Protein AF-0000000083549580 (afdb_homodimer)

Foldseek 3Di:
DPPDPDFDWWDFPFWIWGQDDLVQLVLVLVLCVVQVVVPQQWAADADPCNNPSVVVVVSNVVQVVCVVVVAKHKIFTAGPVPRGTFWIKMFGRQDDDPQLETEIDIDGGPVCPPVCSVLRVVLRVVCCSCPVVVGFKYKYKTAPPPVSVVVSCVVSAKDWDAKDFLPDHRHNGRGIITMIMDGDPVVDDPPVPD/DPPDPDFDWWDFPFWIWGQDDLVQLVLVLVLCVVQVVVPQQWAADADPCNNPSVVVVVSRVVQVVCVVVVAKHKIFTAGPVPRGTFWIKMFGRQDDDPQLETEIDIDGGPVCPPVCSVLRVVLRVVCCSCPVVVGFKYKYKGAPPPVSVVVSCVVSAKDWDAKDFLPDHRHNGRGIITMIMDGDPVVDDPPVPD

Sequence (388 aa):
MLGRRRKPHVETERMTLRLPTHGDFRDWALLRAESREFLTPWEPAWSSDHLTKKSFTNRVYWATRAEISGTAVPFFMVRREDGRVLGAITLDNIRRGPAQAGTLGYWIGARYARQGYMREAIEGVVHYAFHLLDLSRIEAACLPENVASRGALEKCGFKYEGVAQAYLQINGRWRNHVLYSNLRADRRGRTDAGMLGRRRKPHVETERMTLRLPTHGDFRDWALLRAESREFLTPWEPAWSSDHLTKKSFTNRVYWATRAEISGTAVPFFMVRREDGRVLGAITLDNIRRGPAQAGTLGYWIGARYARQGYMREAIEGVVHYAFHLLDLSRIEAACLPENVASRGALEKCGFKYEGVAQAYLQINGRWRNHVLYSNLRADRRGRTDAG

Organism: NCBI:txid2306993

Nearest PDB structures (foldseek):
  3igr-assembly1_A  TM=9.108E-01  e=4.792E-19  Aliivibrio fischeri ES114
  6c37-assembly1_A  TM=9.296E-01  e=1.082E-18  Mycolicibacterium smegmatis MC2 155
  2vzy-assembly1_D  TM=8.369E-01  e=2.966E-13  Mycobacterium tuberculosis H37Rv
  2vzz-assembly1_D  TM=8.276E-01  e=5.547E-13  Mycobacterium tuberculosis H37Rv
  2vzy-assembly1_C  TM=8.673E-01  e=1.712E-12  Mycobacterium tuberculosis H37Rv

Solvent-accessible surface area (backbone atoms only — not comparable to full-atom values): 20905 Å² total; per-residue (Å²): 129,86,68,77,81,74,72,69,72,44,77,49,98,61,33,38,35,28,64,64,52,82,85,45,48,65,58,47,39,51,42,51,59,78,16,38,83,73,46,47,83,78,31,53,65,75,58,95,52,58,73,35,69,67,46,47,52,50,50,35,52,48,38,52,49,31,40,74,71,55,37,24,47,48,23,31,34,23,33,62,89,78,63,46,68,47,35,34,42,26,44,29,72,42,38,66,82,53,44,19,27,28,31,50,48,73,53,63,27,58,92,56,56,94,65,57,56,63,51,49,48,52,50,44,50,51,49,44,38,41,69,73,65,60,30,46,32,40,32,35,65,43,49,77,82,39,54,68,59,53,50,43,40,46,74,66,60,30,41,83,33,37,46,40,73,44,42,34,32,40,58,82,34,56,34,51,23,36,31,32,36,34,66,35,77,90,48,66,61,88,69,69,84,115,128,86,69,77,81,76,74,70,72,44,77,49,97,63,32,39,33,27,63,63,53,84,84,44,48,66,58,47,38,53,43,50,60,77,16,37,83,72,45,46,83,79,29,52,64,74,57,95,53,58,72,36,69,67,48,46,52,50,49,36,51,47,37,50,49,30,41,74,70,57,36,24,47,46,25,31,34,23,33,61,89,79,62,45,68,47,36,35,43,27,44,28,71,40,38,66,83,52,44,19,27,30,31,51,46,72,54,64,27,58,92,55,57,94,66,56,56,63,50,49,48,52,49,45,50,53,49,42,38,43,68,74,66,60,29,44,33,39,33,35,65,43,48,76,82,40,55,67,59,52,50,42,40,45,74,67,62,30,39,82,32,37,48,40,72,46,43,33,31,42,59,85,35,56,34,52,23,36,32,32,36,34,66,34,78,91,49,68,62,87,72,68,84,115

Structure (mmCIF, N/CA/C/O backbone):
data_AF-0000000083549580-model_v1
#
loop_
_entity.id
_entity.type
_entity.pdbx_description
1 polymer N-acetyltransferase
#
loop_
_atom_site.group_PDB
_atom_site.id
_atom_site.type_symbol
_atom_site.label_atom_id
_atom_site.label_alt_id
_atom_site.label_comp_id
_atom_site.label_asym_id
_atom_site.label_entity_id
_atom_site.label_seq_id
_atom_site.pdbx_PDB_ins_code
_atom_site.Cartn_x
_atom_site.Cartn_y
_atom_site.Cartn_z
_atom_site.occupancy
_atom_site.B_iso_or_equiv
_atom_site.auth_seq_id
_atom_site.auth_comp_id
_atom_site.auth_asym_id
_atom_site.auth_atom_id
_atom_site.pdbx_PDB_model_num
ATOM 1 N N . MET A 1 1 ? -22.906 -16.141 20.516 1 29 1 MET A N 1
ATOM 2 C CA . MET A 1 1 ? -22.484 -17.172 19.562 1 29 1 MET A CA 1
ATOM 3 C C . MET A 1 1 ? -21.375 -16.641 18.672 1 29 1 MET A C 1
ATOM 5 O O . MET A 1 1 ? -21.594 -15.719 17.891 1 29 1 MET A O 1
ATOM 9 N N . LEU A 1 2 ? -20.125 -16.469 19.109 1 37.25 2 LEU A N 1
ATOM 10 C CA . LEU A 1 2 ? -18.969 -15.914 18.422 1 37.25 2 LEU A CA 1
ATOM 11 C C . LEU A 1 2 ? -18.844 -16.484 17.016 1 37.25 2 LEU A C 1
ATOM 13 O O . LEU A 1 2 ? -18.578 -17.672 16.844 1 37.25 2 LEU A O 1
ATOM 17 N N . GLY A 1 3 ? -19.641 -16.25 16.188 1 41.09 3 GLY A N 1
ATOM 18 C CA . GLY A 1 3 ? -19.844 -16.875 14.891 1 41.09 3 GLY A CA 1
ATOM 19 C C . GLY A 1 3 ? -18.547 -17.203 14.172 1 41.09 3 GLY A C 1
ATOM 20 O O . GLY A 1 3 ? -17.594 -16.422 14.211 1 41.09 3 GLY A O 1
ATOM 21 N N . ARG A 1 4 ? -18.141 -18.391 14.023 1 49.78 4 ARG A N 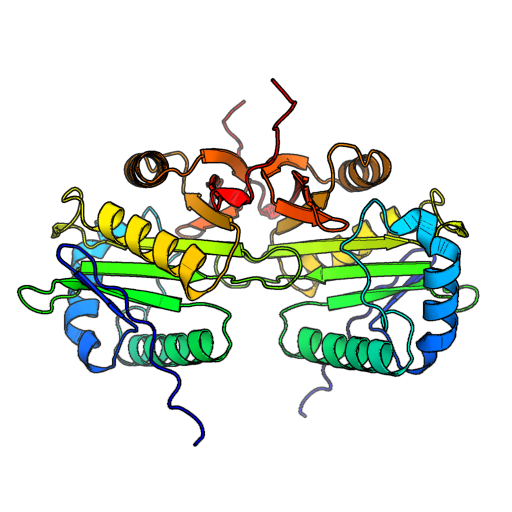1
ATOM 22 C CA . ARG A 1 4 ? -16.969 -18.984 13.406 1 49.78 4 ARG A CA 1
ATOM 23 C C . ARG A 1 4 ? -16.609 -18.266 12.102 1 49.78 4 ARG A C 1
ATOM 25 O O . ARG A 1 4 ? -17.422 -18.203 11.18 1 49.78 4 ARG A O 1
ATOM 32 N N . ARG A 1 5 ? -15.734 -17.203 12.164 1 62.31 5 ARG A N 1
ATOM 33 C CA . ARG A 1 5 ? -15.258 -16.5 10.977 1 62.31 5 ARG A CA 1
ATOM 34 C C . ARG A 1 5 ? -14.906 -17.484 9.867 1 62.31 5 ARG A C 1
ATOM 36 O O . ARG A 1 5 ? -14.094 -18.391 10.07 1 62.31 5 ARG A O 1
ATOM 43 N N . ARG A 1 6 ? -15.836 -17.734 8.812 1 77 6 ARG A N 1
ATOM 44 C CA . ARG A 1 6 ? -15.594 -18.625 7.668 1 77 6 ARG A CA 1
ATOM 45 C C . ARG A 1 6 ? -14.32 -18.219 6.93 1 77 6 ARG A C 1
ATOM 47 O O . ARG A 1 6 ? -14.102 -17.047 6.648 1 77 6 ARG A O 1
ATOM 54 N N . LYS A 1 7 ? -13.43 -19.203 6.75 1 88.94 7 LYS A N 1
ATOM 55 C CA . LYS A 1 7 ? -12.203 -18.984 5.984 1 88.94 7 LYS A CA 1
ATOM 56 C C . LYS A 1 7 ? -12.516 -18.562 4.555 1 88.94 7 LYS A C 1
ATOM 58 O O . LYS A 1 7 ? -13.5 -19.016 3.967 1 88.94 7 LYS A O 1
ATOM 63 N N . PRO A 1 8 ? -11.758 -17.656 4.117 1 93.38 8 PRO A N 1
ATOM 64 C CA . PRO A 1 8 ? -12.016 -17.234 2.74 1 93.38 8 PRO A CA 1
ATOM 65 C C . PRO A 1 8 ? -12.047 -18.391 1.749 1 93.38 8 PRO A C 1
ATOM 67 O O . PRO A 1 8 ? -11.219 -19.297 1.835 1 93.38 8 PRO A O 1
ATOM 70 N N . HIS A 1 9 ? -13.016 -18.344 0.941 1 95.06 9 HIS A N 1
ATOM 71 C CA . HIS A 1 9 ? -13.258 -19.375 -0.055 1 95.06 9 HIS A CA 1
ATOM 72 C C . HIS A 1 9 ? -13.938 -18.797 -1.297 1 95.06 9 HIS A C 1
ATOM 74 O O . HIS A 1 9 ? -14.961 -18.125 -1.194 1 95.06 9 HIS A O 1
ATOM 80 N N . VAL A 1 10 ? -13.273 -19.031 -2.443 1 97.44 10 VAL A N 1
ATOM 81 C CA . VAL A 1 10 ? -13.82 -18.594 -3.719 1 97.44 10 VAL A CA 1
ATOM 82 C C . VAL A 1 10 ? -13.945 -19.781 -4.676 1 97.44 10 VAL A C 1
ATOM 84 O O . VAL A 1 10 ? -12.969 -20.5 -4.902 1 97.44 10 VAL A O 1
ATOM 87 N N . GLU A 1 11 ? -15.102 -19.984 -5.191 1 97.31 11 GLU A N 1
ATOM 88 C CA . GLU A 1 11 ? -15.312 -21.016 -6.207 1 97.31 11 GLU A CA 1
ATOM 89 C C . GLU A 1 11 ? -15.344 -20.406 -7.605 1 97.31 11 GLU A C 1
ATOM 91 O O . GLU A 1 11 ? -16.047 -19.422 -7.848 1 97.31 11 GLU A O 1
ATOM 96 N N . THR A 1 12 ? -14.5 -20.938 -8.422 1 97.56 12 THR A N 1
ATOM 97 C CA . THR A 1 12 ? -14.555 -20.562 -9.828 1 97.56 12 THR A CA 1
ATOM 98 C C . THR A 1 12 ? -15.078 -21.719 -10.68 1 97.56 12 THR A C 1
ATOM 100 O O . THR A 1 12 ? -15.648 -22.672 -10.148 1 97.56 12 THR A O 1
ATOM 103 N N . GLU A 1 13 ? -15 -21.531 -12.016 1 97.56 13 GLU A N 1
ATOM 104 C CA . GLU A 1 13 ? -15.5 -22.578 -12.906 1 97.56 13 GLU A CA 1
ATOM 105 C C . GLU A 1 13 ? -14.797 -23.906 -12.648 1 97.56 13 GLU A C 1
ATOM 107 O O . GLU A 1 13 ? -15.445 -24.953 -12.531 1 97.56 13 GLU A O 1
ATOM 112 N N . ARG A 1 14 ? -13.414 -23.906 -12.531 1 98.31 14 ARG A N 1
ATOM 113 C CA . ARG A 1 14 ? -12.664 -25.156 -12.461 1 98.31 14 ARG A CA 1
ATOM 114 C C . ARG A 1 14 ? -11.914 -25.266 -11.141 1 98.31 14 ARG A C 1
ATOM 116 O O . ARG A 1 14 ? -11.375 -26.328 -10.812 1 98.31 14 ARG A O 1
ATOM 123 N N . MET A 1 15 ? -11.914 -24.172 -10.297 1 98.69 15 MET A N 1
ATOM 124 C CA . MET A 1 15 ? -10.984 -24.172 -9.172 1 98.69 15 MET A CA 1
ATOM 125 C C . MET A 1 15 ? -11.695 -23.75 -7.883 1 98.69 15 MET A C 1
ATOM 127 O O . MET A 1 15 ? -12.773 -23.156 -7.93 1 98.69 15 MET A O 1
ATOM 131 N N . THR A 1 16 ? -11.07 -24.141 -6.785 1 98.62 16 THR A N 1
ATOM 132 C CA . THR A 1 16 ? -11.328 -23.562 -5.469 1 98.62 16 THR A CA 1
ATOM 133 C C . THR A 1 16 ? -10.133 -22.75 -4.996 1 98.62 16 THR A C 1
ATOM 135 O O . THR A 1 16 ? -9.008 -23.234 -4.957 1 98.62 16 THR A O 1
ATOM 138 N N . LEU A 1 17 ? -10.422 -21.5 -4.699 1 98.81 17 LEU A N 1
ATOM 139 C CA . LEU A 1 17 ? -9.398 -20.641 -4.098 1 98.81 17 LEU A CA 1
ATOM 140 C C . LEU A 1 17 ? -9.547 -20.609 -2.578 1 98.81 17 LEU A C 1
ATOM 142 O O . LEU A 1 17 ? -10.602 -20.234 -2.057 1 98.81 17 LEU A O 1
ATOM 146 N N . ARG A 1 18 ? -8.531 -21.031 -1.899 1 98.69 18 ARG A N 1
ATOM 147 C CA . ARG A 1 18 ? -8.539 -21.141 -0.444 1 98.69 18 ARG A CA 1
ATOM 148 C C . ARG A 1 18 ? -7.152 -20.875 0.132 1 98.69 18 ARG A C 1
ATOM 150 O O . ARG A 1 18 ? -6.164 -20.828 -0.606 1 98.69 18 ARG A O 1
ATOM 157 N N . LEU A 1 19 ? -7.125 -20.703 1.447 1 98.69 19 LEU A N 1
ATOM 158 C CA . LEU A 1 19 ? -5.832 -20.547 2.102 1 98.69 19 LEU A CA 1
ATOM 159 C C . LEU A 1 19 ? -5.023 -21.844 2.012 1 98.69 19 LEU A C 1
ATOM 161 O O . LEU A 1 19 ? -5.59 -22.938 1.95 1 98.69 19 LEU A O 1
ATOM 165 N N . PRO A 1 20 ? -3.697 -21.703 2.006 1 98.69 20 PRO A N 1
ATOM 166 C CA . PRO A 1 20 ? -2.871 -22.906 2.047 1 98.69 20 PRO A CA 1
ATOM 167 C C . PRO A 1 20 ? -2.992 -23.656 3.369 1 98.69 20 PRO A C 1
ATOM 169 O O . PRO A 1 20 ? -3.244 -23.047 4.41 1 98.69 20 PRO A O 1
ATOM 172 N N . THR A 1 21 ? -2.846 -24.922 3.324 1 98.25 21 THR A N 1
ATOM 173 C CA . THR A 1 21 ? -2.773 -25.797 4.488 1 98.25 21 THR A CA 1
ATOM 174 C C . THR A 1 21 ? -1.467 -26.594 4.492 1 98.25 21 THR A C 1
ATOM 176 O O . THR A 1 21 ? -0.791 -26.688 3.467 1 98.25 21 THR A O 1
ATOM 179 N N . HIS A 1 22 ? -1.175 -27.172 5.645 1 98.31 22 HIS A N 1
ATOM 180 C CA . HIS A 1 22 ? 0.073 -27.906 5.77 1 98.31 22 HIS A CA 1
ATOM 181 C C . HIS A 1 22 ? 0.117 -29.078 4.793 1 98.31 22 HIS A C 1
ATOM 183 O O . HIS A 1 22 ? 1.187 -29.438 4.293 1 98.31 22 HIS A O 1
ATOM 189 N N . GLY A 1 23 ? -0.948 -29.594 4.445 1 98.12 23 GLY A N 1
ATOM 190 C CA . GLY A 1 23 ? -1.032 -30.734 3.551 1 98.12 23 GLY A CA 1
ATOM 191 C C . GLY A 1 23 ? -0.691 -30.406 2.113 1 98.12 23 GLY A C 1
ATOM 192 O O . GLY A 1 23 ? -0.463 -31.297 1.296 1 98.12 23 GLY A O 1
ATOM 193 N N . ASP A 1 24 ? -0.532 -29.172 1.77 1 98.56 24 ASP A N 1
ATOM 194 C CA . ASP A 1 24 ? -0.265 -28.719 0.405 1 98.56 24 ASP A CA 1
ATOM 195 C C . ASP A 1 24 ? 1.228 -28.781 0.09 1 98.56 24 ASP A C 1
ATOM 197 O O . ASP A 1 24 ? 1.631 -28.625 -1.065 1 98.56 24 ASP A O 1
ATOM 201 N N . PHE A 1 25 ? 2.047 -29.109 1.063 1 98.69 25 PHE A N 1
ATOM 202 C CA . PHE A 1 25 ? 3.484 -28.891 0.974 1 98.69 25 PHE A CA 1
ATOM 203 C C . PHE A 1 25 ? 4.078 -29.641 -0.209 1 98.69 25 PHE A C 1
ATOM 205 O O . PHE A 1 25 ? 4.727 -29.047 -1.07 1 98.69 25 PHE A O 1
ATOM 212 N N . ARG A 1 26 ? 3.842 -30.844 -0.268 1 97.81 26 ARG A N 1
ATOM 213 C CA . ARG A 1 26 ? 4.504 -31.672 -1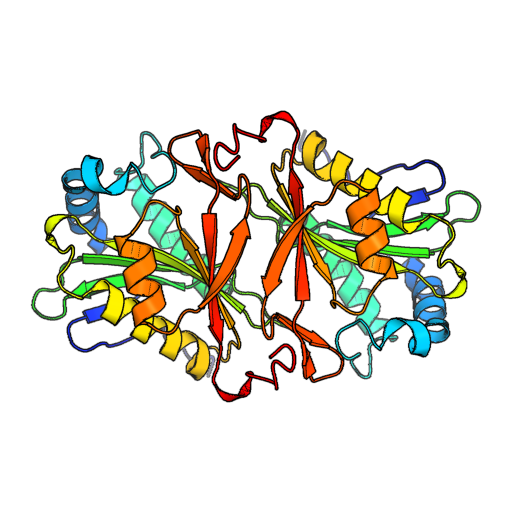.274 1 97.81 26 ARG A CA 1
ATOM 214 C C . ARG A 1 26 ? 4.129 -31.219 -2.682 1 97.81 26 ARG A C 1
ATOM 216 O O . ARG A 1 26 ? 5 -31.047 -3.539 1 97.81 26 ARG A O 1
ATOM 223 N N . ASP A 1 27 ? 2.863 -31.047 -2.891 1 97.56 27 ASP A N 1
ATOM 224 C CA . ASP A 1 27 ? 2.371 -30.609 -4.195 1 97.56 27 ASP A CA 1
ATOM 225 C C . ASP A 1 27 ? 2.922 -29.234 -4.559 1 97.56 27 ASP A C 1
ATOM 227 O O . ASP A 1 27 ? 3.377 -29.016 -5.684 1 97.56 27 ASP A O 1
ATOM 231 N N . TRP A 1 28 ? 2.908 -28.391 -3.652 1 98.44 28 TRP A N 1
ATOM 232 C CA . TRP A 1 28 ? 3.398 -27.031 -3.84 1 98.44 28 TRP A CA 1
ATOM 233 C C . TRP A 1 28 ? 4.895 -27.031 -4.137 1 98.44 28 TRP A C 1
ATOM 235 O O . TRP A 1 28 ? 5.34 -26.406 -5.105 1 98.44 28 TRP A O 1
ATOM 245 N N . ALA A 1 29 ? 5.621 -27.734 -3.344 1 98.56 29 ALA A N 1
ATOM 246 C CA . ALA A 1 29 ? 7.074 -27.75 -3.482 1 98.56 29 ALA A CA 1
ATOM 247 C C . ALA A 1 29 ? 7.488 -28.344 -4.832 1 98.56 29 ALA A C 1
ATOM 249 O O . ALA A 1 29 ? 8.383 -27.812 -5.492 1 98.56 29 ALA A O 1
ATOM 250 N N . LEU A 1 30 ? 6.832 -29.375 -5.168 1 98.25 30 LEU A N 1
ATOM 251 C CA . LEU A 1 30 ? 7.121 -30 -6.453 1 98.25 30 LEU A CA 1
ATOM 252 C C . LEU A 1 30 ? 6.82 -29.062 -7.605 1 98.25 30 LEU A C 1
ATOM 254 O O . LEU A 1 30 ? 7.633 -28.906 -8.516 1 98.25 30 LEU A O 1
ATOM 258 N N . LEU A 1 31 ? 5.723 -28.438 -7.555 1 98.62 31 LEU A N 1
ATOM 259 C CA . LEU A 1 31 ? 5.297 -27.516 -8.617 1 98.62 31 LEU A CA 1
ATOM 260 C C . LEU A 1 31 ? 6.246 -26.328 -8.719 1 98.62 31 LEU A C 1
ATOM 262 O O . LEU A 1 31 ? 6.629 -25.938 -9.82 1 98.62 31 LEU A O 1
ATOM 266 N N . ARG A 1 32 ? 6.586 -25.734 -7.551 1 98.44 32 ARG A N 1
ATOM 267 C CA . ARG A 1 32 ? 7.527 -24.625 -7.551 1 98.44 32 ARG A CA 1
ATOM 268 C C . ARG A 1 32 ? 8.875 -25.047 -8.117 1 98.44 32 ARG A C 1
ATOM 270 O O . ARG A 1 32 ? 9.461 -24.344 -8.945 1 98.44 32 ARG A O 1
ATOM 277 N N . ALA A 1 33 ? 9.305 -26.188 -7.723 1 98.25 33 ALA A N 1
ATOM 278 C CA . ALA A 1 33 ? 10.609 -26.672 -8.156 1 98.25 33 ALA A CA 1
ATOM 279 C C . ALA A 1 33 ? 10.633 -26.906 -9.664 1 98.25 33 ALA A C 1
ATOM 281 O O . ALA A 1 33 ? 11.555 -26.438 -10.359 1 98.25 33 ALA A O 1
ATOM 282 N N . GLU A 1 34 ? 9.695 -27.562 -10.148 1 98.12 34 GLU A N 1
ATOM 283 C CA . GLU A 1 34 ? 9.656 -27.875 -11.57 1 98.12 34 GLU A CA 1
ATOM 284 C C . GLU A 1 34 ? 9.469 -26.625 -12.414 1 98.12 34 GLU A C 1
ATOM 286 O O . GLU A 1 34 ? 9.781 -26.609 -13.609 1 98.12 34 GLU A O 1
ATOM 291 N N . SER A 1 35 ? 8.938 -25.562 -11.797 1 98.5 35 SER A N 1
ATOM 292 C CA . SER A 1 35 ? 8.633 -24.328 -12.516 1 98.5 35 SER A CA 1
ATOM 293 C C . SER A 1 35 ? 9.695 -23.266 -12.258 1 98.5 35 SER A C 1
ATOM 295 O O . SER A 1 35 ? 9.5 -22.094 -12.602 1 98.5 35 SER A O 1
ATOM 297 N N . ARG A 1 36 ? 10.711 -23.578 -11.641 1 97.38 36 ARG A N 1
ATOM 298 C CA . ARG A 1 36 ? 11.695 -22.625 -11.18 1 97.38 36 ARG A CA 1
ATOM 299 C C . ARG A 1 36 ? 12.172 -21.719 -12.32 1 97.38 36 ARG A C 1
ATOM 301 O O . ARG A 1 36 ? 12.148 -20.5 -12.203 1 97.38 36 ARG A O 1
ATOM 308 N N . GLU A 1 37 ? 12.617 -22.297 -13.414 1 97.06 37 GLU A N 1
ATOM 309 C CA . GLU A 1 37 ? 13.148 -21.516 -14.539 1 97.06 37 GLU A CA 1
ATOM 310 C C . GLU A 1 37 ? 12.078 -20.625 -15.148 1 97.06 37 GLU A C 1
ATOM 312 O O . GLU A 1 37 ? 12.367 -19.531 -15.633 1 97.06 37 GLU A O 1
ATOM 317 N N . PHE A 1 38 ? 10.953 -21.172 -15.094 1 97.25 38 PHE A N 1
ATOM 318 C CA . PHE A 1 38 ? 9.805 -20.469 -15.648 1 97.25 38 PHE A CA 1
ATOM 319 C C . PHE A 1 38 ? 9.438 -19.266 -14.781 1 97.25 38 PHE A C 1
ATOM 321 O O . PHE A 1 38 ? 9.07 -18.203 -15.305 1 97.25 38 PHE A O 1
ATOM 328 N N . LEU A 1 39 ? 9.531 -19.281 -13.438 1 96.81 39 LEU A N 1
ATOM 329 C CA . LEU A 1 39 ? 8.992 -18.312 -12.492 1 96.81 39 LEU A CA 1
ATOM 330 C C . LEU A 1 39 ? 10.055 -17.281 -12.109 1 96.81 39 LEU A C 1
ATOM 332 O O . LEU A 1 39 ? 9.742 -16.109 -11.961 1 96.81 39 LEU A O 1
ATOM 336 N N . THR A 1 40 ? 11.266 -17.625 -12.039 1 95.38 40 THR A N 1
ATOM 337 C CA . THR A 1 40 ? 12.297 -16.844 -11.359 1 95.38 40 THR A CA 1
ATOM 338 C C . THR A 1 40 ? 12.586 -15.547 -12.117 1 95.38 40 THR A C 1
ATOM 340 O O . THR A 1 40 ? 12.984 -14.547 -11.516 1 95.38 40 THR A O 1
ATOM 343 N N . PRO A 1 41 ? 12.352 -15.453 -13.43 1 94.5 41 PRO A N 1
ATOM 344 C CA . PRO A 1 41 ? 12.586 -14.18 -14.109 1 94.5 41 PRO A CA 1
ATOM 345 C C . PRO A 1 41 ? 11.57 -13.109 -13.727 1 94.5 41 PRO A C 1
ATOM 347 O O . PRO A 1 41 ? 11.781 -11.922 -14 1 94.5 41 PRO A O 1
ATOM 350 N N . TRP A 1 42 ? 10.539 -13.508 -13.094 1 94.38 42 TRP A N 1
ATOM 351 C CA . TRP A 1 42 ? 9.406 -12.609 -12.93 1 94.38 42 TRP A CA 1
ATOM 352 C C . TRP A 1 42 ? 9.109 -12.367 -11.453 1 94.38 42 TRP A C 1
ATOM 354 O O . TRP A 1 42 ? 8.188 -11.617 -11.109 1 94.38 42 TRP A O 1
ATOM 364 N N . GLU A 1 43 ? 9.875 -13.016 -10.57 1 94.19 43 GLU A N 1
ATOM 365 C CA . GLU A 1 43 ? 9.578 -12.93 -9.141 1 94.19 43 GLU A CA 1
ATOM 366 C C . GLU A 1 43 ? 10.82 -12.555 -8.344 1 94.19 43 GLU A C 1
ATOM 368 O O . GLU A 1 43 ? 11.945 -12.648 -8.844 1 94.19 43 GLU A O 1
ATOM 373 N N . PRO A 1 44 ? 10.617 -12.102 -7.086 1 93 44 PRO A N 1
ATOM 374 C CA . PRO A 1 44 ? 11.781 -11.852 -6.223 1 93 44 PRO A CA 1
ATOM 375 C C . PRO A 1 44 ? 12.656 -13.086 -6.051 1 93 44 PRO A C 1
ATOM 377 O O . PRO A 1 44 ? 12.195 -14.211 -6.25 1 93 44 PRO A O 1
ATOM 380 N N . ALA A 1 45 ? 13.844 -12.867 -5.637 1 92.5 45 ALA A N 1
ATOM 381 C CA . ALA A 1 45 ? 14.789 -13.961 -5.453 1 92.5 45 ALA A CA 1
ATOM 382 C C . ALA A 1 45 ? 14.297 -14.945 -4.391 1 92.5 45 ALA A C 1
ATOM 384 O O . ALA A 1 45 ? 13.773 -14.531 -3.354 1 92.5 45 ALA A O 1
ATOM 385 N N . TRP A 1 46 ? 14.516 -16.203 -4.723 1 92.56 46 TRP A N 1
ATOM 386 C CA . TRP A 1 46 ? 14.18 -17.25 -3.766 1 92.56 46 TRP A CA 1
ATOM 387 C C . TRP A 1 46 ? 15.242 -17.359 -2.68 1 92.56 46 TRP A C 1
ATOM 389 O O . TRP A 1 46 ? 16.438 -17.312 -2.969 1 92.56 46 TRP A O 1
ATOM 399 N N . SER A 1 47 ? 14.758 -17.469 -1.513 1 92.25 47 SER A N 1
ATOM 400 C CA . SER A 1 47 ? 15.711 -17.812 -0.466 1 92.25 47 SER A CA 1
ATOM 401 C C . SER A 1 47 ? 16.219 -19.25 -0.646 1 92.25 47 SER A C 1
ATOM 403 O O . SER A 1 47 ? 15.609 -20.047 -1.357 1 92.25 47 SER A O 1
ATOM 405 N N . SER A 1 48 ? 17.281 -19.578 0.01 1 94 48 SER A N 1
ATOM 406 C CA . SER A 1 48 ? 17.859 -20.906 -0.095 1 94 48 SER A CA 1
ATOM 407 C C . SER A 1 48 ? 16.953 -21.969 0.499 1 94 48 SER A C 1
ATOM 409 O O . SER A 1 48 ? 17 -23.141 0.109 1 94 48 SER A O 1
ATOM 411 N N . ASP A 1 49 ? 16.156 -21.578 1.347 1 96.06 49 ASP A N 1
ATOM 412 C CA . ASP A 1 49 ? 15.266 -22.531 2.008 1 96.06 49 ASP A CA 1
ATOM 413 C C . ASP A 1 49 ? 13.844 -22.422 1.463 1 96.06 49 ASP A C 1
ATOM 415 O O . ASP A 1 49 ? 12.898 -22.891 2.094 1 96.06 49 ASP A O 1
ATOM 419 N N . HIS A 1 50 ? 13.68 -21.812 0.348 1 95.88 50 HIS A N 1
ATOM 420 C CA . HIS A 1 50 ? 12.383 -21.484 -0.224 1 95.88 50 HIS A CA 1
ATOM 421 C C . HIS A 1 50 ? 11.484 -22.719 -0.308 1 95.88 50 HIS A C 1
ATOM 423 O O . HIS A 1 50 ? 10.281 -22.625 -0.065 1 95.88 50 HIS A O 1
ATOM 429 N N . LEU A 1 51 ? 12.07 -23.891 -0.521 1 97.62 51 LEU A N 1
ATOM 430 C CA . LEU A 1 51 ? 11.258 -25.062 -0.839 1 97.62 51 LEU A CA 1
ATOM 431 C C . LEU A 1 51 ? 11.25 -26.047 0.323 1 97.62 51 LEU A C 1
ATOM 433 O O . LEU A 1 51 ? 10.82 -27.188 0.167 1 97.62 51 LEU A O 1
ATOM 437 N N . THR A 1 52 ? 11.688 -25.594 1.459 1 98.38 52 THR A N 1
ATOM 438 C CA . THR A 1 52 ? 11.734 -26.484 2.617 1 98.38 52 THR A CA 1
ATOM 439 C C . THR A 1 52 ? 10.375 -26.531 3.314 1 98.38 52 THR A C 1
ATOM 441 O O . THR A 1 52 ? 9.57 -25.609 3.174 1 98.38 52 THR A O 1
ATOM 444 N N . LYS A 1 53 ? 10.18 -27.578 4.039 1 98.25 53 LYS A N 1
ATOM 445 C CA . LYS A 1 53 ? 8.953 -27.719 4.828 1 98.25 53 LYS A CA 1
ATOM 446 C C . LYS A 1 53 ? 8.828 -26.594 5.855 1 98.25 53 LYS A C 1
ATOM 448 O O . LYS A 1 53 ? 7.727 -26.109 6.117 1 98.25 53 LYS A O 1
ATOM 453 N N . LYS A 1 54 ? 9.914 -26.234 6.387 1 98.25 54 LYS A N 1
ATOM 454 C CA . LYS A 1 54 ? 9.914 -25.156 7.367 1 98.25 54 LYS A CA 1
ATOM 455 C C . LYS A 1 54 ? 9.422 -23.859 6.742 1 98.25 54 LYS A C 1
ATOM 457 O O . LYS A 1 54 ? 8.578 -23.172 7.316 1 98.25 54 LYS A O 1
ATOM 462 N N . SER A 1 55 ? 9.969 -23.531 5.602 1 97.94 55 SER A N 1
ATOM 463 C CA . SER A 1 55 ? 9.547 -22.312 4.902 1 97.94 55 SER A CA 1
ATOM 464 C C . SER A 1 55 ? 8.062 -22.359 4.559 1 97.94 55 SER A C 1
ATOM 466 O O . SER A 1 55 ? 7.359 -21.359 4.688 1 97.94 55 SER A O 1
ATOM 468 N N . PHE A 1 56 ? 7.629 -23.531 4.188 1 98.62 56 PHE A N 1
ATOM 469 C CA . PHE A 1 56 ? 6.223 -23.672 3.834 1 98.62 56 PHE A CA 1
ATOM 470 C C . PHE A 1 56 ? 5.34 -23.531 5.066 1 98.62 56 PHE A C 1
ATOM 472 O O . PHE A 1 56 ? 4.27 -22.906 5 1 98.62 56 PHE A O 1
ATOM 479 N N . THR A 1 57 ? 5.73 -24.078 6.125 1 98.56 57 THR A N 1
ATOM 480 C CA . THR A 1 57 ? 5.004 -23.922 7.379 1 98.56 57 THR A CA 1
ATOM 481 C C . THR A 1 57 ? 4.859 -22.453 7.746 1 98.56 57 THR A C 1
ATOM 483 O O . THR A 1 57 ? 3.789 -22.016 8.164 1 98.56 57 THR A O 1
ATOM 486 N N . ASN A 1 58 ? 5.91 -21.734 7.559 1 98.06 58 ASN A N 1
ATOM 487 C CA . ASN A 1 58 ? 5.859 -20.297 7.797 1 98.06 58 ASN A CA 1
ATOM 488 C C . ASN A 1 58 ? 4.863 -19.609 6.863 1 98.06 58 ASN A C 1
ATOM 490 O O . ASN A 1 58 ? 4.188 -18.656 7.266 1 98.06 58 ASN A O 1
ATOM 494 N N . ARG A 1 59 ? 4.848 -20.031 5.652 1 97.75 59 ARG A N 1
ATOM 495 C CA . ARG A 1 59 ? 3.906 -19.5 4.676 1 97.75 59 ARG A CA 1
ATOM 496 C C . ARG A 1 59 ? 2.467 -19.734 5.121 1 97.75 59 ARG A C 1
ATOM 498 O O . ARG A 1 59 ? 1.622 -18.844 5.008 1 97.75 59 ARG A O 1
ATOM 505 N N . VAL A 1 60 ? 2.193 -20.906 5.594 1 98.62 60 VAL A N 1
ATOM 506 C CA . VAL A 1 60 ? 0.854 -21.25 6.062 1 98.62 60 VAL A CA 1
ATOM 507 C C . VAL A 1 60 ? 0.487 -20.375 7.262 1 98.62 60 VAL A C 1
ATOM 509 O O . VAL A 1 60 ? -0.618 -19.828 7.324 1 98.62 60 VAL A O 1
ATOM 512 N N . TYR A 1 61 ? 1.369 -20.219 8.188 1 98.25 61 TYR A N 1
ATOM 513 C CA . TYR A 1 61 ? 1.124 -19.391 9.359 1 98.25 61 TYR A CA 1
ATOM 514 C C . TYR A 1 61 ? 0.923 -17.922 8.969 1 98.25 61 TYR A C 1
ATOM 516 O O . TYR A 1 61 ? 0.021 -17.266 9.477 1 98.25 61 TYR A O 1
ATOM 524 N N . TRP A 1 62 ? 1.785 -17.5 8.133 1 97.5 62 TRP A N 1
ATOM 525 C CA . TRP A 1 62 ? 1.651 -16.141 7.652 1 97.5 62 TRP A CA 1
ATOM 526 C C . TRP A 1 62 ? 0.287 -15.914 7.008 1 97.5 62 TRP A C 1
ATOM 528 O O . TRP A 1 62 ? -0.368 -14.898 7.254 1 97.5 62 TRP A O 1
ATOM 538 N N . ALA A 1 63 ? -0.096 -16.828 6.164 1 98.12 63 ALA A N 1
ATOM 539 C CA . ALA A 1 63 ? -1.369 -16.734 5.457 1 98.12 63 ALA A CA 1
ATOM 540 C C . ALA A 1 63 ? -2.531 -16.594 6.438 1 98.12 63 ALA A C 1
ATOM 542 O O . ALA A 1 63 ? -3.4 -15.742 6.27 1 98.12 63 ALA A O 1
ATOM 543 N N . THR A 1 64 ? -2.492 -17.391 7.398 1 97.75 64 THR A N 1
ATOM 544 C CA . THR A 1 64 ? -3.543 -17.375 8.406 1 97.75 64 THR A CA 1
ATOM 545 C C . THR A 1 64 ? -3.549 -16.062 9.164 1 97.75 64 THR A C 1
ATOM 547 O O . THR A 1 64 ? -4.602 -15.438 9.344 1 97.75 64 THR A O 1
ATOM 550 N N . ARG A 1 65 ? -2.432 -15.617 9.547 1 96.81 65 ARG A N 1
ATOM 551 C CA . ARG A 1 65 ? -2.314 -14.375 10.305 1 96.81 65 ARG A CA 1
ATOM 552 C C . ARG A 1 65 ? -2.754 -13.18 9.477 1 96.81 65 ARG A C 1
ATOM 554 O O . ARG A 1 65 ? -3.445 -12.289 9.969 1 96.81 65 ARG A O 1
ATOM 561 N N . ALA A 1 66 ? -2.271 -13.164 8.234 1 97.19 66 ALA A N 1
ATOM 562 C CA . ALA A 1 66 ? -2.629 -12.07 7.336 1 97.19 66 ALA A CA 1
ATOM 563 C C . ALA A 1 66 ? -4.137 -12.016 7.113 1 97.19 66 ALA A C 1
ATOM 565 O O . ALA A 1 66 ? -4.727 -10.93 7.09 1 97.19 66 ALA A O 1
ATOM 566 N N . GLU A 1 67 ? -4.691 -13.156 6.98 1 97.75 67 GLU A N 1
ATOM 567 C CA . GLU A 1 67 ? -6.137 -13.234 6.789 1 97.75 67 GLU A CA 1
ATOM 568 C C . GLU A 1 67 ? -6.887 -12.758 8.031 1 97.75 67 GLU A C 1
ATOM 570 O O . GLU A 1 67 ? -7.824 -11.961 7.926 1 97.75 67 GLU A O 1
ATOM 575 N N . ILE A 1 68 ? -6.492 -13.195 9.172 1 96.25 68 ILE A N 1
ATOM 576 C CA . ILE A 1 68 ? -7.141 -12.836 10.43 1 96.25 68 ILE A CA 1
ATOM 577 C C . ILE A 1 68 ? -7.02 -11.336 10.672 1 96.25 68 ILE A C 1
ATOM 579 O O . ILE A 1 68 ? -7.977 -10.688 11.109 1 96.25 68 ILE A O 1
ATOM 583 N N . SER A 1 69 ? -5.883 -10.82 10.312 1 95.12 69 SER A N 1
ATOM 584 C CA . SER A 1 69 ? -5.641 -9.398 10.539 1 95.12 69 SER A CA 1
ATOM 585 C C . SER A 1 69 ? -6.293 -8.547 9.461 1 95.12 69 SER A C 1
ATOM 587 O O . SER A 1 69 ? -6.359 -7.32 9.586 1 95.12 69 SER A O 1
ATOM 589 N N . GLY A 1 70 ? -6.715 -9.156 8.367 1 96.06 70 GLY A N 1
ATOM 590 C CA . GLY A 1 70 ? -7.395 -8.438 7.297 1 96.06 70 GLY A CA 1
ATOM 591 C C . GLY A 1 70 ? -6.441 -7.699 6.375 1 96.06 70 GLY A C 1
ATOM 592 O O . GLY A 1 70 ? -6.848 -6.785 5.652 1 96.06 70 GLY A O 1
ATOM 593 N N . THR A 1 71 ? -5.16 -8.055 6.41 1 96.62 71 THR A N 1
ATOM 594 C CA . THR A 1 71 ? -4.172 -7.316 5.625 1 96.62 71 THR A CA 1
ATOM 595 C C . THR A 1 71 ? -3.932 -7.996 4.281 1 96.62 71 THR A C 1
ATOM 597 O O . THR A 1 71 ? -3.389 -7.383 3.359 1 96.62 71 THR A O 1
ATOM 600 N N . ALA A 1 72 ? -4.293 -9.297 4.191 1 98.38 72 ALA A N 1
ATOM 601 C CA . ALA A 1 72 ? -4.141 -10.039 2.939 1 98.38 72 ALA A CA 1
ATOM 602 C C . ALA A 1 72 ? -4.984 -11.312 2.947 1 98.38 72 ALA A C 1
ATOM 604 O O . ALA A 1 72 ? -5.434 -11.758 4.008 1 98.38 72 ALA A O 1
ATOM 605 N N . VAL A 1 73 ? -5.199 -11.797 1.807 1 98.56 73 VAL A N 1
ATOM 606 C CA . VAL A 1 73 ? -5.801 -13.109 1.612 1 98.56 73 VAL A CA 1
ATOM 607 C C . VAL A 1 73 ? -5 -13.891 0.574 1 98.56 73 VAL A C 1
ATOM 609 O O . VAL A 1 73 ? -5.254 -13.781 -0.627 1 98.56 73 VAL A O 1
ATOM 612 N N . PRO A 1 74 ? -4.066 -14.672 1.008 1 98.56 74 PRO A N 1
ATOM 613 C CA . PRO A 1 74 ? -3.266 -15.477 0.084 1 98.56 74 PRO A CA 1
ATOM 614 C C . PRO A 1 74 ? -3.973 -16.766 -0.337 1 98.56 74 PRO A C 1
ATOM 616 O O . PRO A 1 74 ? -4.023 -17.719 0.435 1 98.56 74 PRO A O 1
ATOM 619 N N . PHE A 1 75 ? -4.375 -16.844 -1.533 1 98.81 75 PHE A N 1
ATOM 620 C CA . PHE A 1 75 ? -5.105 -18 -2.041 1 98.81 75 PHE A CA 1
ATOM 621 C C . PHE A 1 75 ? -4.172 -18.953 -2.771 1 98.81 75 PHE A C 1
ATOM 623 O O . PHE A 1 75 ? -3.369 -18.516 -3.607 1 98.81 75 PHE A O 1
ATOM 630 N N . PHE A 1 76 ? -4.375 -20.172 -2.463 1 98.88 76 PHE A N 1
ATOM 631 C CA . PHE A 1 76 ? -3.941 -21.203 -3.404 1 98.88 76 PHE A CA 1
ATOM 632 C C . PHE A 1 76 ? -5.023 -21.484 -4.441 1 98.88 76 PHE A C 1
ATOM 634 O O . PHE A 1 76 ? -6.211 -21.5 -4.113 1 98.88 76 PHE A O 1
ATOM 641 N N . MET A 1 77 ? -4.562 -21.703 -5.617 1 98.88 77 MET A N 1
ATOM 642 C CA . MET A 1 77 ? -5.43 -22.141 -6.703 1 98.88 77 MET A CA 1
ATOM 643 C C . MET A 1 77 ? -5.469 -23.656 -6.781 1 98.88 77 MET A C 1
ATOM 645 O O . MET A 1 77 ? -4.523 -24.297 -7.266 1 98.88 77 MET A O 1
ATOM 649 N N . VAL A 1 78 ? -6.625 -24.219 -6.375 1 98.75 78 VAL A N 1
ATOM 650 C CA . VAL A 1 78 ? -6.734 -25.672 -6.301 1 98.75 78 VAL A CA 1
ATOM 651 C C . VAL A 1 78 ? -7.734 -26.172 -7.344 1 98.75 78 VAL A C 1
ATOM 653 O O . VAL A 1 78 ? -8.898 -25.781 -7.332 1 98.75 78 VAL A O 1
ATOM 656 N N . ARG A 1 79 ? -7.227 -27 -8.219 1 98.56 79 ARG A N 1
ATOM 657 C CA . ARG A 1 79 ? -8.109 -27.562 -9.234 1 98.56 79 ARG A CA 1
ATOM 658 C C . ARG A 1 79 ? -9.117 -28.516 -8.617 1 98.56 79 ARG A C 1
ATOM 660 O O . ARG A 1 79 ? -8.742 -29.438 -7.891 1 98.56 79 ARG A O 1
ATOM 667 N N . ARG A 1 80 ? -10.32 -28.312 -8.914 1 97.5 80 ARG A N 1
ATOM 668 C CA . ARG A 1 80 ? -11.375 -29.078 -8.258 1 97.5 80 ARG A CA 1
ATOM 669 C C . ARG A 1 80 ? -11.359 -30.531 -8.703 1 97.5 80 ARG A C 1
ATOM 671 O O . ARG A 1 80 ? -11.648 -31.422 -7.91 1 97.5 80 ARG A O 1
ATOM 678 N N . GLU A 1 81 ? -11 -30.797 -9.914 1 97.25 81 GLU A N 1
ATOM 679 C CA . GLU A 1 81 ? -11.047 -32.125 -10.508 1 97.25 81 GLU A CA 1
ATOM 680 C C . GLU A 1 81 ? -10.172 -33.125 -9.734 1 97.25 81 GLU A C 1
ATOM 682 O O . GLU A 1 81 ? -10.531 -34.281 -9.57 1 97.25 81 GLU A O 1
ATOM 687 N N . ASP A 1 82 ? -9.023 -32.719 -9.203 1 97.06 82 ASP A N 1
ATOM 688 C CA . ASP A 1 82 ? -8.102 -33.688 -8.609 1 97.06 82 ASP A CA 1
ATOM 689 C C . ASP A 1 82 ? -7.422 -33.094 -7.371 1 97.06 82 ASP A C 1
ATOM 691 O O . ASP A 1 82 ? -6.547 -33.719 -6.781 1 97.06 82 ASP A O 1
ATOM 695 N N . GLY A 1 83 ? -7.734 -31.859 -7.031 1 97.19 83 GLY A N 1
ATOM 696 C CA . GLY A 1 83 ? -7.238 -31.266 -5.801 1 97.19 83 GLY A CA 1
ATOM 697 C C . GLY A 1 83 ? -5.82 -30.734 -5.922 1 97.19 83 GLY A C 1
ATOM 698 O O . GLY A 1 83 ? -5.203 -30.359 -4.922 1 97.19 83 GLY A O 1
ATOM 699 N N . ARG A 1 84 ? -5.305 -30.594 -7.086 1 97.44 84 ARG A N 1
ATOM 700 C CA . ARG A 1 84 ? -3.92 -30.172 -7.285 1 97.44 84 ARG A CA 1
ATOM 701 C C . ARG A 1 84 ? -3.791 -28.656 -7.188 1 97.44 84 ARG A C 1
ATOM 703 O O . ARG A 1 84 ? -4.668 -27.922 -7.648 1 97.44 84 ARG A O 1
ATOM 710 N N . VAL A 1 85 ? -2.646 -28.266 -6.629 1 98.5 85 VAL A N 1
ATOM 711 C CA . VAL A 1 85 ? -2.307 -26.844 -6.598 1 98.5 85 VAL A CA 1
ATOM 712 C C . VAL A 1 85 ? -1.771 -26.422 -7.961 1 98.5 85 VAL A C 1
ATOM 714 O O . VAL A 1 85 ? -0.81 -27 -8.469 1 98.5 85 VAL A O 1
ATOM 717 N N . LEU A 1 86 ? -2.357 -25.391 -8.5 1 98.75 86 LEU A N 1
ATOM 718 C CA . LEU A 1 86 ? -1.961 -24.906 -9.82 1 98.75 86 LEU A CA 1
ATOM 719 C C . LEU A 1 86 ? -1.05 -23.703 -9.711 1 98.75 86 LEU A C 1
ATOM 721 O O . LEU A 1 86 ? -0.281 -23.406 -10.625 1 98.75 86 LEU A O 1
ATOM 725 N N . GLY A 1 87 ? -1.188 -22.969 -8.688 1 98.75 87 GLY A N 1
ATOM 726 C CA . GLY A 1 87 ? -0.564 -21.672 -8.438 1 98.75 87 GLY A CA 1
ATOM 727 C C . GLY A 1 87 ? -1.139 -20.953 -7.23 1 98.75 87 GLY A C 1
ATOM 728 O O . GLY A 1 87 ? -1.707 -21.594 -6.34 1 98.75 87 GLY A O 1
ATOM 729 N N . ALA A 1 88 ? -0.912 -19.703 -7.219 1 98.75 88 ALA A N 1
ATOM 730 C CA . ALA A 1 88 ? -1.436 -18.891 -6.125 1 98.75 88 ALA A CA 1
ATOM 731 C C . ALA A 1 88 ? -1.759 -17.469 -6.594 1 98.75 88 ALA A C 1
ATOM 733 O O . ALA A 1 88 ? -1.196 -17 -7.582 1 98.75 88 ALA A O 1
ATOM 734 N N . ILE A 1 89 ? -2.668 -16.906 -5.941 1 98.81 89 ILE A N 1
ATOM 735 C CA . ILE A 1 89 ? -3.053 -15.508 -6.141 1 98.81 89 ILE A CA 1
ATOM 736 C C . ILE A 1 89 ? -3.326 -14.852 -4.793 1 98.81 89 ILE A C 1
ATOM 738 O O . ILE A 1 89 ? -4.078 -15.391 -3.973 1 98.81 89 ILE A O 1
ATOM 742 N N . THR A 1 90 ? -2.678 -13.742 -4.539 1 98.69 90 THR A N 1
ATOM 743 C CA . THR A 1 90 ? -2.777 -13.086 -3.236 1 98.69 90 THR A CA 1
ATOM 744 C C . THR A 1 90 ? -3.355 -11.68 -3.379 1 98.69 90 THR A C 1
ATOM 746 O O . THR A 1 90 ? -2.887 -10.891 -4.203 1 98.69 90 THR A O 1
ATOM 749 N N . LEU A 1 91 ? -4.441 -11.461 -2.725 1 98.75 91 LEU A N 1
ATOM 750 C CA . LEU A 1 91 ? -4.859 -10.094 -2.453 1 98.75 91 LEU A CA 1
ATOM 751 C C . LEU A 1 91 ? -4.121 -9.523 -1.246 1 98.75 91 LEU A C 1
ATOM 753 O O . LEU A 1 91 ? -4.449 -9.852 -0.103 1 98.75 91 LEU A O 1
ATOM 757 N N . ASP A 1 92 ? -3.18 -8.672 -1.511 1 98.06 92 ASP A N 1
ATOM 758 C CA . ASP A 1 92 ? -2.256 -8.188 -0.49 1 98.06 92 ASP A CA 1
ATOM 759 C C . ASP A 1 92 ? -2.436 -6.691 -0.25 1 98.06 92 ASP A C 1
ATOM 761 O O . ASP A 1 92 ? -3.201 -6.031 -0.958 1 98.06 92 ASP A O 1
ATOM 765 N N . ASN A 1 93 ? -1.799 -6.23 0.782 1 97.88 93 ASN A N 1
ATOM 766 C CA . ASN A 1 93 ? -1.786 -4.801 1.076 1 97.88 93 ASN A CA 1
ATOM 767 C C . ASN A 1 93 ? -3.197 -4.219 1.089 1 97.88 93 ASN A C 1
ATOM 769 O O . ASN A 1 93 ? -3.467 -3.219 0.42 1 97.88 93 ASN A O 1
ATOM 773 N N . ILE A 1 94 ? -4.039 -4.898 1.764 1 98.19 94 ILE A N 1
ATOM 774 C CA . ILE A 1 94 ? -5.41 -4.414 1.882 1 98.19 94 ILE A CA 1
ATOM 775 C C . ILE A 1 94 ? -5.445 -3.174 2.771 1 98.19 94 ILE A C 1
ATOM 777 O O . ILE A 1 94 ? -5 -3.213 3.92 1 98.19 94 ILE A O 1
ATOM 781 N N . ARG A 1 95 ? -5.922 -2.129 2.229 1 97.06 95 ARG A N 1
ATOM 782 C CA . ARG A 1 95 ? -6.086 -0.855 2.918 1 97.06 95 ARG A CA 1
ATOM 783 C C . ARG A 1 95 ? -7.562 -0.5 3.066 1 97.06 95 ARG A C 1
ATOM 785 O O . ARG A 1 95 ? -8.32 -0.557 2.096 1 97.06 95 ARG A O 1
ATOM 792 N N . ARG A 1 96 ? -7.891 -0.199 4.309 1 96.25 96 ARG A N 1
ATOM 793 C CA . ARG A 1 96 ? -9.266 0.196 4.609 1 96.25 96 ARG A CA 1
ATOM 794 C C . ARG A 1 96 ? -9.375 1.71 4.754 1 96.25 96 ARG A C 1
ATOM 796 O O . ARG A 1 96 ? -8.484 2.447 4.336 1 96.25 96 ARG A O 1
ATOM 803 N N . GLY A 1 97 ? -10.531 2.174 5.258 1 93.94 97 GLY A N 1
ATOM 804 C CA . GLY A 1 97 ? -10.734 3.611 5.34 1 93.94 97 GLY A CA 1
ATOM 805 C C . GLY A 1 97 ? -10.992 4.254 3.99 1 93.94 97 GLY A C 1
ATOM 806 O O . GLY A 1 97 ? -11.789 3.744 3.195 1 93.94 97 GLY A O 1
ATOM 807 N N . PRO A 1 98 ? -10.281 5.375 3.73 1 94.19 98 PRO A N 1
ATOM 808 C CA . PRO A 1 98 ? -10.57 6.109 2.496 1 94.19 98 PRO A CA 1
ATOM 809 C C . PRO A 1 98 ? -10.07 5.391 1.247 1 94.19 98 PRO A C 1
ATOM 811 O O . PRO A 1 98 ? -10.508 5.703 0.135 1 94.19 98 PRO A O 1
ATOM 814 N N . ALA A 1 99 ? -9.18 4.555 1.304 1 95 99 ALA A N 1
ATOM 815 C CA . ALA A 1 99 ? -8.586 3.93 0.127 1 95 99 ALA A CA 1
ATOM 816 C C . ALA A 1 99 ? -9.43 2.758 -0.36 1 95 99 ALA A C 1
ATOM 818 O O . ALA A 1 99 ? -9.688 2.625 -1.559 1 95 99 ALA A O 1
ATOM 819 N N . GLN A 1 100 ? -9.836 1.766 0.674 1 97 100 GLN A N 1
ATOM 820 C CA . GLN A 1 100 ? -10.562 0.538 0.371 1 97 100 GLN A CA 1
ATOM 821 C C . GLN A 1 100 ? -9.945 -0.187 -0.822 1 97 100 GLN A C 1
ATOM 823 O O . GLN A 1 100 ? -10.633 -0.477 -1.803 1 97 100 GLN A O 1
ATOM 828 N N . ALA A 1 101 ? -8.695 -0.548 -0.743 1 98.31 101 ALA A N 1
ATOM 829 C CA . ALA A 1 101 ? -7.953 -1.071 -1.89 1 98.31 101 ALA A CA 1
ATOM 830 C C . ALA A 1 101 ? -7.129 -2.295 -1.501 1 98.31 101 ALA A C 1
ATOM 832 O O . ALA A 1 101 ? -6.871 -2.525 -0.317 1 98.31 101 ALA A O 1
ATOM 833 N N . GLY A 1 102 ? -6.742 -3.092 -2.434 1 98.56 102 GLY A N 1
ATOM 834 C CA . GLY A 1 102 ? -5.809 -4.203 -2.316 1 98.56 102 GLY A CA 1
ATOM 835 C C . GLY A 1 102 ? -4.945 -4.391 -3.551 1 98.56 102 GLY A C 1
ATOM 836 O O . GLY A 1 102 ? -5.215 -3.797 -4.598 1 98.56 102 GLY A O 1
ATOM 837 N N . THR A 1 103 ? -3.932 -5.176 -3.414 1 98.69 103 THR A N 1
ATOM 838 C CA . THR A 1 103 ? -2.998 -5.422 -4.508 1 98.69 103 THR A CA 1
ATOM 839 C C . T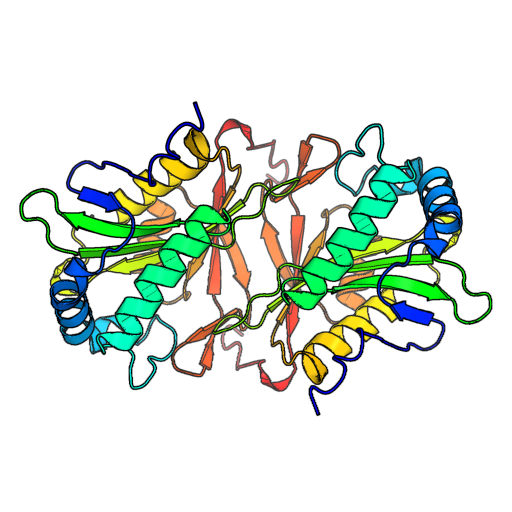HR A 1 103 ? -2.949 -6.906 -4.852 1 98.69 103 THR A C 1
ATOM 841 O O . THR A 1 103 ? -2.816 -7.75 -3.961 1 98.69 103 THR A O 1
ATOM 844 N N . LEU A 1 104 ? -3.029 -7.156 -6.141 1 98.5 104 LEU A N 1
ATOM 845 C CA . LEU A 1 104 ? -2.967 -8.539 -6.594 1 98.5 104 LEU A CA 1
ATOM 846 C C . LEU A 1 104 ? -1.538 -8.922 -6.965 1 98.5 104 LEU A C 1
ATOM 848 O O . LEU A 1 104 ? -0.825 -8.148 -7.598 1 98.5 104 LEU A O 1
ATOM 852 N N . GLY A 1 105 ? -1.188 -10.07 -6.543 1 97.81 105 GLY A N 1
ATOM 853 C CA . GLY A 1 105 ? -0.023 -10.805 -7.012 1 97.81 105 GLY A CA 1
ATOM 854 C C . GLY A 1 105 ? -0.302 -12.273 -7.254 1 97.81 105 GLY A C 1
ATOM 855 O O . GLY A 1 105 ? -1.105 -12.883 -6.543 1 97.81 105 GLY A O 1
ATOM 856 N N . TYR A 1 106 ? 0.425 -12.828 -8.258 1 98.44 106 TYR A N 1
ATOM 857 C CA . TYR A 1 106 ? 0.067 -14.211 -8.57 1 98.44 106 TYR A CA 1
ATOM 858 C C . TYR A 1 106 ? 1.188 -14.906 -9.336 1 98.44 106 TYR A C 1
ATOM 860 O O . TYR A 1 106 ? 2.082 -14.242 -9.875 1 98.44 106 TYR A O 1
ATOM 868 N N . TRP A 1 107 ? 1.131 -16.203 -9.305 1 98 107 TRP A N 1
ATOM 869 C CA . TRP A 1 107 ? 1.966 -17.078 -10.109 1 98 107 TRP A CA 1
ATOM 870 C C . TRP A 1 107 ? 1.217 -18.359 -10.469 1 98 107 TRP A C 1
ATOM 872 O O . TRP A 1 107 ? 0.243 -18.734 -9.805 1 98 107 TRP A O 1
ATOM 882 N N . ILE A 1 108 ? 1.617 -18.969 -11.516 1 98.44 108 ILE A N 1
ATOM 883 C CA . ILE A 1 108 ? 1.053 -20.25 -11.953 1 98.44 108 ILE A CA 1
ATOM 884 C C . ILE A 1 108 ? 2.176 -21.188 -12.367 1 98.44 108 ILE A C 1
ATOM 886 O O . ILE A 1 108 ? 3.203 -20.75 -12.891 1 98.44 108 ILE A O 1
ATOM 890 N N . GLY A 1 109 ? 1.958 -22.484 -12.086 1 98.56 109 GLY A N 1
ATOM 891 C CA . GLY A 1 109 ? 2.932 -23.453 -12.539 1 98.56 109 GLY A CA 1
ATOM 892 C C . GLY A 1 109 ? 3.104 -23.484 -14.047 1 98.56 109 GLY A C 1
ATOM 893 O O . GLY A 1 109 ? 2.137 -23.297 -14.789 1 98.56 109 GLY A O 1
ATOM 894 N N . ALA A 1 110 ? 4.293 -23.828 -14.453 1 98.38 110 ALA A N 1
ATOM 895 C CA . ALA A 1 110 ? 4.641 -23.812 -15.875 1 98.38 110 ALA A CA 1
ATOM 896 C C . ALA A 1 110 ? 3.713 -24.719 -16.672 1 98.38 110 ALA A C 1
ATOM 898 O O . ALA A 1 110 ? 3.238 -24.344 -17.75 1 98.38 110 ALA A O 1
ATOM 899 N N . ARG A 1 111 ? 3.426 -25.859 -16.141 1 97.5 111 ARG A N 1
ATOM 900 C CA . ARG A 1 111 ? 2.656 -26.844 -16.891 1 97.5 111 ARG A CA 1
ATOM 901 C C . ARG A 1 111 ? 1.19 -26.438 -16.984 1 97.5 111 ARG A C 1
ATOM 903 O O . ARG A 1 111 ? 0.426 -27.031 -17.75 1 97.5 111 ARG A O 1
ATOM 910 N N . TYR A 1 112 ? 0.783 -25.469 -16.266 1 97.94 112 TYR A N 1
ATOM 911 C CA . TYR A 1 112 ? -0.611 -25.031 -16.281 1 97.94 112 TYR A CA 1
ATOM 912 C C . TYR A 1 112 ? -0.754 -23.656 -16.906 1 97.94 112 TYR A C 1
ATOM 914 O O . TYR A 1 112 ? -1.85 -23.094 -16.938 1 97.94 112 TYR A O 1
ATOM 922 N N . ALA A 1 113 ? 0.31 -23.094 -17.406 1 96.88 113 ALA A N 1
ATOM 923 C CA . ALA A 1 113 ? 0.305 -21.781 -18.031 1 96.88 113 ALA A CA 1
ATOM 924 C C . ALA A 1 113 ? -0.508 -21.781 -19.312 1 96.88 113 ALA A C 1
ATOM 926 O O . ALA A 1 113 ? -0.572 -22.781 -20.016 1 96.88 113 ALA A O 1
ATOM 927 N N . ARG A 1 114 ? -1.153 -20.641 -19.594 1 95.19 114 ARG A N 1
ATOM 928 C CA . ARG A 1 114 ? -1.849 -20.375 -20.844 1 95.19 114 ARG A CA 1
ATOM 929 C C . ARG A 1 114 ? -3.041 -21.297 -21.031 1 95.19 114 ARG A C 1
ATOM 931 O O . ARG A 1 114 ? -3.316 -21.75 -22.141 1 95.19 114 ARG A O 1
ATOM 938 N N . GLN A 1 115 ? -3.605 -21.656 -19.922 1 96.75 115 GLN A N 1
ATOM 939 C CA . GLN A 1 115 ? -4.793 -22.5 -19.984 1 96.75 115 GLN A CA 1
ATOM 940 C C . GLN A 1 115 ? -6.008 -21.781 -19.406 1 96.75 115 GLN A C 1
ATOM 942 O O . GLN A 1 115 ? -7.039 -22.406 -19.141 1 96.75 115 GLN A O 1
ATOM 947 N N . GLY A 1 116 ? -5.867 -20.516 -19.125 1 96.88 116 GLY A N 1
ATOM 948 C CA . GLY A 1 116 ? -6.984 -19.688 -18.703 1 96.88 116 GLY A CA 1
ATOM 949 C C . GLY A 1 116 ? -7.223 -19.719 -17.203 1 96.88 116 GLY A C 1
ATOM 950 O O . GLY A 1 116 ? -8.117 -19.047 -16.688 1 96.88 116 GLY A O 1
ATOM 951 N N . TYR A 1 117 ? -6.418 -20.484 -16.453 1 98.19 117 TYR A N 1
ATOM 952 C CA . TYR A 1 117 ? -6.617 -20.656 -15.016 1 98.19 117 TYR A CA 1
ATOM 953 C C . TYR A 1 117 ? -6.438 -19.328 -14.281 1 98.19 117 TYR A C 1
ATOM 955 O O . TYR A 1 117 ? -7.227 -18.984 -13.398 1 98.19 117 TYR A O 1
ATOM 963 N N . MET A 1 118 ? -5.453 -18.594 -14.625 1 98.25 118 MET A N 1
ATOM 964 C CA . MET A 1 118 ? -5.168 -17.359 -13.898 1 98.25 118 MET A CA 1
ATOM 965 C C . MET A 1 118 ? -6.242 -16.312 -14.172 1 98.25 118 MET A C 1
ATOM 967 O O . MET A 1 118 ? -6.633 -15.57 -13.266 1 98.25 118 MET A O 1
ATOM 971 N N . ARG A 1 119 ? -6.695 -16.219 -15.391 1 97.75 119 ARG A N 1
ATOM 972 C CA . ARG A 1 119 ? -7.805 -15.312 -15.68 1 97.75 119 ARG A CA 1
ATOM 973 C C . ARG A 1 119 ? -9.008 -15.633 -14.805 1 97.75 119 ARG A C 1
ATOM 975 O O . ARG A 1 119 ? -9.625 -14.727 -14.234 1 97.75 119 ARG A O 1
ATOM 982 N N . GLU A 1 120 ? -9.281 -16.906 -14.719 1 98.12 120 GLU A N 1
ATOM 983 C CA . GLU A 1 120 ? -10.367 -17.359 -13.867 1 98.12 120 GLU A CA 1
ATOM 984 C C . GLU A 1 120 ? -10.141 -16.953 -12.414 1 98.12 120 GLU A C 1
ATOM 986 O O . GLU A 1 120 ? -11.062 -16.484 -11.742 1 98.12 120 GLU A O 1
ATOM 991 N N . ALA A 1 121 ? -8.945 -17.109 -11.93 1 98.75 121 ALA A N 1
ATOM 992 C CA . ALA A 1 121 ? -8.594 -16.766 -10.562 1 98.75 121 ALA A CA 1
ATOM 993 C C . ALA A 1 121 ? -8.719 -15.258 -10.328 1 98.75 121 ALA A C 1
ATOM 995 O O . ALA A 1 121 ? -9.281 -14.828 -9.32 1 98.75 121 ALA A O 1
ATOM 996 N N . ILE A 1 122 ? -8.172 -14.453 -11.25 1 98.81 122 ILE A N 1
ATOM 997 C CA . ILE A 1 122 ? -8.219 -13 -11.125 1 98.81 122 ILE A CA 1
ATOM 998 C C . ILE A 1 122 ? -9.672 -12.539 -11.047 1 98.81 122 ILE A C 1
ATOM 1000 O O . ILE A 1 122 ? -10.039 -11.766 -10.156 1 98.81 122 ILE A O 1
ATOM 1004 N N . GLU A 1 123 ? -10.469 -13.031 -11.906 1 98.62 123 GLU A N 1
ATOM 1005 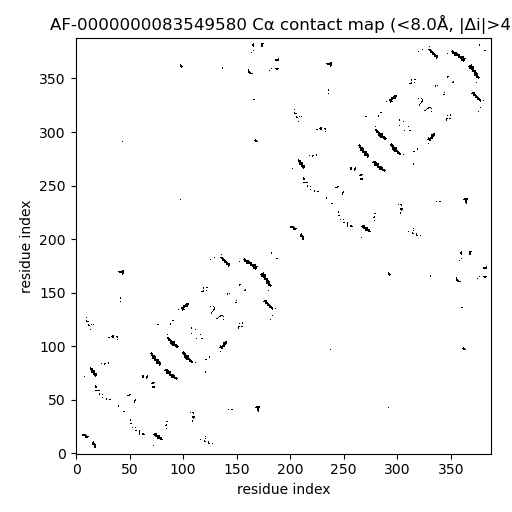C CA . GLU A 1 123 ? -11.875 -12.648 -11.914 1 98.62 123 GLU A CA 1
ATOM 1006 C C . GLU A 1 123 ? -12.57 -13.039 -10.609 1 98.62 123 GLU A C 1
ATOM 1008 O O . GLU A 1 123 ? -13.367 -12.273 -10.07 1 98.62 123 GLU A O 1
ATOM 1013 N N . GLY A 1 124 ? -12.289 -14.219 -10.141 1 98.62 124 GLY A N 1
ATOM 1014 C CA . GLY A 1 124 ? -12.844 -14.664 -8.875 1 98.62 124 GLY A CA 1
ATOM 1015 C C . GLY A 1 124 ? -12.445 -13.797 -7.699 1 98.62 124 GLY A C 1
ATOM 1016 O O . GLY A 1 124 ? -13.281 -13.43 -6.871 1 98.62 124 GLY A O 1
ATOM 1017 N N . VAL A 1 125 ? -11.172 -13.461 -7.617 1 98.75 125 VAL A N 1
ATOM 1018 C CA . VAL A 1 125 ? -10.664 -12.688 -6.488 1 98.75 125 VAL A CA 1
ATOM 1019 C C . VAL A 1 125 ? -11.164 -11.25 -6.574 1 98.75 125 VAL A C 1
ATOM 1021 O O . VAL A 1 125 ? -11.484 -10.633 -5.555 1 98.75 125 VAL A O 1
ATOM 1024 N N . VAL A 1 126 ? -11.227 -10.734 -7.777 1 98.56 126 VAL A N 1
ATOM 1025 C CA . VAL A 1 126 ? -11.758 -9.383 -7.953 1 98.56 126 VAL A CA 1
ATOM 1026 C C . VAL A 1 126 ? -13.211 -9.328 -7.488 1 98.56 126 VAL A C 1
ATOM 1028 O O . VAL A 1 126 ? -13.602 -8.414 -6.758 1 98.56 126 VAL A O 1
ATOM 1031 N N . HIS A 1 127 ? -13.969 -10.328 -7.895 1 98.06 127 HIS A N 1
ATOM 1032 C CA . HIS A 1 127 ? -15.352 -10.414 -7.445 1 98.06 127 HIS A CA 1
ATOM 1033 C C . HIS A 1 127 ? -15.438 -10.523 -5.926 1 98.06 127 HIS A C 1
ATOM 1035 O O . HIS A 1 127 ? -16.219 -9.812 -5.289 1 98.06 127 HIS A O 1
ATOM 1041 N N . TYR A 1 128 ? -14.688 -11.383 -5.367 1 98.31 128 TYR A N 1
ATOM 1042 C CA . TYR A 1 128 ? -14.594 -11.57 -3.924 1 98.31 128 TYR A CA 1
ATOM 1043 C C . TYR A 1 128 ? -14.25 -10.258 -3.223 1 98.31 128 TYR A C 1
ATOM 1045 O O . TYR A 1 128 ? -14.898 -9.883 -2.244 1 98.31 128 TYR A O 1
ATOM 1053 N N . ALA A 1 129 ? -13.242 -9.547 -3.713 1 98.38 129 ALA A N 1
ATOM 1054 C CA . ALA A 1 129 ? -12.766 -8.297 -3.127 1 98.38 129 ALA A CA 1
ATOM 1055 C C . ALA A 1 129 ? -13.852 -7.23 -3.141 1 98.38 129 ALA A C 1
ATOM 1057 O O . ALA A 1 129 ? -14.062 -6.531 -2.146 1 98.38 129 ALA A O 1
ATOM 1058 N N . PHE A 1 130 ? -14.609 -7.102 -4.242 1 97.88 130 PHE A N 1
ATOM 1059 C CA . PHE A 1 130 ? -15.594 -6.031 -4.41 1 97.88 130 PHE A CA 1
ATOM 1060 C C . PHE A 1 130 ? -16.891 -6.367 -3.676 1 97.88 130 PHE A C 1
ATOM 1062 O O . PHE A 1 130 ? -17.516 -5.484 -3.094 1 97.88 130 PHE A O 1
ATOM 1069 N N . HIS A 1 131 ? -17.203 -7.617 -3.598 1 96.31 131 HIS A N 1
ATOM 1070 C CA . HIS A 1 131 ? -18.547 -7.938 -3.125 1 96.31 131 HIS A CA 1
ATOM 1071 C C . HIS A 1 131 ? -18.516 -8.477 -1.697 1 96.31 131 HIS A C 1
ATOM 1073 O O . HIS A 1 131 ? -19.422 -8.211 -0.911 1 96.31 131 HIS A O 1
ATOM 1079 N N . LEU A 1 132 ? -17.5 -9.219 -1.371 1 95.44 132 LEU A N 1
ATOM 1080 C CA . LEU A 1 132 ? -17.438 -9.781 -0.026 1 95.44 132 LEU A CA 1
ATOM 1081 C C . LEU A 1 132 ? -16.625 -8.891 0.901 1 95.44 132 LEU A C 1
ATOM 1083 O O . LEU A 1 132 ? -17 -8.672 2.053 1 95.44 132 LEU A O 1
ATOM 1087 N N . LEU A 1 133 ? -15.516 -8.352 0.43 1 96.75 133 LEU A N 1
ATOM 1088 C CA . LEU A 1 133 ? -14.664 -7.512 1.266 1 96.75 133 LEU A CA 1
ATOM 1089 C C . LEU A 1 133 ? -15.062 -6.043 1.138 1 96.75 133 LEU A C 1
ATOM 1091 O O . LEU A 1 133 ? -14.539 -5.191 1.862 1 96.75 133 LEU A O 1
ATOM 1095 N N . ASP A 1 134 ? -15.805 -5.66 0.173 1 96.56 134 ASP A N 1
ATOM 1096 C CA . ASP A 1 134 ? -16.328 -4.309 -0.042 1 96.56 134 ASP A CA 1
ATOM 1097 C C . ASP A 1 134 ? -15.195 -3.334 -0.361 1 96.56 134 ASP A C 1
ATOM 1099 O O . ASP A 1 134 ? -15.203 -2.191 0.099 1 96.56 134 ASP A O 1
ATOM 1103 N N . LEU A 1 135 ? -14.219 -3.834 -1.015 1 98 135 LEU A N 1
ATOM 1104 C CA . LEU A 1 135 ? -13.164 -2.959 -1.507 1 98 135 LEU A CA 1
ATOM 1105 C C . LEU A 1 135 ? -13.625 -2.186 -2.736 1 98 135 LEU A C 1
ATOM 1107 O O . LEU A 1 135 ? -14.602 -2.568 -3.385 1 98 135 LEU A O 1
ATOM 1111 N N . SER A 1 136 ? -12.93 -1.095 -3.055 1 97.44 136 SER A N 1
ATOM 1112 C CA . SER A 1 136 ? -13.297 -0.215 -4.16 1 97.44 136 SER A CA 1
ATOM 1113 C C . SER A 1 136 ? -12.336 -0.377 -5.336 1 97.44 136 SER A C 1
ATOM 1115 O O . SER A 1 136 ? -12.695 -0.095 -6.48 1 97.44 136 SER A O 1
ATOM 1117 N N . ARG A 1 137 ? -11.164 -0.787 -5.047 1 98 137 ARG A N 1
ATOM 1118 C CA . ARG A 1 137 ? -10.07 -0.713 -6.008 1 98 137 ARG A CA 1
ATOM 1119 C C . ARG A 1 137 ? -9.102 -1.877 -5.828 1 98 137 ARG A C 1
ATOM 1121 O O . ARG A 1 137 ? -8.719 -2.201 -4.703 1 98 137 ARG A O 1
ATOM 1128 N N . ILE A 1 138 ? -8.789 -2.561 -6.918 1 98.75 138 ILE A N 1
ATOM 1129 C CA . ILE A 1 138 ? -7.77 -3.609 -6.914 1 98.75 138 ILE A CA 1
ATOM 1130 C C . ILE A 1 138 ? -6.609 -3.205 -7.82 1 98.75 138 ILE A C 1
ATOM 1132 O O . ILE A 1 138 ? -6.809 -2.896 -9 1 98.75 138 ILE A O 1
ATOM 1136 N N . GLU A 1 139 ? -5.449 -3.193 -7.238 1 98.69 139 GLU A N 1
ATOM 1137 C CA . GLU A 1 139 ? -4.238 -2.789 -7.945 1 98.69 139 GLU A CA 1
ATOM 1138 C C . GLU A 1 139 ? -3.387 -4 -8.312 1 98.69 139 GLU A C 1
ATOM 1140 O O . GLU A 1 139 ? -3.451 -5.035 -7.652 1 98.69 139 GLU A O 1
ATOM 1145 N N . ALA A 1 140 ? -2.652 -3.887 -9.359 1 98.69 140 ALA A N 1
ATOM 1146 C CA . ALA A 1 140 ? -1.665 -4.875 -9.781 1 98.69 140 ALA A CA 1
ATOM 1147 C C . ALA A 1 140 ? -0.509 -4.215 -10.531 1 98.69 140 ALA A C 1
ATOM 1149 O O . ALA A 1 140 ? -0.661 -3.121 -11.078 1 98.69 140 ALA A O 1
ATOM 1150 N N . ALA A 1 141 ? 0.573 -4.875 -10.445 1 98.25 141 ALA A N 1
ATOM 1151 C CA . ALA A 1 141 ? 1.767 -4.41 -11.141 1 98.25 141 ALA A CA 1
ATOM 1152 C C . ALA A 1 141 ? 2.551 -5.582 -11.727 1 98.25 141 ALA A C 1
ATOM 1154 O O . ALA A 1 141 ? 2.588 -6.664 -11.141 1 98.25 141 ALA A O 1
ATOM 1155 N N . CYS A 1 142 ? 3.135 -5.383 -12.867 1 97.62 142 CYS A N 1
ATOM 1156 C CA . CYS A 1 142 ? 3.977 -6.406 -13.477 1 97.62 142 CYS A CA 1
ATOM 1157 C C . CYS A 1 142 ? 5.07 -5.773 -14.328 1 97.62 142 CYS A C 1
ATOM 1159 O O . CYS A 1 142 ? 5.016 -4.582 -14.633 1 97.62 142 CYS A O 1
ATOM 1161 N N . LEU A 1 143 ? 6.051 -6.543 -14.656 1 97.06 143 LEU A N 1
ATOM 1162 C CA . LEU A 1 143 ? 7.102 -6.074 -15.547 1 97.06 143 LEU A CA 1
ATOM 1163 C C . LEU A 1 143 ? 6.539 -5.746 -16.922 1 97.06 143 LEU A C 1
ATOM 1165 O O . LEU A 1 143 ? 5.695 -6.477 -17.453 1 97.06 143 LEU A O 1
ATOM 1169 N N . PRO A 1 144 ? 7.043 -4.641 -17.516 1 96.19 144 PRO A N 1
ATOM 1170 C CA . PRO A 1 144 ? 6.543 -4.281 -18.844 1 96.19 144 PRO A CA 1
ATOM 1171 C C . PRO A 1 144 ? 6.73 -5.398 -19.859 1 96.19 144 PRO A C 1
ATOM 1173 O O . PRO A 1 144 ? 5.918 -5.543 -20.781 1 96.19 144 PRO A O 1
ATOM 1176 N N . GLU A 1 145 ? 7.719 -6.188 -19.641 1 95.38 145 GLU A N 1
ATOM 1177 C CA . GLU A 1 145 ? 8.047 -7.242 -20.594 1 95.38 145 GLU A CA 1
ATOM 1178 C C . GLU A 1 145 ? 7.191 -8.484 -20.359 1 95.38 145 GLU A C 1
ATOM 1180 O O . GLU A 1 145 ? 7.211 -9.422 -21.156 1 95.38 145 GLU A O 1
ATOM 1185 N N . ASN A 1 146 ? 6.492 -8.508 -19.25 1 95.31 146 ASN A N 1
ATOM 1186 C CA . ASN A 1 146 ? 5.648 -9.664 -18.953 1 95.31 146 ASN A CA 1
ATOM 1187 C C . ASN A 1 146 ? 4.32 -9.594 -19.719 1 95.31 146 ASN A C 1
ATOM 1189 O O . ASN A 1 146 ? 3.277 -9.32 -19.109 1 95.31 146 ASN A O 1
ATOM 1193 N N . VAL A 1 147 ? 4.34 -9.922 -20.906 1 94.94 147 VAL A N 1
ATOM 1194 C CA . VAL A 1 147 ? 3.203 -9.781 -21.812 1 94.94 147 VAL A CA 1
ATOM 1195 C C . VAL A 1 147 ? 2.045 -10.656 -21.328 1 94.94 147 VAL A C 1
ATOM 1197 O O . VAL A 1 147 ? 0.879 -10.266 -21.453 1 94.94 147 VAL A O 1
ATOM 1200 N N . ALA A 1 148 ? 2.402 -11.789 -20.859 1 94.62 148 ALA A N 1
ATOM 1201 C CA . ALA A 1 148 ? 1.373 -12.703 -20.375 1 94.62 148 ALA A CA 1
ATOM 1202 C C . ALA A 1 148 ? 0.585 -12.094 -19.219 1 94.62 148 ALA A C 1
ATOM 1204 O O . ALA A 1 148 ? -0.648 -12.102 -19.234 1 94.62 148 ALA A O 1
ATOM 1205 N N . SER A 1 149 ? 1.239 -11.547 -18.266 1 95.94 149 SER A N 1
ATOM 1206 C CA . SER A 1 149 ? 0.566 -10.93 -17.125 1 95.94 149 SER A CA 1
ATOM 1207 C C . SER A 1 149 ? -0.209 -9.688 -17.547 1 95.94 149 SER A C 1
ATOM 1209 O O . SER A 1 149 ? -1.334 -9.469 -17.094 1 95.94 149 SER A O 1
ATOM 1211 N N . ARG A 1 150 ? 0.384 -8.898 -18.344 1 96.31 150 ARG A N 1
ATOM 1212 C CA . ARG A 1 150 ? -0.318 -7.723 -18.844 1 96.31 150 ARG A CA 1
ATOM 1213 C C . ARG A 1 150 ? -1.61 -8.117 -19.562 1 96.31 150 ARG A C 1
ATOM 1215 O O . ARG A 1 150 ? -2.662 -7.52 -19.312 1 96.31 150 ARG A O 1
ATOM 1222 N N . GLY A 1 151 ? -1.447 -9.094 -20.422 1 96.25 151 GLY A N 1
ATOM 1223 C CA . GLY A 1 151 ? -2.619 -9.586 -21.125 1 96.25 151 GLY A CA 1
ATOM 1224 C C . GLY A 1 151 ? -3.701 -10.102 -20.203 1 96.25 151 GLY A C 1
ATOM 1225 O O . GLY A 1 151 ? -4.883 -9.812 -20.391 1 96.25 151 GLY A O 1
ATOM 1226 N N . ALA A 1 152 ? -3.344 -10.859 -19.188 1 96.88 152 ALA A N 1
ATOM 1227 C CA . ALA A 1 152 ? -4.293 -11.406 -18.219 1 96.88 152 ALA A CA 1
ATOM 1228 C C . ALA A 1 152 ? -5.031 -10.289 -17.484 1 96.88 152 ALA A C 1
ATOM 1230 O O . ALA A 1 152 ? -6.254 -10.328 -17.344 1 96.88 152 ALA A O 1
ATOM 1231 N N . LEU A 1 153 ? -4.301 -9.289 -17.062 1 98 153 LEU A N 1
ATOM 1232 C CA . LEU A 1 153 ? -4.887 -8.164 -16.344 1 98 153 LEU A CA 1
ATOM 1233 C C . LEU A 1 153 ? -5.852 -7.398 -17.234 1 98 153 LEU A C 1
ATOM 1235 O O . LEU A 1 153 ? -6.98 -7.105 -16.828 1 98 153 LEU A O 1
ATOM 1239 N N . GLU A 1 154 ? -5.422 -7.105 -18.406 1 97.31 154 GLU A N 1
ATOM 1240 C CA . GLU A 1 154 ? -6.242 -6.328 -19.328 1 97.31 154 GLU A CA 1
ATOM 1241 C C . GLU A 1 154 ? -7.516 -7.078 -19.703 1 97.31 154 GLU A C 1
ATOM 1243 O O . GLU A 1 154 ? -8.594 -6.488 -19.781 1 97.31 154 GLU A O 1
ATOM 1248 N N . LYS A 1 155 ? -7.387 -8.336 -19.891 1 97.12 155 LYS A N 1
ATOM 1249 C CA . LYS A 1 155 ? -8.547 -9.164 -20.219 1 97.12 155 LYS A CA 1
ATOM 1250 C C . LYS A 1 155 ? -9.516 -9.242 -19.047 1 97.12 155 LYS A C 1
ATOM 1252 O O . LYS A 1 155 ? -10.703 -9.5 -19.234 1 97.12 155 LYS A O 1
ATOM 1257 N N . CYS A 1 156 ? -8.992 -9.039 -17.875 1 97.69 156 CYS A N 1
ATOM 1258 C CA . CYS A 1 156 ? -9.82 -9.125 -16.688 1 97.69 156 CYS A CA 1
ATOM 1259 C C . CYS A 1 156 ? -10.32 -7.746 -16.266 1 97.69 156 CYS A C 1
ATOM 1261 O O . CYS A 1 156 ? -10.773 -7.562 -15.141 1 97.69 156 CYS A O 1
ATOM 1263 N N . GLY A 1 157 ? -10.164 -6.727 -17.078 1 96.94 157 GLY A N 1
ATOM 1264 C CA . GLY A 1 157 ? -10.789 -5.434 -16.859 1 96.94 157 GLY A CA 1
ATOM 1265 C C . GLY A 1 157 ? -9.859 -4.438 -16.188 1 96.94 157 GLY A C 1
ATOM 1266 O O . GLY A 1 157 ? -10.281 -3.332 -15.828 1 96.94 157 GLY A O 1
ATOM 1267 N N . PHE A 1 158 ? -8.648 -4.84 -16.016 1 98.44 158 PHE A N 1
ATOM 1268 C CA . PHE A 1 158 ? -7.691 -3.896 -15.453 1 98.44 158 PHE A CA 1
ATOM 1269 C C . PHE A 1 158 ? -7.277 -2.865 -16.5 1 98.44 158 PHE A C 1
ATOM 1271 O O . PHE A 1 158 ? -7.137 -3.191 -17.688 1 98.44 158 PHE A O 1
ATOM 1278 N N . LYS A 1 159 ? -7.035 -1.646 -15.992 1 97.56 159 LYS A N 1
ATOM 1279 C CA . LYS A 1 159 ? -6.609 -0.556 -16.859 1 97.56 159 LYS A CA 1
ATOM 1280 C C . LYS A 1 159 ? -5.227 -0.043 -16.469 1 97.56 159 LYS A C 1
ATOM 1282 O O . LYS A 1 159 ? -4.914 0.057 -15.281 1 97.56 159 LYS A O 1
ATOM 1287 N N . TYR A 1 160 ? -4.5 0.316 -17.453 1 97.94 160 TYR A N 1
ATOM 1288 C CA . TYR A 1 160 ? -3.166 0.871 -17.266 1 97.94 160 TYR A CA 1
ATOM 1289 C C . TYR A 1 160 ? -3.229 2.223 -16.578 1 97.94 160 TYR A C 1
ATOM 1291 O O . TYR A 1 160 ? -4.051 3.074 -16.922 1 97.94 160 TYR A O 1
ATOM 1299 N N . GLU A 1 161 ? -2.277 2.449 -15.609 1 97.94 161 GLU A N 1
ATOM 1300 C CA . GLU A 1 161 ? -2.34 3.705 -14.867 1 97.94 161 GLU A CA 1
ATOM 1301 C C . GLU A 1 161 ? -0.984 4.406 -14.852 1 97.94 161 GLU A C 1
ATOM 1303 O O . GLU A 1 161 ? -0.867 5.531 -14.367 1 97.94 161 GLU A O 1
ATOM 1308 N N . GLY A 1 162 ? 0.034 3.709 -15.297 1 97.5 162 GLY A N 1
ATOM 1309 C CA . GLY A 1 162 ? 1.347 4.332 -15.352 1 97.5 162 GLY A CA 1
ATOM 1310 C C . GLY A 1 162 ? 2.479 3.361 -15.078 1 97.5 162 GLY A C 1
ATOM 1311 O O . GLY A 1 162 ? 2.279 2.145 -15.102 1 97.5 162 GLY A O 1
ATOM 1312 N N . VAL A 1 163 ? 3.654 3.951 -14.914 1 97.69 163 VAL A N 1
ATOM 1313 C CA . VAL A 1 163 ? 4.859 3.164 -14.672 1 97.69 163 VAL A CA 1
ATOM 1314 C C . VAL A 1 163 ? 5.48 3.57 -13.336 1 97.69 163 VAL A C 1
ATOM 1316 O O . VAL A 1 163 ? 5.66 4.762 -13.062 1 97.69 163 VAL A O 1
ATOM 1319 N N . ALA A 1 164 ? 5.676 2.633 -12.508 1 97.56 164 ALA A N 1
ATOM 1320 C CA . ALA A 1 164 ? 6.426 2.848 -11.273 1 97.56 164 ALA A CA 1
ATOM 1321 C C . ALA A 1 164 ? 7.895 2.473 -11.445 1 97.56 164 ALA A C 1
ATOM 1323 O O . ALA A 1 164 ? 8.211 1.317 -11.734 1 97.56 164 ALA A O 1
ATOM 1324 N N . GLN A 1 165 ? 8.727 3.408 -11.219 1 95.81 165 GLN A N 1
ATOM 1325 C CA . GLN A 1 165 ? 10.156 3.172 -11.375 1 95.81 165 GLN A CA 1
ATOM 1326 C C . GLN A 1 165 ? 10.734 2.451 -10.164 1 95.81 165 GLN A C 1
ATOM 1328 O O . GLN A 1 165 ? 10.352 2.744 -9.023 1 95.81 165 GLN A O 1
ATOM 1333 N N . ALA A 1 166 ? 11.656 1.456 -10.453 1 95.88 166 ALA A N 1
ATOM 1334 C CA . ALA A 1 166 ? 12.336 0.715 -9.391 1 95.88 166 ALA A CA 1
ATOM 1335 C C . ALA A 1 166 ? 11.344 0.248 -8.328 1 95.88 166 ALA A C 1
ATOM 1337 O O . ALA A 1 166 ? 11.57 0.453 -7.137 1 95.88 166 ALA A O 1
ATOM 1338 N N . TYR A 1 167 ? 10.312 -0.348 -8.781 1 96.75 167 TYR A N 1
ATOM 1339 C CA . TYR A 1 167 ? 9.141 -0.656 -7.965 1 96.75 167 TYR A CA 1
ATOM 1340 C C . TYR A 1 167 ? 9.398 -1.856 -7.066 1 96.75 167 TYR A C 1
ATOM 1342 O O . TYR A 1 167 ? 9.109 -1.817 -5.867 1 96.75 167 TYR A O 1
ATOM 1350 N N . LEU A 1 168 ? 9.961 -2.92 -7.594 1 95.81 168 LEU A N 1
ATOM 1351 C CA . LEU A 1 168 ? 10.258 -4.148 -6.863 1 95.81 168 LEU A CA 1
ATOM 1352 C C . LEU A 1 168 ? 11.617 -4.707 -7.262 1 95.81 168 LEU A C 1
ATOM 1354 O O . LEU A 1 168 ? 12.07 -4.508 -8.391 1 95.81 168 LEU A O 1
ATOM 1358 N N . GLN A 1 169 ? 12.125 -5.434 -6.285 1 93.06 169 GLN A N 1
ATOM 1359 C CA . GLN A 1 169 ? 13.32 -6.207 -6.602 1 93.06 169 GLN A CA 1
ATOM 1360 C C . GLN A 1 169 ? 12.961 -7.539 -7.254 1 93.06 169 GLN A C 1
ATOM 1362 O O . GLN A 1 169 ? 12.242 -8.344 -6.668 1 93.06 169 GLN A O 1
ATOM 1367 N N . ILE A 1 170 ? 13.438 -7.719 -8.445 1 93.56 170 ILE A N 1
ATOM 1368 C CA . ILE A 1 170 ? 13.258 -8.961 -9.188 1 93.56 170 ILE A CA 1
ATOM 1369 C C . ILE A 1 170 ? 14.625 -9.594 -9.461 1 93.56 170 ILE A C 1
ATOM 1371 O O . ILE A 1 170 ? 15.445 -9.031 -10.188 1 93.56 170 ILE A O 1
ATOM 1375 N N . ASN A 1 171 ? 14.781 -10.742 -8.828 1 86.62 171 ASN A N 1
ATOM 1376 C CA . ASN A 1 171 ? 16.047 -11.438 -8.984 1 86.62 171 ASN A CA 1
ATOM 1377 C C . ASN A 1 171 ? 17.234 -10.539 -8.625 1 86.62 171 ASN A C 1
ATOM 1379 O O . ASN A 1 171 ? 18.203 -10.445 -9.383 1 86.62 171 ASN A O 1
ATOM 1383 N N . GLY A 1 172 ? 17.031 -9.742 -7.637 1 83.69 172 GLY A N 1
ATOM 1384 C CA . GLY A 1 172 ? 18.109 -8.938 -7.062 1 83.69 172 GLY A CA 1
ATOM 1385 C C . GLY A 1 172 ? 18.219 -7.562 -7.691 1 83.69 172 GLY A C 1
ATOM 1386 O O . GLY A 1 172 ? 19.047 -6.75 -7.281 1 83.69 172 GLY A O 1
ATOM 1387 N N . ARG A 1 173 ? 17.375 -7.281 -8.664 1 90.06 173 ARG A N 1
ATOM 1388 C CA . ARG A 1 173 ? 17.438 -6 -9.367 1 90.06 173 ARG A CA 1
ATOM 1389 C C . ARG A 1 173 ? 16.141 -5.215 -9.188 1 90.06 173 ARG A C 1
ATOM 1391 O O . ARG A 1 173 ? 15.047 -5.789 -9.227 1 90.06 173 ARG A O 1
ATOM 1398 N N . TRP A 1 174 ? 16.359 -3.967 -9.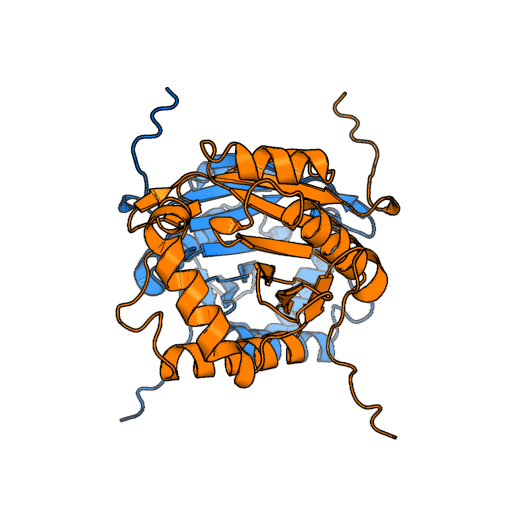023 1 93.75 174 TRP A N 1
ATOM 1399 C CA . TRP A 1 174 ? 15.195 -3.098 -8.977 1 93.75 174 TRP A CA 1
ATOM 1400 C C . TRP A 1 174 ? 14.617 -2.887 -10.375 1 93.75 174 TRP A C 1
ATOM 1402 O O . TRP A 1 174 ? 15.312 -2.426 -11.281 1 93.75 174 TRP A O 1
ATOM 1412 N N . ARG A 1 175 ? 13.383 -3.205 -10.484 1 95.31 175 ARG A N 1
ATOM 1413 C CA . ARG A 1 175 ? 12.766 -3.197 -11.805 1 95.31 175 ARG A CA 1
ATOM 1414 C C . ARG A 1 175 ? 11.531 -2.305 -11.836 1 95.31 175 ARG A C 1
ATOM 1416 O O . ARG A 1 175 ? 10.758 -2.283 -10.875 1 95.31 175 ARG A O 1
ATOM 1423 N N . ASN A 1 176 ? 11.414 -1.604 -12.984 1 96.56 176 ASN A N 1
ATOM 1424 C CA . ASN A 1 176 ? 10.188 -0.851 -13.234 1 96.56 176 ASN A CA 1
ATOM 1425 C C . ASN A 1 176 ? 8.992 -1.775 -13.43 1 96.56 176 ASN A C 1
ATOM 1427 O O . ASN A 1 176 ? 9.141 -2.896 -13.922 1 96.56 176 ASN A O 1
ATOM 1431 N N . HIS A 1 177 ? 7.879 -1.3 -13.047 1 97.94 177 HIS A N 1
ATOM 1432 C CA . HIS A 1 177 ? 6.641 -2.037 -13.266 1 97.94 177 HIS A CA 1
ATOM 1433 C C . HIS A 1 177 ? 5.566 -1.145 -13.875 1 97.94 177 HIS A C 1
ATOM 1435 O O . HIS A 1 177 ? 5.512 0.053 -13.586 1 97.94 177 HIS A O 1
ATOM 1441 N N . VAL A 1 178 ? 4.801 -1.756 -14.742 1 98.31 178 VAL A N 1
ATOM 1442 C CA . VAL A 1 178 ? 3.584 -1.093 -15.195 1 98.31 178 VAL A CA 1
ATOM 1443 C C . VAL A 1 178 ? 2.465 -1.315 -14.18 1 98.31 178 VAL A C 1
ATOM 1445 O O . VAL A 1 178 ? 2.338 -2.406 -13.617 1 98.31 178 VAL A O 1
ATOM 1448 N N . LEU A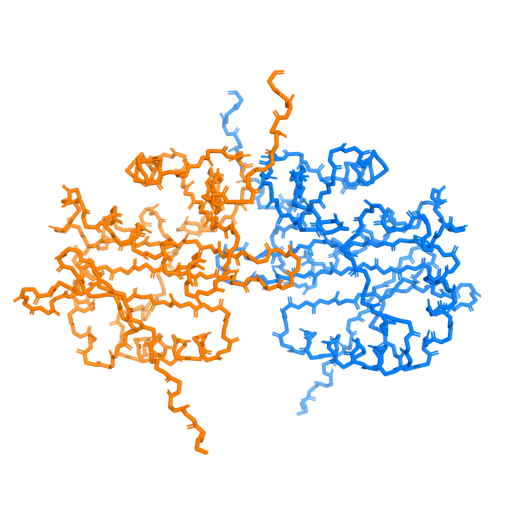 1 179 ? 1.74 -0.233 -13.945 1 98.44 179 LEU A N 1
ATOM 1449 C CA . LEU A 1 179 ? 0.688 -0.235 -12.938 1 98.44 179 LEU A CA 1
ATOM 1450 C C . LEU A 1 179 ? -0.685 -0.392 -13.578 1 98.44 179 LEU A C 1
ATOM 1452 O O . LEU A 1 179 ? -0.981 0.258 -14.586 1 98.44 179 LEU A O 1
ATOM 1456 N N . TYR A 1 180 ? -1.497 -1.282 -12.992 1 98.62 180 TYR A N 1
ATOM 1457 C CA . TYR A 1 180 ? -2.873 -1.519 -13.414 1 98.62 180 TYR A CA 1
ATOM 1458 C C . TYR A 1 180 ? -3.83 -1.427 -12.234 1 98.62 180 TYR A C 1
ATOM 1460 O O . TYR A 1 180 ? -3.428 -1.622 -11.086 1 98.62 180 TYR A O 1
ATOM 1468 N N . SER A 1 181 ? -5.086 -1.122 -12.609 1 98.5 181 SER A N 1
ATOM 1469 C CA . SER A 1 181 ? -6.109 -1.217 -11.578 1 98.5 181 SER A CA 1
ATOM 1470 C C . SER A 1 181 ? -7.441 -1.675 -12.164 1 98.5 181 SER A C 1
ATOM 1472 O O . SER A 1 181 ? -7.668 -1.562 -13.367 1 98.5 181 SER A O 1
ATOM 1474 N N . ASN A 1 182 ? -8.18 -2.322 -11.367 1 98.38 182 ASN A N 1
ATOM 1475 C CA . ASN A 1 182 ? -9.594 -2.639 -11.578 1 98.38 182 ASN A CA 1
ATOM 1476 C C . ASN A 1 182 ? -10.477 -1.961 -10.531 1 98.38 182 ASN A C 1
ATOM 1478 O O . ASN A 1 182 ? -10.211 -2.047 -9.336 1 98.38 182 ASN A O 1
ATOM 1482 N N . LEU A 1 183 ? -11.523 -1.258 -10.977 1 97.5 183 LEU A N 1
ATOM 1483 C CA . LEU A 1 183 ? -12.367 -0.459 -10.094 1 97.5 183 LEU A CA 1
ATOM 1484 C C . LEU A 1 183 ? -13.766 -1.059 -9.992 1 97.5 183 LEU A C 1
ATOM 1486 O O . LEU A 1 183 ? -14.336 -1.502 -10.992 1 97.5 183 LEU A O 1
ATOM 1490 N N . ARG A 1 184 ? -14.234 -1.009 -8.773 1 95.81 184 ARG A N 1
ATOM 1491 C CA . ARG A 1 184 ? -15.633 -1.377 -8.594 1 95.81 184 ARG A CA 1
ATOM 1492 C C . ARG A 1 184 ? -16.547 -0.457 -9.398 1 95.81 184 ARG A C 1
ATOM 1494 O O . ARG A 1 184 ? -16.328 0.756 -9.445 1 95.81 184 ARG A O 1
ATOM 1501 N N . ALA A 1 185 ? -17.516 -1.002 -9.992 1 90.56 185 ALA A N 1
ATOM 1502 C CA . ALA A 1 185 ? -18.312 -0.336 -11.016 1 90.56 185 ALA A CA 1
ATOM 1503 C C . ALA A 1 185 ? -18.938 0.948 -10.469 1 90.56 185 ALA A C 1
ATOM 1505 O O . ALA A 1 185 ? -19 1.959 -11.172 1 90.56 185 ALA A O 1
ATOM 1506 N N . ASP A 1 186 ? -19.391 1.029 -9.297 1 88.19 186 ASP A N 1
ATOM 1507 C CA . ASP A 1 186 ? -20.109 2.188 -8.773 1 88.19 186 ASP A CA 1
ATOM 1508 C C . ASP A 1 186 ? -19.141 3.229 -8.219 1 88.19 186 ASP A C 1
ATOM 1510 O O . ASP A 1 186 ? -19.562 4.199 -7.59 1 88.19 186 ASP A O 1
ATOM 1514 N N . ARG A 1 187 ? -17.875 2.984 -8.359 1 83.81 187 ARG A N 1
ATOM 1515 C CA . ARG A 1 187 ? -16.875 3.916 -7.852 1 83.81 187 ARG A CA 1
ATOM 1516 C C . ARG A 1 187 ? -16.266 4.734 -8.984 1 83.81 187 ARG A C 1
ATOM 1518 O O . ARG A 1 187 ? -15.43 5.605 -8.742 1 83.81 187 ARG A O 1
ATOM 1525 N N . ARG A 1 188 ? -16.719 4.414 -10.18 1 74.75 188 ARG A N 1
ATOM 1526 C CA . ARG A 1 188 ? -16.141 4.988 -11.391 1 74.75 188 ARG A CA 1
ATOM 1527 C C . ARG A 1 188 ? -16.719 6.375 -11.664 1 74.75 188 ARG A C 1
ATOM 1529 O O . ARG A 1 188 ? -17.922 6.574 -11.609 1 74.75 188 ARG A O 1
ATOM 1536 N N . GLY A 1 189 ? -16.312 7.453 -11.062 1 58.88 189 GLY A N 1
ATOM 1537 C CA . GLY A 1 189 ? -16.828 8.781 -11.367 1 58.88 189 GLY A CA 1
ATOM 1538 C C . GLY A 1 189 ? -16.266 9.359 -12.656 1 58.88 189 GLY A C 1
ATOM 1539 O O . GLY A 1 189 ? -15.336 8.789 -13.242 1 58.88 189 GLY A O 1
ATOM 1540 N N . ARG A 1 190 ? -17.047 10.477 -13.336 1 49.5 190 ARG A N 1
ATOM 1541 C CA . ARG A 1 190 ? -16.844 11.102 -14.633 1 49.5 190 ARG A CA 1
ATOM 1542 C C . ARG A 1 190 ? -15.391 11.539 -14.812 1 49.5 190 ARG A C 1
ATOM 1544 O O . ARG A 1 190 ? -14.828 12.203 -13.93 1 49.5 190 ARG A O 1
ATOM 1551 N N . THR A 1 191 ? -14.492 10.641 -15.398 1 44.09 191 THR A N 1
ATOM 1552 C CA . THR A 1 191 ? -13.219 11.172 -15.867 1 44.09 191 THR A CA 1
ATOM 1553 C C . THR A 1 191 ? -13.438 12.391 -16.766 1 44.09 191 THR A C 1
ATOM 1555 O O . THR A 1 191 ? -14.062 12.289 -17.812 1 44.09 191 THR A O 1
ATOM 1558 N N . ASP A 1 192 ? -13.82 13.398 -16.266 1 34.78 192 ASP A N 1
ATOM 1559 C CA . ASP A 1 192 ? -13.914 14.531 -17.188 1 34.78 192 ASP A CA 1
ATOM 1560 C C . ASP A 1 192 ? -12.633 14.688 -18 1 34.78 192 ASP A C 1
ATOM 1562 O O . ASP A 1 192 ? -12.469 15.68 -18.719 1 34.78 192 ASP A O 1
ATOM 1566 N N . ALA A 1 193 ? -11.555 14.117 -17.781 1 31.12 193 ALA A N 1
ATOM 1567 C CA . ALA A 1 193 ? -10.469 14.469 -18.688 1 31.12 193 ALA A CA 1
ATOM 1568 C C . ALA A 1 193 ? -10.695 13.859 -20.078 1 31.12 193 ALA A C 1
ATOM 1570 O O . ALA A 1 193 ? -9.758 13.766 -20.875 1 31.12 193 ALA A O 1
ATOM 1571 N N . GLY A 1 194 ? -11.906 13.594 -20.625 1 21.34 194 GLY A N 1
ATOM 1572 C CA . GLY A 1 194 ? -11.984 13.484 -22.078 1 21.34 194 GLY A CA 1
ATOM 1573 C C . GLY A 1 194 ? -11.703 14.789 -22.797 1 21.34 194 GLY A C 1
ATOM 1574 O O . GLY A 1 194 ? -11.977 15.867 -22.266 1 21.34 194 GLY A O 1
ATOM 1575 N N . MET B 1 1 ? 20.547 -7.066 27.328 1 29.22 1 MET B N 1
ATOM 1576 C CA . MET B 1 1 ? 20.203 -5.66 27.469 1 29.22 1 MET B CA 1
ATOM 1577 C C . MET B 1 1 ? 19.203 -5.238 26.391 1 29.22 1 MET B C 1
ATOM 1579 O O . MET B 1 1 ? 19.531 -5.25 25.203 1 29.22 1 MET B O 1
ATOM 1583 N N . LEU B 1 2 ? 17.922 -5.602 26.438 1 37.66 2 LEU B N 1
ATOM 1584 C CA . LEU B 1 2 ? 16.844 -5.375 25.469 1 37.66 2 LEU B CA 1
ATOM 1585 C C . LEU B 1 2 ? 16.844 -3.928 25 1 37.66 2 LEU B C 1
ATOM 1587 O O . LEU B 1 2 ? 16.547 -3.01 25.766 1 37.66 2 LEU B O 1
ATOM 1591 N N . GLY B 1 3 ? 17.719 -3.484 24.359 1 41.41 3 GLY B N 1
ATOM 1592 C CA . GLY B 1 3 ? 18.047 -2.104 24.031 1 41.41 3 GLY B CA 1
ATOM 1593 C C . GLY B 1 3 ? 16.812 -1.274 23.688 1 41.41 3 GLY B C 1
ATOM 1594 O O . GLY B 1 3 ? 15.898 -1.754 23.016 1 41.41 3 GLY B O 1
ATOM 1595 N N . ARG B 1 4 ? 16.391 -0.366 24.453 1 49.62 4 ARG B N 1
ATOM 1596 C CA . ARG B 1 4 ? 15.258 0.55 24.406 1 49.62 4 ARG B CA 1
ATOM 1597 C C . ARG B 1 4 ? 15.062 1.106 23 1 49.62 4 ARG B C 1
ATOM 1599 O O . ARG B 1 4 ? 15.969 1.735 22.438 1 49.62 4 ARG B O 1
ATOM 1606 N N . ARG B 1 5 ? 14.219 0.429 22.125 1 62.44 5 ARG B N 1
ATOM 1607 C CA . ARG B 1 5 ? 13.891 0.912 20.797 1 62.44 5 ARG B CA 1
ATOM 1608 C C . ARG B 1 5 ? 13.602 2.41 20.812 1 62.44 5 ARG B C 1
ATOM 1610 O O . ARG B 1 5 ? 12.742 2.875 21.562 1 62.44 5 ARG B O 1
ATOM 1617 N N . ARG B 1 6 ? 14.625 3.35 20.422 1 77.12 6 ARG B N 1
ATOM 1618 C CA . ARG B 1 6 ? 14.461 4.797 20.344 1 77.12 6 ARG B CA 1
ATOM 1619 C C . ARG B 1 6 ? 13.281 5.168 19.453 1 77.12 6 ARG B C 1
ATOM 1621 O O . ARG B 1 6 ? 13.133 4.637 18.344 1 77.12 6 ARG B O 1
ATOM 1628 N N . LYS B 1 7 ? 12.383 5.984 20 1 89 7 LYS B N 1
ATOM 1629 C CA . LYS B 1 7 ? 11.242 6.492 19.234 1 89 7 LYS B CA 1
ATOM 1630 C C . LYS B 1 7 ? 11.711 7.301 18.031 1 89 7 LYS B C 1
ATOM 1632 O O . LYS B 1 7 ? 12.727 8 18.094 1 89 7 LYS B O 1
ATOM 1637 N N . PRO B 1 8 ? 11.039 7.094 16.984 1 93.31 8 PRO B N 1
ATOM 1638 C CA . PRO B 1 8 ? 11.445 7.855 15.805 1 93.31 8 PRO B CA 1
ATOM 1639 C C . PRO B 1 8 ? 11.508 9.359 16.062 1 93.31 8 PRO B C 1
ATOM 1641 O O . PRO B 1 8 ? 10.641 9.914 16.734 1 93.31 8 PRO B O 1
ATOM 1644 N N . HIS B 1 9 ? 12.562 9.914 15.602 1 95.12 9 HIS B N 1
ATOM 1645 C CA . HIS B 1 9 ? 12.852 11.328 15.789 1 95.12 9 HIS B CA 1
ATOM 1646 C C . HIS B 1 9 ? 13.664 11.883 14.625 1 95.12 9 HIS B C 1
ATOM 1648 O O . HIS B 1 9 ? 14.711 11.32 14.273 1 95.12 9 HIS B O 1
ATOM 1654 N N . VAL B 1 10 ? 13.109 12.938 14.008 1 97.5 10 VAL B N 1
ATOM 1655 C CA . VAL B 1 10 ? 13.797 13.602 12.906 1 97.5 10 VAL B CA 1
ATOM 1656 C C . VAL B 1 10 ? 13.945 15.086 13.219 1 97.5 10 VAL B C 1
ATOM 1658 O O . VAL B 1 10 ? 12.969 15.766 13.531 1 97.5 10 VAL B O 1
ATOM 1661 N N . GLU B 1 11 ? 15.141 15.562 13.156 1 97.38 11 GLU B N 1
ATOM 1662 C CA . GLU B 1 11 ? 15.406 17 13.312 1 97.38 11 GLU B CA 1
ATOM 1663 C C . GLU B 1 11 ? 15.594 17.672 11.961 1 97.38 11 GLU B C 1
ATOM 1665 O O . GLU B 1 11 ? 16.375 17.203 11.125 1 97.38 11 GLU B O 1
ATOM 1670 N N . THR B 1 12 ? 14.805 18.672 11.766 1 97.62 12 THR B N 1
ATOM 1671 C CA . THR B 1 12 ? 15.008 19.516 10.586 1 97.62 12 THR B CA 1
ATOM 1672 C C . THR B 1 12 ? 15.555 20.875 10.977 1 97.62 12 THR B C 1
ATOM 1674 O O . THR B 1 12 ? 16.031 21.062 12.094 1 97.62 12 THR B O 1
ATOM 1677 N N . GLU B 1 13 ? 15.609 21.781 9.969 1 97.62 13 GLU B N 1
ATOM 1678 C CA . GLU B 1 13 ? 16.141 23.109 10.242 1 97.62 13 GLU B CA 1
ATOM 1679 C C . GLU B 1 13 ? 15.352 23.797 11.359 1 97.62 13 GLU B C 1
ATOM 1681 O O . GLU B 1 13 ? 15.945 24.359 12.289 1 97.62 13 GLU B O 1
ATOM 1686 N N . ARG B 1 14 ? 13.977 23.766 11.297 1 98.38 14 ARG B N 1
ATOM 1687 C CA . ARG B 1 14 ? 13.164 24.547 12.227 1 98.38 14 ARG B CA 1
ATOM 1688 C C . ARG B 1 14 ? 12.289 23.641 13.086 1 98.38 14 ARG B C 1
ATOM 1690 O O . ARG B 1 14 ? 11.68 24.109 14.047 1 98.38 14 ARG B O 1
ATOM 1697 N N . MET B 1 15 ? 12.258 22.297 12.789 1 98.69 15 MET B N 1
ATOM 1698 C CA . MET B 1 15 ? 11.234 21.469 13.414 1 98.69 15 MET B CA 1
ATOM 1699 C C . MET B 1 15 ? 11.836 20.203 13.984 1 98.69 15 MET B C 1
ATOM 1701 O O . MET B 1 15 ? 12.938 19.797 13.594 1 98.69 15 MET B O 1
ATOM 1705 N N . THR B 1 16 ? 11.102 19.641 14.93 1 98.62 16 THR B N 1
ATOM 1706 C CA . THR B 1 16 ? 11.258 18.25 15.352 1 98.62 16 THR B CA 1
ATOM 1707 C C . THR B 1 16 ? 10.062 17.406 14.914 1 98.62 16 THR B C 1
ATOM 1709 O O . THR B 1 16 ? 8.914 17.75 15.211 1 98.62 16 THR B O 1
ATOM 1712 N N . LEU B 1 17 ? 10.375 16.359 14.164 1 98.81 17 LEU B N 1
ATOM 1713 C CA . LEU B 1 17 ? 9.344 15.398 13.805 1 98.81 17 LEU B CA 1
ATOM 1714 C C . LEU B 1 17 ? 9.344 14.211 14.766 1 98.81 17 LEU B C 1
ATOM 1716 O O . LEU B 1 17 ? 10.359 13.523 14.906 1 98.81 17 LEU B O 1
ATOM 1720 N N . ARG B 1 18 ? 8.25 14.023 15.422 1 98.69 18 ARG B N 1
ATOM 1721 C CA . ARG B 1 18 ? 8.117 12.977 16.438 1 98.69 18 ARG B CA 1
ATOM 1722 C C . ARG B 1 18 ? 6.699 12.422 16.469 1 98.69 18 ARG B C 1
ATOM 1724 O O . ARG B 1 18 ? 5.789 13 15.867 1 98.69 18 ARG B O 1
ATOM 1731 N N . LEU B 1 19 ? 6.551 11.305 17.172 1 98.75 19 LEU B N 1
ATOM 1732 C CA . LEU B 1 19 ? 5.207 10.766 17.344 1 98.75 19 LEU B CA 1
ATOM 1733 C C . LEU B 1 19 ? 4.355 11.695 18.203 1 98.75 19 LEU B C 1
ATOM 1735 O O . LEU B 1 19 ? 4.879 12.43 19.047 1 98.75 19 LEU B O 1
ATOM 1739 N N . PRO B 1 20 ? 3.053 11.672 17.953 1 98.69 20 PRO B N 1
ATOM 1740 C CA . PRO B 1 20 ? 2.174 12.453 18.828 1 98.69 20 PRO B CA 1
ATOM 1741 C C . PRO B 1 20 ? 2.135 11.922 20.25 1 98.69 20 PRO B C 1
ATOM 1743 O O . PRO B 1 20 ? 2.318 10.719 20.484 1 98.69 20 PRO B O 1
ATOM 1746 N N . THR B 1 21 ? 1.943 12.781 21.188 1 98.25 21 THR B N 1
ATOM 1747 C CA . THR B 1 21 ? 1.723 12.453 22.578 1 98.25 21 THR B CA 1
ATOM 1748 C C . THR B 1 21 ? 0.387 13.008 23.062 1 98.25 21 THR B C 1
ATOM 1750 O O . THR B 1 21 ? -0.194 13.891 22.422 1 98.25 21 THR B O 1
ATOM 1753 N N . HIS B 1 22 ? -0.039 12.508 24.219 1 98.31 22 HIS B N 1
ATOM 1754 C CA . HIS B 1 22 ? -1.325 12.945 24.75 1 98.31 22 HIS B CA 1
ATOM 1755 C C . HIS B 1 22 ? -1.331 14.445 25.016 1 98.31 22 HIS B C 1
ATOM 1757 O O . HIS B 1 22 ? -2.365 15.102 24.875 1 98.31 22 HIS B O 1
ATOM 1763 N N . GLY B 1 23 ? -0.261 15 25.281 1 98.12 23 GLY B N 1
ATOM 1764 C CA . GLY B 1 23 ? -0.146 16.406 25.609 1 98.12 23 GLY B CA 1
ATOM 1765 C C . GLY B 1 23 ? -0.334 17.312 24.391 1 98.12 23 GLY B C 1
ATOM 1766 O O . GLY B 1 23 ? -0.522 18.516 24.531 1 98.12 23 GLY B O 1
ATOM 1767 N N . ASP B 1 24 ? -0.403 16.797 23.219 1 98.56 24 ASP B N 1
ATOM 1768 C CA . ASP B 1 24 ? -0.523 17.562 21.984 1 98.56 24 ASP B CA 1
ATOM 1769 C C . ASP B 1 24 ? -1.981 17.906 21.688 1 98.56 24 ASP B C 1
ATOM 1771 O O . ASP B 1 24 ? -2.27 18.703 20.797 1 98.56 24 ASP B O 1
ATOM 1775 N N . PHE B 1 25 ? -2.9 17.406 22.484 1 98.69 25 PHE B N 1
ATOM 1776 C CA . PHE B 1 25 ? -4.312 17.391 22.125 1 98.69 25 PHE B CA 1
ATOM 1777 C C . PHE B 1 25 ? -4.824 18.812 21.891 1 98.69 25 PHE B C 1
ATOM 1779 O O . PHE B 1 25 ? -5.367 19.109 20.828 1 98.69 25 PHE B O 1
ATOM 1786 N N . ARG B 1 26 ? -4.645 19.625 22.812 1 97.88 26 ARG B N 1
ATOM 1787 C CA . ARG B 1 26 ? -5.242 20.953 22.734 1 97.88 26 ARG B CA 1
ATOM 1788 C C . ARG B 1 26 ? -4.715 21.719 21.531 1 97.88 26 ARG B C 1
ATOM 1790 O O . ARG B 1 26 ? -5.488 22.297 20.766 1 97.88 26 ARG B O 1
ATOM 1797 N N . ASP B 1 27 ? -3.424 21.703 21.391 1 97.62 27 ASP B N 1
ATOM 1798 C CA . ASP B 1 27 ? -2.789 22.391 20.266 1 97.62 27 ASP B CA 1
ATOM 1799 C C . ASP B 1 27 ? -3.242 21.812 18.938 1 97.62 27 ASP B C 1
ATOM 1801 O O . ASP B 1 27 ? -3.58 22.562 18 1 97.62 27 ASP B O 1
ATOM 1805 N N . TRP B 1 28 ? -3.277 20.578 18.844 1 98.44 28 TRP B N 1
ATOM 1806 C CA . TRP B 1 28 ? -3.689 19.859 17.641 1 98.44 28 TRP B CA 1
ATOM 1807 C C . TRP B 1 28 ? -5.148 20.156 17.312 1 98.44 28 TRP B C 1
ATOM 1809 O O . TRP B 1 28 ? -5.473 20.516 16.172 1 98.44 28 TRP B O 1
ATOM 1819 N N . ALA B 1 29 ? -5.977 20.031 18.297 1 98.56 29 ALA B N 1
ATOM 1820 C CA . ALA B 1 29 ? -7.41 20.219 18.078 1 98.56 29 ALA B CA 1
ATOM 1821 C C . ALA B 1 29 ? -7.719 21.641 17.625 1 98.56 29 ALA B C 1
ATOM 1823 O O . ALA B 1 29 ? -8.523 21.859 16.719 1 98.56 29 ALA B O 1
ATOM 1824 N N . LEU B 1 30 ? -7.086 22.547 18.281 1 98.31 30 LEU B N 1
ATOM 1825 C CA . LEU B 1 30 ? -7.277 23.953 17.906 1 98.31 30 LEU B CA 1
ATOM 1826 C C . LEU B 1 30 ? -6.824 24.203 16.469 1 98.31 30 LEU B C 1
ATOM 1828 O O . LEU B 1 30 ? -7.543 24.844 15.695 1 98.31 30 LEU B O 1
ATOM 1832 N N . LEU B 1 31 ? -5.711 23.719 16.125 1 98.62 31 LEU B N 1
ATOM 1833 C CA . LEU B 1 31 ? -5.148 23.922 14.797 1 98.62 31 LEU B CA 1
ATOM 1834 C C . LEU B 1 31 ? -6.031 23.281 13.734 1 98.62 31 LEU B C 1
ATOM 1836 O O . LEU B 1 31 ? -6.289 23.891 12.695 1 98.62 31 LEU B O 1
ATOM 1840 N N . ARG B 1 32 ? -6.449 22.016 13.992 1 98.44 32 ARG B N 1
ATOM 1841 C CA . ARG B 1 32 ? -7.34 21.344 13.055 1 98.44 32 ARG B CA 1
ATOM 1842 C C . ARG B 1 32 ? -8.648 22.109 12.891 1 98.44 32 ARG B C 1
ATOM 1844 O O . ARG B 1 32 ? -9.117 22.328 11.766 1 98.44 32 ARG B O 1
ATOM 1851 N N . ALA B 1 33 ? -9.164 22.562 13.969 1 98.25 33 ALA B N 1
ATOM 1852 C CA . ALA B 1 33 ? -10.445 23.266 13.938 1 98.25 33 ALA B CA 1
ATOM 1853 C C . ALA B 1 33 ? -10.328 24.578 13.148 1 98.25 33 ALA B C 1
ATOM 1855 O O . ALA B 1 33 ? -11.156 24.844 12.273 1 98.25 33 ALA B O 1
ATOM 1856 N N . GLU B 1 34 ? -9.383 25.312 13.445 1 98.06 34 GLU B N 1
ATOM 1857 C CA . GLU B 1 34 ? -9.227 26.609 12.781 1 98.06 34 GLU B CA 1
ATOM 1858 C C . GLU B 1 34 ? -8.898 26.438 11.305 1 98.06 34 GLU B C 1
ATOM 1860 O O . GLU B 1 34 ? -9.102 27.359 10.508 1 98.06 34 GLU B O 1
ATOM 1865 N N . SER B 1 35 ? -8.375 25.281 10.945 1 98.5 35 SER B N 1
ATOM 1866 C CA . SER B 1 35 ? -7.961 25.031 9.57 1 98.5 35 SER B CA 1
ATOM 1867 C C . SER B 1 35 ? -8.992 24.188 8.82 1 98.5 35 SER B C 1
ATOM 1869 O O . SER B 1 35 ? -8.719 23.688 7.723 1 98.5 35 SER B O 1
ATOM 1871 N N . ARG B 1 36 ? -10.078 23.953 9.359 1 97.38 36 ARG B N 1
ATOM 1872 C CA . ARG B 1 36 ? -11.062 23.031 8.828 1 97.38 36 ARG B CA 1
ATOM 1873 C C . ARG B 1 36 ? -11.391 23.344 7.371 1 97.38 36 ARG B C 1
ATOM 1875 O O . ARG B 1 36 ? -11.32 22.469 6.508 1 97.38 36 ARG B O 1
ATOM 1882 N N . GLU B 1 37 ? -11.75 24.562 7.055 1 97.06 37 GLU B N 1
ATOM 1883 C CA . GLU B 1 37 ? -12.141 24.953 5.703 1 97.06 37 GLU B CA 1
ATOM 1884 C C . GLU B 1 37 ? -10.977 24.797 4.727 1 97.06 37 GLU B C 1
ATOM 1886 O O . GLU B 1 37 ? -11.18 24.469 3.557 1 97.06 37 GLU B O 1
ATOM 1891 N N . PHE B 1 38 ? -9.891 25.047 5.281 1 97.31 38 PHE B N 1
ATOM 1892 C CA . PHE B 1 38 ? -8.664 24.969 4.5 1 97.31 38 PHE B CA 1
ATOM 1893 C C . PHE B 1 38 ? -8.328 23.516 4.172 1 97.31 38 PHE B C 1
ATOM 1895 O O . PHE B 1 38 ? -7.871 23.219 3.064 1 97.31 38 PHE B O 1
ATOM 1902 N N . LEU B 1 39 ? -8.547 22.5 5.035 1 96.81 39 LEU B N 1
ATOM 1903 C CA . LEU B 1 39 ? -8.062 21.141 4.945 1 96.81 39 LEU B CA 1
ATOM 1904 C C . LEU B 1 39 ? -9.102 20.234 4.301 1 96.81 39 LEU B C 1
ATOM 1906 O O . LEU B 1 39 ? -8.766 19.344 3.518 1 96.81 39 LEU B O 1
ATOM 1910 N N . THR B 1 40 ? -10.328 20.453 4.484 1 95.38 40 THR B N 1
ATOM 1911 C CA . THR B 1 40 ? -11.391 19.484 4.227 1 95.38 40 THR B CA 1
ATOM 1912 C C . THR B 1 40 ? -11.547 19.234 2.729 1 95.38 40 THR B C 1
ATOM 1914 O O . THR B 1 40 ? -11.945 18.141 2.312 1 95.38 40 THR B O 1
ATOM 1917 N N . PRO B 1 41 ? -11.188 20.156 1.843 1 94.44 41 PRO B N 1
ATOM 1918 C CA . PRO B 1 41 ? -11.305 19.875 0.412 1 94.44 41 PRO B CA 1
ATOM 1919 C C . PRO B 1 41 ? -10.281 18.844 -0.063 1 94.44 41 PRO B C 1
ATOM 1921 O O . PRO B 1 41 ? -10.414 18.297 -1.163 1 94.44 41 PRO B O 1
ATOM 1924 N N . TRP B 1 42 ? -9.344 18.562 0.737 1 94.25 42 TRP B N 1
ATOM 1925 C CA . TRP B 1 42 ? -8.188 17.812 0.261 1 94.25 42 TRP B CA 1
ATOM 1926 C C . TRP B 1 42 ? -8.031 16.516 1.047 1 94.25 42 TRP B C 1
ATOM 1928 O O . TRP B 1 42 ? -7.121 15.727 0.775 1 94.25 42 TRP B O 1
ATOM 1938 N N . GLU B 1 43 ? -8.898 16.297 2.035 1 94.19 43 GLU B N 1
ATOM 1939 C CA . GLU B 1 43 ? -8.742 15.156 2.916 1 94.19 43 GLU B CA 1
ATOM 1940 C C . GLU B 1 43 ? -10.039 14.352 3.014 1 94.19 43 GLU B C 1
ATOM 1942 O O . GLU B 1 43 ? -11.109 14.844 2.65 1 94.19 43 GLU B O 1
ATOM 1947 N N . PRO B 1 44 ? -9.938 13.086 3.482 1 93.12 44 PRO B N 1
ATOM 1948 C CA . PRO B 1 44 ? -11.156 12.32 3.732 1 93.12 44 PRO B CA 1
ATOM 1949 C C . PRO B 1 44 ? -12.102 13.016 4.703 1 93.12 44 PRO B C 1
ATOM 1951 O O . PRO B 1 44 ? -11.68 13.883 5.477 1 93.12 44 PRO B O 1
ATOM 1954 N N . ALA B 1 45 ? -13.312 12.609 4.684 1 92.62 45 ALA B N 1
ATOM 1955 C CA . ALA B 1 45 ? -14.32 13.219 5.551 1 92.62 45 ALA B CA 1
ATOM 1956 C C . ALA B 1 45 ? -13.969 13.016 7.02 1 92.62 45 ALA B C 1
ATOM 1958 O O . ALA B 1 45 ? -13.531 11.93 7.418 1 92.62 45 ALA B O 1
ATOM 1959 N N . TRP B 1 46 ? -14.211 14.094 7.758 1 92.69 46 TRP B N 1
ATOM 1960 C CA . TRP B 1 46 ? -14.008 14.023 9.203 1 92.69 46 TRP B CA 1
ATOM 1961 C C . TRP B 1 46 ? -15.172 13.312 9.883 1 92.69 46 TRP B C 1
ATOM 1963 O O . TRP B 1 46 ? -16.328 13.562 9.555 1 92.69 46 TRP B O 1
ATOM 1973 N N . SER B 1 47 ? -14.812 12.453 10.75 1 92.31 47 SER B N 1
ATOM 1974 C CA . SER B 1 47 ? -15.875 11.93 11.602 1 92.31 47 SER B CA 1
ATOM 1975 C C . SER B 1 47 ? -16.422 13.008 12.531 1 92.31 47 SER B C 1
ATOM 1977 O O . SER B 1 47 ? -15.781 14.039 12.742 1 92.31 47 SER B O 1
ATOM 1979 N N . SER B 1 48 ? -17.547 12.773 13.102 1 94 48 SER B N 1
ATOM 1980 C CA . SER B 1 48 ? -18.172 13.734 14 1 94 48 SER B CA 1
ATOM 1981 C C . SER B 1 48 ? -17.359 13.914 15.273 1 94 48 SER B C 1
ATOM 1983 O O . SER B 1 48 ? -17.422 14.969 15.914 1 94 48 SER B O 1
ATOM 1985 N N . ASP B 1 49 ? -16.641 12.977 15.586 1 96.19 49 ASP B N 1
ATOM 1986 C CA . ASP B 1 49 ? -15.852 13.039 16.812 1 96.19 49 ASP B CA 1
ATOM 1987 C C . ASP B 1 49 ? -14.383 13.328 16.516 1 96.19 49 ASP B C 1
ATOM 1989 O O . ASP B 1 49 ? -13.523 13.102 17.375 1 96.19 49 ASP B O 1
ATOM 1993 N N . HIS B 1 50 ? -14.094 13.781 15.359 1 95.94 50 HIS B N 1
ATOM 1994 C CA . HIS B 1 50 ? -12.734 13.945 14.859 1 95.94 50 HIS B CA 1
ATOM 1995 C C . HIS B 1 50 ? -11.883 14.758 15.836 1 95.94 50 HIS B C 1
ATOM 1997 O O . HIS B 1 50 ? -10.703 14.461 16.031 1 95.94 50 HIS B O 1
ATOM 2003 N N . LEU B 1 51 ? -12.484 15.711 16.547 1 97.69 51 LEU B N 1
ATOM 2004 C CA . LEU B 1 51 ? -11.695 16.672 17.312 1 97.69 51 LEU B CA 1
ATOM 2005 C C . LEU B 1 51 ? -11.836 16.422 18.812 1 97.69 51 LEU B C 1
ATOM 2007 O O . LEU B 1 51 ? -11.445 17.25 19.625 1 97.69 51 LEU B O 1
ATOM 2011 N N . THR B 1 52 ? -12.367 15.281 19.156 1 98.38 52 THR B N 1
ATOM 2012 C CA . THR B 1 52 ? -12.562 14.969 20.562 1 98.38 52 THR B CA 1
ATOM 2013 C C . THR B 1 52 ? -11.281 14.406 21.172 1 98.38 52 THR B C 1
ATOM 2015 O O . THR B 1 52 ? -10.422 13.891 20.453 1 98.38 52 THR B O 1
ATOM 2018 N N . LYS B 1 53 ? -11.188 14.508 22.438 1 98.31 53 LYS B N 1
ATOM 2019 C CA . LYS B 1 53 ? -10.055 13.945 23.172 1 98.31 53 LYS B CA 1
ATOM 2020 C C . LYS B 1 53 ? -9.969 12.438 22.984 1 98.31 53 LYS B C 1
ATOM 2022 O O . LYS B 1 53 ? -8.883 11.875 22.891 1 98.31 53 LYS B O 1
ATOM 2027 N N . LYS B 1 54 ? -11.094 11.836 22.953 1 98.25 54 LYS B N 1
ATOM 2028 C CA . LYS B 1 54 ? -11.148 10.391 22.75 1 98.25 54 LYS B CA 1
ATOM 2029 C C . LYS B 1 54 ? -10.539 10.008 21.391 1 98.25 54 LYS B C 1
ATOM 2031 O O . LYS B 1 54 ? -9.727 9.094 21.312 1 98.25 54 LYS B O 1
ATOM 2036 N N . SER B 1 55 ? -10.961 10.695 20.375 1 97.94 55 SER B N 1
ATOM 2037 C CA . SER B 1 55 ? -10.43 10.43 19.031 1 97.94 55 SER B CA 1
ATOM 2038 C C . SER B 1 55 ? -8.922 10.656 19 1 97.94 55 SER B C 1
ATOM 2040 O O . SER B 1 55 ? -8.188 9.883 18.375 1 97.94 55 SER B O 1
ATOM 2042 N N . PHE B 1 56 ? -8.492 11.672 19.688 1 98.62 56 PHE B N 1
ATOM 2043 C CA . PHE B 1 56 ? -7.066 11.969 19.703 1 98.62 56 PHE B CA 1
ATOM 2044 C C . PHE B 1 56 ? -6.297 10.891 20.453 1 98.62 56 PHE B C 1
ATOM 2046 O O . PHE B 1 56 ? -5.203 10.5 20.047 1 98.62 56 PHE B O 1
ATOM 2053 N N . THR B 1 57 ? -6.816 10.461 21.516 1 98.62 57 THR B N 1
ATOM 2054 C CA . THR B 1 57 ? -6.203 9.367 22.266 1 98.62 57 THR B CA 1
ATOM 2055 C C . THR B 1 57 ? -6.031 8.133 21.391 1 98.62 57 THR B C 1
ATOM 2057 O O . THR B 1 57 ? -4.984 7.484 21.422 1 98.62 57 THR B O 1
ATOM 2060 N N . ASN B 1 58 ? -7.031 7.863 20.625 1 98.06 58 ASN B N 1
ATOM 2061 C CA . ASN B 1 58 ? -6.941 6.754 19.688 1 98.06 58 ASN B CA 1
ATOM 2062 C C . ASN B 1 58 ? -5.832 6.98 18.656 1 98.06 58 ASN B C 1
ATOM 2064 O O . ASN B 1 58 ? -5.156 6.035 18.25 1 98.06 58 ASN B O 1
ATOM 2068 N N . ARG B 1 59 ? -5.727 8.188 18.203 1 97.75 59 ARG B N 1
ATOM 2069 C CA . ARG B 1 59 ? -4.672 8.539 17.266 1 97.75 59 ARG B CA 1
ATOM 2070 C C . ARG B 1 59 ? -3.293 8.289 17.859 1 97.75 59 ARG B C 1
ATOM 2072 O O . ARG B 1 59 ? -2.402 7.766 17.188 1 97.75 59 ARG B O 1
ATOM 2079 N N . VAL B 1 60 ? -3.111 8.672 19.094 1 98.69 60 VAL B N 1
ATOM 2080 C CA . VAL B 1 60 ? -1.839 8.477 19.766 1 98.69 60 VAL B CA 1
ATOM 2081 C C . VAL B 1 60 ? -1.547 6.98 19.906 1 98.69 60 VAL B C 1
ATOM 2083 O O . VAL B 1 60 ? -0.43 6.535 19.625 1 98.69 60 VAL B O 1
ATOM 2086 N N . TYR B 1 61 ? -2.502 6.215 20.297 1 98.31 61 TYR B N 1
ATOM 2087 C CA . TYR B 1 61 ? -2.33 4.773 20.438 1 98.31 61 TYR B CA 1
ATOM 2088 C C . TYR B 1 61 ? -2.027 4.129 19.078 1 98.31 61 TYR B C 1
ATOM 2090 O O . TYR B 1 61 ? -1.148 3.27 18.984 1 98.31 61 TYR B O 1
ATOM 2098 N N . TRP B 1 62 ? -2.787 4.535 18.141 1 97.5 62 TRP B N 1
ATOM 2099 C CA . TRP B 1 62 ? -2.547 4.012 16.797 1 97.5 62 TRP B CA 1
ATOM 2100 C C . TRP B 1 62 ? -1.12 4.305 16.359 1 97.5 62 TRP B C 1
ATOM 2102 O O . TRP B 1 62 ? -0.448 3.436 15.797 1 97.5 62 TRP B O 1
ATOM 2112 N N . ALA B 1 63 ? -0.71 5.52 16.562 1 98.19 63 ALA B N 1
ATOM 2113 C CA . ALA B 1 63 ? 0.629 5.938 16.141 1 98.19 63 ALA B CA 1
ATOM 2114 C C . ALA B 1 63 ? 1.697 5.055 16.781 1 98.19 63 ALA B C 1
ATOM 2116 O O . ALA B 1 63 ? 2.615 4.59 16.109 1 98.19 63 ALA B O 1
ATOM 2117 N N . THR B 1 64 ? 1.531 4.832 18 1 97.81 64 THR B N 1
ATOM 2118 C CA . THR B 1 64 ? 2.482 4.008 18.734 1 97.81 64 THR B CA 1
ATOM 2119 C C . THR B 1 64 ? 2.477 2.576 18.203 1 97.81 64 THR B C 1
ATOM 2121 O O . THR B 1 64 ? 3.535 2.002 17.953 1 97.81 64 THR B O 1
ATOM 2124 N N . ARG B 1 65 ? 1.349 2.047 18.016 1 96.88 65 ARG B N 1
ATOM 2125 C CA . ARG B 1 65 ? 1.217 0.674 17.531 1 96.88 65 ARG B CA 1
ATOM 2126 C C . ARG B 1 65 ? 1.787 0.524 16.125 1 96.88 65 ARG B C 1
ATOM 2128 O O . ARG B 1 65 ? 2.469 -0.459 15.836 1 96.88 65 ARG B O 1
ATOM 2135 N N . ALA B 1 66 ? 1.426 1.472 15.281 1 97.19 66 ALA B N 1
ATOM 2136 C CA . ALA B 1 66 ? 1.916 1.438 13.906 1 97.19 66 ALA B CA 1
ATOM 2137 C C . ALA B 1 66 ? 3.439 1.51 13.859 1 97.19 66 ALA B C 1
ATOM 2139 O O . ALA B 1 66 ? 4.078 0.806 13.078 1 97.19 66 ALA B O 1
ATOM 2140 N N . GLU B 1 67 ? 3.957 2.334 14.703 1 97.81 67 GLU B N 1
ATOM 2141 C CA . GLU B 1 67 ? 5.41 2.469 14.789 1 97.81 67 GLU B CA 1
ATOM 2142 C C . GLU B 1 67 ? 6.055 1.18 15.281 1 97.81 67 GLU B C 1
ATOM 2144 O O . GLU B 1 67 ? 7.039 0.711 14.703 1 97.81 67 GLU B O 1
ATOM 2149 N N . ILE B 1 68 ? 5.535 0.595 16.297 1 96.25 68 ILE B N 1
ATOM 2150 C CA . ILE B 1 68 ? 6.074 -0.623 16.891 1 96.25 68 ILE B CA 1
ATOM 2151 C C . ILE B 1 68 ? 6 -1.766 15.883 1 96.25 68 ILE B C 1
ATOM 2153 O O . ILE B 1 68 ? 6.941 -2.557 15.758 1 96.25 68 ILE B O 1
ATOM 2157 N N . SER B 1 69 ? 4.93 -1.78 15.156 1 95.12 69 SER B N 1
ATOM 2158 C CA . SER B 1 69 ? 4.734 -2.859 14.195 1 95.12 69 SER B CA 1
ATOM 2159 C C . SER B 1 69 ? 5.523 -2.609 12.914 1 95.12 69 SER B C 1
ATOM 2161 O O . SER B 1 69 ? 5.629 -3.492 12.062 1 95.12 69 SER B O 1
ATOM 2163 N N . GLY B 1 70 ? 6.02 -1.398 12.727 1 96.06 70 GLY B N 1
ATOM 2164 C CA . GLY B 1 70 ? 6.828 -1.071 11.562 1 96.06 70 GLY B CA 1
ATOM 2165 C C . GLY B 1 70 ? 6 -0.801 10.32 1 96.06 70 GLY B C 1
ATOM 2166 O O . GLY B 1 70 ? 6.516 -0.855 9.203 1 96.06 70 GLY B O 1
ATOM 2167 N N . THR B 1 71 ? 4.707 -0.542 10.5 1 96.62 71 THR B N 1
ATOM 2168 C CA . THR B 1 71 ? 3.834 -0.376 9.336 1 96.62 71 THR B CA 1
ATOM 2169 C C . THR B 1 71 ? 3.689 1.1 8.977 1 96.62 71 THR B C 1
ATOM 2171 O O . THR B 1 71 ? 3.264 1.435 7.871 1 96.62 71 THR B O 1
ATOM 2174 N N . ALA B 1 72 ? 3.994 1.997 9.938 1 98.38 72 ALA B N 1
ATOM 2175 C CA . ALA B 1 72 ? 3.924 3.434 9.688 1 98.38 72 ALA B CA 1
ATOM 2176 C C . ALA B 1 72 ? 4.699 4.211 10.75 1 98.38 72 ALA B C 1
ATOM 2178 O O . ALA B 1 72 ? 5.02 3.674 11.812 1 98.38 72 ALA B O 1
ATOM 2179 N N . VAL B 1 73 ? 5.008 5.387 10.414 1 98.56 73 VAL B N 1
ATOM 2180 C CA . VAL B 1 73 ? 5.566 6.355 11.352 1 98.56 73 VAL B CA 1
ATOM 2181 C C . VAL B 1 73 ? 4.836 7.688 11.211 1 98.56 73 VAL B C 1
ATOM 2183 O O . VAL B 1 73 ? 5.211 8.523 10.383 1 98.56 73 VAL B O 1
ATOM 2186 N N . PRO B 1 74 ? 3.826 7.887 11.984 1 98.56 74 PRO B N 1
ATOM 2187 C CA . PRO B 1 74 ? 3.078 9.148 11.938 1 98.56 74 PRO B CA 1
ATOM 2188 C C . PRO B 1 74 ? 3.754 10.266 12.719 1 98.56 74 PRO B C 1
ATOM 2190 O O . PRO B 1 74 ? 3.672 10.305 13.953 1 98.56 74 PRO B O 1
ATOM 2193 N N . PHE B 1 75 ? 4.277 11.211 12.047 1 98.81 75 PHE B N 1
ATOM 2194 C CA . PHE B 1 75 ? 5 12.312 12.68 1 98.81 75 PHE B CA 1
ATOM 2195 C C . PHE B 1 75 ? 4.094 13.523 12.859 1 98.81 75 PHE B C 1
ATOM 2197 O O . PHE B 1 75 ? 3.383 13.914 11.93 1 98.81 75 PHE B O 1
ATOM 2204 N N . PHE B 1 76 ? 4.215 14.07 14.008 1 98.88 76 PHE B N 1
ATOM 2205 C CA . PHE B 1 76 ? 3.822 15.469 14.148 1 98.88 76 PHE B CA 1
ATOM 2206 C C . PHE B 1 76 ? 4.984 16.391 13.805 1 98.88 76 PHE B C 1
ATOM 2208 O O . PHE B 1 76 ? 6.133 16.109 14.141 1 98.88 76 PHE B O 1
ATOM 2215 N N . MET B 1 77 ? 4.625 17.453 13.18 1 98.88 77 MET B N 1
ATOM 2216 C CA . MET B 1 77 ? 5.566 18.531 12.906 1 98.88 77 MET B CA 1
ATOM 2217 C C . MET B 1 77 ? 5.547 19.562 14.031 1 98.88 77 MET B C 1
ATOM 2219 O O . MET B 1 77 ? 4.629 20.391 14.109 1 98.88 77 MET B O 1
ATOM 2223 N N . VAL B 1 78 ? 6.629 19.562 14.836 1 98.81 78 VAL B N 1
ATOM 2224 C CA . VAL B 1 78 ? 6.668 20.438 16 1 98.81 78 VAL B CA 1
ATOM 2225 C C . VAL B 1 78 ? 7.738 21.5 15.812 1 98.81 78 VAL B C 1
ATOM 2227 O O . VAL B 1 78 ? 8.914 21.188 15.617 1 98.81 78 VAL B O 1
ATOM 2230 N N . ARG B 1 79 ? 7.289 22.734 15.828 1 98.56 79 ARG B N 1
ATOM 2231 C CA . ARG B 1 79 ? 8.242 23.828 15.688 1 98.56 79 ARG B CA 1
ATOM 2232 C C . ARG B 1 79 ? 9.141 23.938 16.922 1 98.56 79 ARG B C 1
ATOM 2234 O O . ARG B 1 79 ? 8.656 23.984 18.047 1 98.56 79 ARG B O 1
ATOM 2241 N N . ARG B 1 80 ? 10.367 23.969 16.688 1 97.5 80 ARG B N 1
ATOM 2242 C CA . ARG B 1 80 ? 11.32 23.922 17.781 1 97.5 80 ARG B CA 1
ATOM 2243 C C . ARG B 1 80 ? 11.281 25.188 18.609 1 97.5 80 ARG B C 1
ATOM 2245 O O . ARG B 1 80 ? 11.461 25.156 19.828 1 97.5 80 ARG B O 1
ATOM 2252 N N . GLU B 1 81 ? 11.023 26.312 18.016 1 97.25 81 GLU B N 1
ATOM 2253 C CA . GLU B 1 81 ? 11.07 27.609 18.656 1 97.25 81 GLU B CA 1
ATOM 2254 C C . GLU B 1 81 ? 10.086 27.688 19.812 1 97.25 81 GLU B C 1
ATOM 2256 O O . GLU B 1 81 ? 10.375 28.312 20.844 1 97.25 81 GLU B O 1
ATOM 2261 N N . ASP B 1 82 ? 8.922 27.094 19.734 1 97.12 82 ASP B N 1
ATOM 2262 C CA . ASP B 1 82 ? 7.898 27.297 20.766 1 97.12 82 ASP B CA 1
ATOM 2263 C C . ASP B 1 82 ? 7.129 26 21.047 1 97.12 82 ASP B C 1
ATOM 2265 O O . ASP B 1 82 ? 6.176 26 21.828 1 97.12 82 ASP B O 1
ATOM 2269 N N . GLY B 1 83 ? 7.453 24.938 20.344 1 97.19 83 GLY B N 1
ATOM 2270 C CA . GLY B 1 83 ? 6.871 23.641 20.625 1 97.19 83 GLY B CA 1
ATOM 2271 C C . GLY B 1 83 ? 5.496 23.453 20.016 1 97.19 83 GLY B C 1
ATOM 2272 O O . GLY B 1 83 ? 4.805 22.469 20.297 1 97.19 83 GLY B O 1
ATOM 2273 N N . ARG B 1 84 ? 5.102 24.281 19.109 1 97.5 84 ARG B N 1
ATOM 2274 C CA . ARG B 1 84 ? 3.766 24.219 18.531 1 97.5 84 ARG B CA 1
ATOM 2275 C C . ARG B 1 84 ? 3.695 23.172 17.422 1 97.5 84 ARG B C 1
ATOM 2277 O O . ARG B 1 84 ? 4.645 23 16.656 1 97.5 84 ARG B O 1
ATOM 2284 N N . VAL B 1 85 ? 2.518 22.547 17.375 1 98.56 85 VAL B N 1
ATOM 2285 C CA . VAL B 1 85 ? 2.24 21.625 16.281 1 98.56 85 VAL B CA 1
ATOM 2286 C C . VAL B 1 85 ? 1.86 22.406 15.031 1 98.56 85 VAL B C 1
ATOM 2288 O O . VAL B 1 85 ? 0.93 23.219 15.055 1 98.56 85 VAL B O 1
ATOM 2291 N N . LEU B 1 86 ? 2.543 22.141 13.961 1 98.75 86 LEU B N 1
ATOM 2292 C CA . LEU B 1 86 ? 2.299 22.859 12.719 1 98.75 86 LEU B CA 1
ATOM 2293 C C . LEU B 1 86 ? 1.436 22.031 11.766 1 98.75 86 LEU B C 1
ATOM 2295 O O . LEU B 1 86 ? 0.77 22.578 10.891 1 98.75 86 LEU B O 1
ATOM 2299 N N . GLY B 1 87 ? 1.5 20.781 11.875 1 98.75 87 GLY B N 1
ATOM 2300 C CA . GLY B 1 87 ? 0.915 19.781 10.992 1 98.75 87 GLY B CA 1
ATOM 2301 C C . GLY B 1 87 ? 1.408 18.375 11.266 1 98.75 87 GLY B C 1
ATOM 2302 O O . GLY B 1 87 ? 1.854 18.078 12.375 1 98.75 87 GLY B O 1
ATOM 2303 N N . ALA B 1 88 ? 1.237 17.562 10.297 1 98.75 88 ALA B N 1
ATOM 2304 C CA . ALA B 1 88 ? 1.692 16.188 10.422 1 98.75 88 ALA B CA 1
ATOM 2305 C C . ALA B 1 88 ? 2.123 15.617 9.07 1 98.75 88 ALA B C 1
ATOM 2307 O O . ALA B 1 88 ? 1.679 16.094 8.023 1 98.75 88 ALA B O 1
ATOM 2308 N N . ILE B 1 89 ? 2.99 14.711 9.133 1 98.81 89 ILE B N 1
ATOM 2309 C CA . ILE B 1 89 ? 3.453 13.945 7.98 1 98.81 89 ILE B CA 1
ATOM 2310 C C . ILE B 1 89 ? 3.629 12.484 8.367 1 98.81 89 ILE B C 1
ATOM 2312 O O . ILE B 1 89 ? 4.273 12.172 9.367 1 98.81 89 ILE B O 1
ATOM 2316 N N . THR B 1 90 ? 3.002 11.602 7.617 1 98.69 90 THR B N 1
ATOM 2317 C CA . THR B 1 90 ? 3.006 10.18 7.957 1 98.69 90 THR B CA 1
ATOM 2318 C C . THR B 1 90 ? 3.658 9.367 6.848 1 98.69 90 THR B C 1
ATOM 2320 O O . THR B 1 90 ? 3.307 9.508 5.676 1 98.69 90 THR B O 1
ATOM 2323 N N . LEU B 1 91 ? 4.691 8.672 7.203 1 98.75 91 LEU B N 1
ATOM 2324 C CA . LEU B 1 91 ? 5.145 7.566 6.367 1 98.75 91 LEU B CA 1
ATOM 2325 C C . LEU B 1 91 ? 4.32 6.312 6.637 1 98.75 91 LEU B C 1
ATOM 2327 O O . LEU B 1 91 ? 4.52 5.637 7.648 1 98.75 91 LEU B O 1
ATOM 2331 N N . ASP B 1 92 ? 3.459 6 5.719 1 98.06 92 ASP B N 1
ATOM 2332 C CA . ASP B 1 92 ? 2.465 4.949 5.91 1 98.06 92 ASP B CA 1
ATOM 2333 C C . ASP B 1 92 ? 2.689 3.795 4.934 1 98.06 92 ASP B C 1
ATOM 2335 O O . ASP B 1 92 ? 3.545 3.879 4.051 1 98.06 92 ASP B O 1
ATOM 2339 N N . ASN B 1 93 ? 1.975 2.738 5.188 1 97.88 93 ASN B N 1
ATOM 2340 C CA . ASN B 1 93 ? 1.998 1.595 4.285 1 97.88 93 ASN B CA 1
ATOM 2341 C C . ASN B 1 93 ? 3.426 1.15 3.979 1 97.88 93 ASN B C 1
ATOM 2343 O O . ASN B 1 93 ? 3.799 1.009 2.812 1 97.88 93 ASN B O 1
ATOM 2347 N N . ILE B 1 94 ? 4.172 1.034 5.004 1 98.19 94 ILE B N 1
ATOM 2348 C CA . ILE B 1 94 ? 5.547 0.576 4.836 1 98.19 94 ILE B CA 1
ATOM 2349 C C . ILE B 1 94 ? 5.555 -0.902 4.453 1 98.19 94 ILE B C 1
ATOM 2351 O O . ILE B 1 94 ? 5.004 -1.739 5.172 1 98.19 94 ILE B O 1
ATOM 2355 N N . ARG B 1 95 ? 6.125 -1.184 3.354 1 97.12 95 ARG B N 1
ATOM 2356 C CA . ARG B 1 95 ? 6.277 -2.539 2.832 1 97.12 95 ARG B CA 1
ATOM 2357 C C . ARG B 1 95 ? 7.746 -2.945 2.789 1 97.12 95 ARG B C 1
ATOM 2359 O O . ARG B 1 95 ? 8.586 -2.207 2.268 1 97.12 95 ARG B O 1
ATOM 2366 N N . ARG B 1 96 ? 7.961 -4.098 3.4 1 96.25 96 ARG B N 1
ATOM 2367 C CA . ARG B 1 96 ? 9.312 -4.645 3.414 1 96.25 96 ARG B CA 1
ATOM 2368 C C . ARG B 1 96 ? 9.477 -5.73 2.357 1 96.25 96 ARG B C 1
ATOM 2370 O O . ARG B 1 96 ? 8.672 -5.828 1.431 1 96.25 96 ARG B O 1
ATOM 2377 N N . GLY B 1 97 ? 10.594 -6.492 2.441 1 93.88 97 GLY B N 1
ATOM 2378 C CA . GLY B 1 97 ? 10.844 -7.488 1.412 1 93.88 97 GLY B CA 1
ATOM 2379 C C . GLY B 1 97 ? 11.258 -6.887 0.085 1 93.88 97 GLY B C 1
ATOM 2380 O O . GLY B 1 97 ? 12.117 -6.004 0.041 1 93.88 97 GLY B O 1
ATOM 2381 N N . PRO B 1 98 ? 10.609 -7.367 -1.001 1 94.12 98 PRO B N 1
ATOM 2382 C CA . PRO B 1 98 ? 11.055 -6.91 -2.32 1 94.12 98 PRO B CA 1
ATOM 2383 C C . PRO B 1 98 ? 10.648 -5.469 -2.615 1 94.12 98 PRO B C 1
ATOM 2385 O O . PRO B 1 98 ? 11.188 -4.844 -3.531 1 94.12 98 PRO B O 1
ATOM 2388 N N . ALA B 1 99 ? 9.719 -4.934 -2.02 1 95 99 ALA B N 1
ATOM 2389 C CA . ALA B 1 99 ? 9.219 -3.604 -2.348 1 95 99 ALA B CA 1
ATOM 2390 C C . ALA B 1 99 ? 10.062 -2.52 -1.692 1 95 99 ALA B C 1
ATOM 2392 O O . ALA B 1 99 ? 10.445 -1.541 -2.342 1 95 99 ALA B O 1
ATOM 2393 N N . GLN B 1 100 ? 10.312 -2.662 -0.225 1 96.88 100 GLN B N 1
ATOM 2394 C CA . GLN B 1 100 ? 11.016 -1.67 0.581 1 96.88 100 GLN B CA 1
ATOM 2395 C C . GLN B 1 100 ? 10.484 -0.265 0.311 1 96.88 100 GLN B C 1
ATOM 2397 O O . GLN B 1 100 ? 11.25 0.639 -0.03 1 96.88 100 GLN B O 1
ATOM 2402 N N . ALA B 1 101 ? 9.219 -0.043 0.521 1 98.25 101 ALA B N 1
ATOM 2403 C CA . ALA B 1 101 ? 8.57 1.203 0.12 1 98.25 101 ALA B CA 1
ATOM 2404 C C . ALA B 1 101 ? 7.656 1.726 1.225 1 98.25 101 ALA B C 1
ATOM 2406 O O . ALA B 1 101 ? 7.277 0.978 2.129 1 98.25 101 ALA B O 1
ATOM 2407 N N . GLY B 1 102 ? 7.324 2.969 1.199 1 98.56 102 GLY B N 1
ATOM 2408 C CA . GLY B 1 102 ? 6.332 3.627 2.033 1 98.56 102 GLY B CA 1
ATOM 2409 C C . GLY B 1 102 ? 5.582 4.73 1.311 1 98.56 102 GLY B C 1
ATOM 2410 O O . GLY B 1 102 ? 5.977 5.141 0.217 1 98.56 102 GLY B O 1
ATOM 2411 N N . THR B 1 103 ? 4.523 5.176 1.899 1 98.69 103 THR B N 1
ATOM 2412 C CA . THR B 1 103 ? 3.686 6.211 1.305 1 98.69 103 THR B CA 1
ATOM 2413 C C . THR B 1 103 ? 3.605 7.43 2.217 1 98.69 103 THR B C 1
ATOM 2415 O O . THR B 1 103 ? 3.355 7.301 3.416 1 98.69 103 THR B O 1
ATOM 2418 N N . LEU B 1 104 ? 3.801 8.57 1.592 1 98.5 104 LEU B N 1
ATOM 2419 C CA . LEU B 1 104 ? 3.721 9.812 2.357 1 98.5 104 LEU B CA 1
ATOM 2420 C C . LEU B 1 104 ? 2.318 10.406 2.283 1 98.5 104 LEU B C 1
ATOM 2422 O O . LEU B 1 104 ? 1.701 10.422 1.215 1 98.5 104 LEU B O 1
ATOM 2426 N N . GLY B 1 105 ? 1.874 10.836 3.391 1 97.81 105 GLY B N 1
ATOM 2427 C CA . GLY B 1 105 ? 0.729 11.719 3.543 1 97.81 105 GLY B CA 1
ATOM 2428 C C . GLY B 1 105 ? 0.969 12.836 4.539 1 97.81 105 GLY B C 1
ATOM 2429 O O . GLY B 1 105 ? 1.683 12.656 5.527 1 97.81 105 GLY B 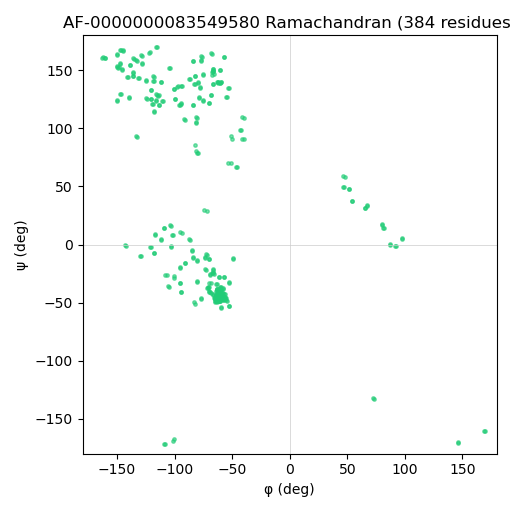O 1
ATOM 2430 N N . TYR B 1 106 ? 0.315 14 4.25 1 98.44 106 TYR B N 1
ATOM 2431 C CA . TYR B 1 106 ? 0.64 15.109 5.137 1 98.44 106 TYR B CA 1
ATOM 2432 C C . TYR B 1 106 ? -0.438 16.188 5.078 1 98.44 106 TYR B C 1
ATOM 2434 O O . TYR B 1 106 ? -1.246 16.219 4.145 1 98.44 106 TYR B O 1
ATOM 2442 N N . TRP B 1 107 ? -0.449 16.984 6.086 1 98 107 TRP B N 1
ATOM 2443 C CA . TRP B 1 107 ? -1.246 18.203 6.172 1 98 107 TRP B CA 1
ATOM 2444 C C . TRP B 1 107 ? -0.525 19.266 6.992 1 98 107 TRP B C 1
ATOM 2446 O O . TRP B 1 107 ? 0.364 18.953 7.785 1 98 107 TRP B O 1
ATOM 2456 N N . ILE B 1 108 ? -0.853 20.484 6.754 1 98.44 108 ILE B N 1
ATOM 2457 C CA . ILE B 1 108 ? -0.304 21.609 7.504 1 98.44 108 ILE B CA 1
ATOM 2458 C C . ILE B 1 108 ? -1.424 22.594 7.863 1 98.44 108 ILE B C 1
ATOM 2460 O O . ILE B 1 108 ? -2.383 22.75 7.102 1 98.44 108 ILE B O 1
ATOM 2464 N N . GLY B 1 109 ? -1.284 23.188 9.039 1 98.56 109 GLY B N 1
ATOM 2465 C CA . GLY B 1 109 ? -2.25 24.203 9.414 1 98.56 109 GLY B CA 1
ATOM 2466 C C . GLY B 1 109 ? -2.281 25.375 8.453 1 98.56 109 GLY B C 1
ATOM 2467 O O . GLY B 1 109 ? -1.241 25.797 7.934 1 98.56 109 GLY B O 1
ATOM 2468 N N . ALA B 1 110 ? -3.445 25.969 8.352 1 98.44 110 ALA B N 1
ATOM 2469 C CA . ALA B 1 110 ? -3.654 27.062 7.402 1 98.44 110 ALA B CA 1
ATOM 2470 C C . ALA B 1 110 ? -2.697 28.219 7.676 1 98.44 110 ALA B C 1
ATOM 2472 O O . ALA B 1 110 ? -2.107 28.766 6.746 1 98.44 110 ALA B O 1
ATOM 2473 N N . ARG B 1 111 ? -2.51 28.531 8.914 1 97.5 111 ARG B N 1
ATOM 2474 C CA . ARG B 1 111 ? -1.719 29.703 9.266 1 97.5 111 ARG B CA 1
ATOM 2475 C C . ARG B 1 111 ? -0.233 29.453 9.023 1 97.5 111 ARG B C 1
ATOM 2477 O O . ARG B 1 111 ? 0.571 30.391 9.062 1 97.5 111 ARG B O 1
ATOM 2484 N N . TYR B 1 112 ? 0.144 28.25 8.781 1 97.94 112 TYR B N 1
ATOM 2485 C CA . TYR B 1 112 ? 1.551 27.922 8.57 1 97.94 112 TYR B CA 1
ATOM 2486 C C . TYR B 1 112 ? 1.812 27.516 7.129 1 97.94 112 TYR B C 1
ATOM 2488 O O . TYR B 1 112 ? 2.928 27.125 6.777 1 97.94 112 TYR B O 1
ATOM 2496 N N . ALA B 1 113 ? 0.824 27.594 6.273 1 96.88 113 ALA B N 1
ATOM 2497 C CA . ALA B 1 113 ? 0.942 27.219 4.867 1 96.88 113 ALA B CA 1
ATOM 2498 C C . ALA B 1 113 ? 1.872 28.172 4.121 1 96.88 113 ALA B C 1
ATOM 2500 O O . ALA B 1 113 ? 1.958 29.359 4.453 1 96.88 113 ALA B O 1
ATOM 2501 N N . ARG B 1 114 ? 2.582 27.625 3.16 1 95.25 114 ARG B N 1
ATOM 2502 C CA . ARG B 1 114 ? 3.404 28.375 2.215 1 95.25 114 ARG B CA 1
ATOM 2503 C C . ARG B 1 114 ? 4.566 29.062 2.922 1 95.25 114 ARG B C 1
ATOM 2505 O O . ARG B 1 114 ? 4.922 30.188 2.588 1 95.25 114 ARG B O 1
ATOM 2512 N N . GLN B 1 115 ? 5.008 28.422 3.943 1 96.75 115 GLN B N 1
ATOM 2513 C CA . GLN B 1 115 ? 6.156 28.953 4.672 1 96.75 115 GLN B CA 1
ATOM 2514 C C . GLN B 1 115 ? 7.344 27.984 4.594 1 96.75 115 GLN B C 1
ATOM 2516 O O . GLN B 1 115 ? 8.32 28.141 5.34 1 96.75 115 GLN B O 1
ATOM 2521 N N . GLY B 1 116 ? 7.23 26.969 3.795 1 96.81 116 GLY B N 1
ATOM 2522 C CA . GLY B 1 116 ? 8.336 26.062 3.535 1 96.81 116 GLY B CA 1
ATOM 2523 C C . GLY B 1 116 ? 8.43 24.938 4.547 1 96.81 116 GLY B C 1
ATOM 2524 O O . GLY B 1 116 ? 9.305 24.062 4.434 1 96.81 116 GLY B O 1
ATOM 2525 N N . TYR B 1 117 ? 7.527 24.891 5.535 1 98.19 117 TYR B N 1
ATOM 2526 C CA . TYR B 1 117 ? 7.586 23.875 6.59 1 98.19 117 TYR B CA 1
ATOM 2527 C C . TYR B 1 117 ? 7.395 22.484 6.016 1 98.19 117 TYR B C 1
ATOM 2529 O O . TYR B 1 117 ? 8.109 21.547 6.391 1 98.19 117 TYR B O 1
ATOM 2537 N N . MET B 1 118 ? 6.488 22.328 5.145 1 98.19 118 MET B N 1
ATOM 2538 C CA . MET B 1 118 ? 6.191 20.984 4.637 1 98.19 118 MET B CA 1
ATOM 2539 C C . MET B 1 118 ? 7.332 20.469 3.768 1 98.19 118 MET B C 1
ATOM 2541 O O . MET B 1 118 ? 7.672 19.281 3.816 1 98.19 118 MET B O 1
ATOM 2545 N N . ARG B 1 119 ? 7.891 21.312 2.951 1 97.75 119 ARG B N 1
ATOM 2546 C CA . ARG B 1 119 ? 9.062 20.906 2.184 1 97.75 119 ARG B CA 1
ATOM 2547 C C . ARG B 1 119 ? 10.164 20.391 3.102 1 97.75 119 ARG B C 1
ATOM 2549 O O . ARG B 1 119 ? 10.766 19.344 2.834 1 97.75 119 ARG B O 1
ATOM 2556 N N . GLU B 1 120 ? 10.375 21.141 4.141 1 98.12 120 GLU B N 1
ATOM 2557 C CA . GLU B 1 120 ? 11.352 20.734 5.145 1 98.12 120 GLU B CA 1
ATOM 2558 C C . GLU B 1 120 ? 11.008 19.375 5.746 1 98.12 120 GLU B C 1
ATOM 2560 O O . GLU B 1 120 ? 11.883 18.531 5.906 1 98.12 120 GLU B O 1
ATOM 2565 N N . ALA B 1 121 ? 9.773 19.156 6.055 1 98.75 121 ALA B N 1
ATOM 2566 C CA . ALA B 1 121 ? 9.305 17.891 6.633 1 98.75 121 ALA B CA 1
ATOM 2567 C C . ALA B 1 121 ? 9.477 16.75 5.648 1 98.75 121 ALA B C 1
ATOM 2569 O O . ALA B 1 121 ? 9.969 15.672 6.012 1 98.75 121 ALA B O 1
ATOM 2570 N N . ILE B 1 122 ? 9.062 16.953 4.391 1 98.81 122 ILE B N 1
ATOM 2571 C CA . ILE B 1 122 ? 9.164 15.922 3.365 1 98.81 122 ILE B CA 1
ATOM 2572 C C . ILE B 1 122 ? 10.625 15.508 3.197 1 98.81 122 ILE B C 1
ATOM 2574 O O . ILE B 1 122 ? 10.938 14.312 3.215 1 98.81 122 ILE B O 1
ATOM 2578 N N . GLU B 1 123 ? 11.469 16.453 3.098 1 98.62 123 GLU B N 1
ATOM 2579 C CA . GLU B 1 123 ? 12.883 16.141 2.93 1 98.62 123 GLU B CA 1
ATOM 2580 C C . GLU B 1 123 ? 13.43 15.375 4.129 1 98.62 123 GLU B C 1
ATOM 2582 O O . GLU B 1 123 ? 14.211 14.438 3.963 1 98.62 123 GLU B O 1
ATOM 2587 N N . GLY B 1 124 ? 13.062 15.789 5.305 1 98.62 124 GLY B N 1
ATOM 2588 C CA . GLY B 1 124 ? 13.477 15.086 6.508 1 98.62 124 GLY B CA 1
ATOM 2589 C C . GLY B 1 124 ? 13.008 13.648 6.555 1 98.62 124 GLY B C 1
ATOM 2590 O O . GLY B 1 124 ? 13.781 12.742 6.887 1 98.62 124 GLY B O 1
ATOM 2591 N N . VAL B 1 125 ? 11.75 13.414 6.23 1 98.75 125 VAL B N 1
ATOM 2592 C CA . VAL B 1 125 ? 11.172 12.078 6.32 1 98.75 125 VAL B CA 1
ATOM 2593 C C . VAL B 1 125 ? 11.742 11.195 5.211 1 98.75 125 VAL B C 1
ATOM 2595 O O . VAL B 1 125 ? 11.992 10.008 5.422 1 98.75 125 VAL B O 1
ATOM 2598 N N . VAL B 1 126 ? 11.938 11.781 4.055 1 98.56 126 VAL B N 1
ATOM 2599 C CA . VAL B 1 126 ? 12.539 11.031 2.959 1 98.56 126 VAL B CA 1
ATOM 2600 C C . VAL B 1 126 ? 13.945 10.578 3.352 1 98.56 126 VAL B C 1
ATOM 2602 O O . VAL B 1 126 ? 14.305 9.414 3.156 1 98.56 126 VAL B O 1
ATOM 2605 N N . HIS B 1 127 ? 14.695 11.492 3.93 1 98.06 127 HIS B N 1
ATOM 2606 C CA . HIS B 1 127 ? 16.031 11.141 4.41 1 98.06 127 HIS B CA 1
ATOM 2607 C C . HIS B 1 127 ? 15.961 10.055 5.473 1 98.06 127 HIS B C 1
ATOM 2609 O O . HIS B 1 127 ? 16.703 9.07 5.41 1 98.06 127 HIS B O 1
ATOM 2615 N N . TYR B 1 128 ? 15.125 10.203 6.418 1 98.31 128 TYR B N 1
ATOM 2616 C CA . TYR B 1 128 ? 14.891 9.219 7.477 1 98.31 128 TYR B CA 1
ATOM 2617 C C . TYR B 1 128 ? 14.539 7.859 6.891 1 98.31 128 TYR B C 1
ATOM 2619 O O . TYR B 1 128 ? 15.117 6.84 7.285 1 98.31 128 TYR B O 1
ATOM 2627 N N . ALA B 1 129 ? 13.617 7.824 5.941 1 98.38 129 ALA B N 1
ATOM 2628 C CA . ALA B 1 129 ? 13.141 6.59 5.316 1 98.38 129 ALA B CA 1
ATOM 2629 C C . ALA B 1 129 ? 14.281 5.867 4.598 1 98.38 129 ALA B C 1
ATOM 2631 O O . ALA B 1 129 ? 14.414 4.648 4.715 1 98.38 129 ALA B O 1
ATOM 2632 N N . PHE B 1 130 ? 15.141 6.594 3.857 1 97.88 130 PHE B N 1
ATOM 2633 C CA . PHE B 1 130 ? 16.172 5.988 3.033 1 97.88 130 PHE B CA 1
ATOM 2634 C C . PHE B 1 130 ? 17.375 5.59 3.881 1 97.88 130 PHE B C 1
ATOM 2636 O O . PHE B 1 130 ? 18 4.547 3.645 1 97.88 130 PHE B O 1
ATOM 2643 N N . HIS B 1 131 ? 17.641 6.32 4.914 1 96.31 131 HIS B N 1
ATOM 2644 C CA . HIS B 1 131 ? 18.906 6.109 5.59 1 96.31 131 HIS B CA 1
ATOM 2645 C C . HIS B 1 131 ? 18.719 5.363 6.902 1 96.31 131 HIS B C 1
ATOM 2647 O O . HIS B 1 131 ? 19.562 4.547 7.289 1 96.31 131 HIS B O 1
ATOM 2653 N N . LEU B 1 132 ? 17.641 5.641 7.586 1 95.44 132 LEU B N 1
ATOM 2654 C CA . LEU B 1 132 ? 17.438 4.977 8.867 1 95.44 132 LEU B CA 1
ATOM 2655 C C . LEU B 1 132 ? 16.578 3.73 8.703 1 95.44 132 LEU B C 1
ATOM 2657 O O . LEU B 1 132 ? 16.859 2.689 9.305 1 95.44 132 LEU B O 1
ATOM 2661 N N . LEU B 1 133 ? 15.555 3.795 7.895 1 96.75 133 LEU B N 1
ATOM 2662 C CA . LEU B 1 133 ? 14.672 2.65 7.707 1 96.75 133 LEU B CA 1
ATOM 2663 C C . LEU B 1 133 ? 15.141 1.786 6.543 1 96.75 133 LEU B C 1
ATOM 2665 O O . LEU B 1 133 ? 14.594 0.705 6.309 1 96.75 133 LEU B O 1
ATOM 2669 N N . ASP B 1 134 ? 15.984 2.244 5.703 1 96.56 134 ASP B N 1
ATOM 2670 C CA . ASP B 1 134 ? 16.578 1.521 4.586 1 96.56 134 ASP B CA 1
ATOM 2671 C C . ASP B 1 134 ? 15.531 1.18 3.529 1 96.56 134 ASP B C 1
ATOM 2673 O O . ASP B 1 134 ? 15.555 0.089 2.953 1 96.56 134 ASP B O 1
ATOM 2677 N N . LEU B 1 135 ? 14.609 2.037 3.383 1 97.94 135 LEU B N 1
ATOM 2678 C CA . LEU B 1 135 ? 13.648 1.889 2.299 1 97.94 135 LEU B CA 1
ATOM 2679 C C . LEU B 1 135 ? 14.258 2.309 0.967 1 97.94 135 LEU B C 1
ATOM 2681 O O . LEU B 1 135 ? 15.273 3.006 0.937 1 97.94 135 LEU B O 1
ATOM 2685 N N . SER B 1 136 ? 13.633 1.896 -0.124 1 97.38 136 SER B N 1
ATOM 2686 C CA . SER B 1 136 ? 14.133 2.156 -1.469 1 97.38 136 SER B CA 1
ATOM 2687 C C . SER B 1 136 ? 13.281 3.197 -2.186 1 97.38 136 SER B C 1
ATOM 2689 O O . SER B 1 136 ? 13.758 3.871 -3.102 1 97.38 136 SER B O 1
ATOM 2691 N N . ARG B 1 137 ? 12.078 3.289 -1.808 1 98 137 ARG B N 1
ATOM 2692 C CA . ARG B 1 137 ? 11.078 4.023 -2.582 1 98 137 ARG B CA 1
ATOM 2693 C C . ARG B 1 137 ? 10.047 4.676 -1.671 1 98 137 ARG B C 1
ATOM 2695 O O . ARG B 1 137 ? 9.547 4.043 -0.739 1 98 137 ARG B O 1
ATOM 2702 N N . ILE B 1 138 ? 9.805 5.965 -1.879 1 98.75 138 ILE B N 1
ATOM 2703 C CA . ILE B 1 138 ? 8.742 6.68 -1.173 1 98.75 138 ILE B CA 1
ATOM 2704 C C . ILE B 1 138 ? 7.691 7.16 -2.17 1 98.75 138 ILE B C 1
ATOM 2706 O O . ILE B 1 138 ? 8.016 7.844 -3.143 1 98.75 138 ILE B O 1
ATOM 2710 N N . GLU B 1 139 ? 6.488 6.758 -1.905 1 98.69 139 GLU B N 1
ATOM 2711 C CA . GLU B 1 139 ? 5.367 7.09 -2.779 1 98.69 139 GLU B CA 1
ATOM 2712 C C . GLU B 1 139 ? 4.496 8.188 -2.172 1 98.69 139 GLU B C 1
ATOM 2714 O O . GLU B 1 139 ? 4.457 8.352 -0.95 1 98.69 139 GLU B O 1
ATOM 2719 N N . ALA B 1 140 ? 3.865 8.945 -3 1 98.69 140 ALA B N 1
ATOM 2720 C CA . ALA B 1 140 ? 2.877 9.945 -2.604 1 98.69 140 ALA B CA 1
ATOM 2721 C C . ALA B 1 140 ? 1.827 10.141 -3.693 1 98.69 140 ALA B C 1
ATOM 2723 O O . ALA B 1 140 ? 2.076 9.852 -4.863 1 98.69 140 ALA B O 1
ATOM 2724 N N . ALA B 1 141 ? 0.701 10.539 -3.229 1 98.19 141 ALA B N 1
ATOM 2725 C CA . ALA B 1 141 ? -0.401 10.828 -4.141 1 98.19 141 ALA B CA 1
ATOM 2726 C C . ALA B 1 141 ? -1.172 12.07 -3.697 1 98.19 141 ALA B C 1
ATOM 2728 O O . ALA B 1 141 ? -1.317 12.32 -2.498 1 98.19 141 ALA B O 1
ATOM 2729 N N . CYS B 1 142 ? -1.625 12.836 -4.633 1 97.56 142 CYS B N 1
ATOM 2730 C CA . CYS B 1 142 ? -2.445 14 -4.324 1 97.56 142 CYS B CA 1
ATOM 2731 C C . CYS B 1 142 ? -3.426 14.297 -5.453 1 97.56 142 CYS B C 1
ATOM 2733 O O . CYS B 1 142 ? -3.287 13.758 -6.555 1 97.56 142 CYS B O 1
ATOM 2735 N N . LEU B 1 143 ? -4.414 15.078 -5.16 1 97.06 143 LEU B N 1
ATOM 2736 C CA . LEU B 1 143 ? -5.355 15.516 -6.188 1 97.06 143 LEU B CA 1
ATOM 2737 C C . LEU B 1 143 ? -4.652 16.328 -7.262 1 97.06 143 LEU B C 1
ATOM 2739 O O . LEU B 1 143 ? -3.795 17.172 -6.953 1 97.06 143 LEU B O 1
ATOM 2743 N N . PRO B 1 144 ? -5.051 16.094 -8.531 1 96.12 144 PRO B N 1
ATOM 2744 C CA . PRO B 1 144 ? -4.414 16.859 -9.609 1 96.12 144 PRO B CA 1
ATOM 2745 C C . PRO B 1 144 ? -4.559 18.359 -9.414 1 96.12 144 PRO B C 1
ATOM 2747 O O . PRO B 1 144 ? -3.672 19.125 -9.812 1 96.12 144 PRO B O 1
ATOM 2750 N N . GLU B 1 145 ? -5.598 18.734 -8.758 1 95.38 145 GLU B N 1
ATOM 2751 C CA . GLU B 1 145 ? -5.887 20.156 -8.586 1 95.38 145 GLU B CA 1
ATOM 2752 C C . GLU B 1 145 ? -5.105 20.734 -7.406 1 95.38 145 GLU B C 1
ATOM 2754 O O . GLU B 1 145 ? -5.09 21.953 -7.207 1 95.38 145 GLU B O 1
ATOM 2759 N N . ASN B 1 146 ? -4.516 19.875 -6.625 1 95.25 146 ASN B N 1
ATOM 2760 C CA . ASN B 1 146 ? -3.746 20.359 -5.48 1 95.25 146 ASN B CA 1
ATOM 2761 C C . ASN B 1 146 ? -2.355 20.828 -5.891 1 95.25 146 ASN B C 1
ATOM 2763 O O . ASN B 1 146 ? -1.36 20.156 -5.621 1 95.25 146 ASN B O 1
ATOM 2767 N N . VAL B 1 147 ? -2.281 21.969 -6.41 1 94.88 147 VAL B N 1
ATOM 2768 C CA . VAL B 1 147 ? -1.063 22.516 -6.988 1 94.88 147 VAL B CA 1
ATOM 2769 C C . VAL B 1 147 ? 0.006 22.656 -5.91 1 94.88 147 VAL B C 1
ATOM 2771 O O . VAL B 1 147 ? 1.193 22.453 -6.172 1 94.88 147 VAL B O 1
ATOM 2774 N N . ALA B 1 148 ? -0.441 23.047 -4.773 1 94.62 148 ALA B N 1
ATOM 2775 C CA . ALA B 1 148 ? 0.5 23.219 -3.67 1 94.62 148 ALA B CA 1
ATOM 2776 C C . ALA B 1 148 ? 1.205 21.906 -3.332 1 94.62 148 ALA B C 1
ATOM 2778 O O . ALA B 1 148 ? 2.432 21.875 -3.211 1 94.62 148 ALA B O 1
ATOM 2779 N N . SER B 1 149 ? 0.486 20.859 -3.186 1 95.94 149 SER B N 1
ATOM 2780 C CA . SER B 1 149 ? 1.077 19.562 -2.865 1 95.94 149 SER B CA 1
ATOM 2781 C C . SER B 1 149 ? 1.942 19.047 -4.012 1 95.94 149 SER B C 1
ATOM 2783 O O . SER B 1 149 ? 3.027 18.5 -3.785 1 95.94 149 SER B O 1
ATOM 2785 N N . ARG B 1 150 ? 1.464 19.188 -5.188 1 96.38 150 ARG B N 1
ATOM 2786 C CA . ARG B 1 150 ? 2.26 18.781 -6.34 1 96.38 150 ARG B CA 1
ATOM 2787 C C . ARG B 1 150 ? 3.594 19.516 -6.371 1 96.38 150 ARG B C 1
ATOM 2789 O O . ARG B 1 150 ? 4.645 18.891 -6.574 1 96.38 150 ARG B O 1
ATOM 2796 N N . GLY B 1 151 ? 3.473 20.812 -6.195 1 96.19 151 GLY B N 1
ATOM 2797 C CA . GLY B 1 151 ? 4.684 21.625 -6.16 1 96.19 151 GLY B CA 1
ATOM 2798 C C . GLY B 1 151 ? 5.648 21.188 -5.07 1 96.19 151 GLY B C 1
ATOM 2799 O O . GLY B 1 151 ? 6.855 21.109 -5.301 1 96.19 151 GLY B O 1
ATOM 2800 N N . ALA B 1 152 ? 5.164 20.922 -3.865 1 96.88 152 ALA B N 1
ATOM 2801 C CA . ALA B 1 152 ? 5.992 20.484 -2.742 1 96.88 152 ALA B CA 1
ATOM 2802 C C . ALA B 1 152 ? 6.707 19.172 -3.062 1 96.88 152 ALA B C 1
ATOM 2804 O O . ALA B 1 152 ? 7.91 19.047 -2.83 1 96.88 152 ALA B O 1
ATOM 2805 N N . LEU B 1 153 ? 5.984 18.25 -3.625 1 98 153 LEU B N 1
ATOM 2806 C CA . LEU B 1 153 ? 6.547 16.953 -3.973 1 98 153 LEU B CA 1
ATOM 2807 C C . LEU B 1 153 ? 7.629 17.094 -5.039 1 98 153 LEU B C 1
ATOM 2809 O O . LEU B 1 153 ? 8.727 16.547 -4.898 1 98 153 LEU B O 1
ATOM 2813 N N . GLU B 1 154 ? 7.316 17.812 -6.047 1 97.31 154 GLU B N 1
ATOM 2814 C CA . GLU B 1 154 ? 8.258 17.984 -7.152 1 97.31 154 GLU B CA 1
ATOM 2815 C C . GLU B 1 154 ? 9.523 18.688 -6.691 1 97.31 154 GLU B C 1
ATOM 2817 O O . GLU B 1 154 ? 10.633 18.328 -7.09 1 97.31 154 GLU B O 1
ATOM 2822 N N . LYS B 1 155 ? 9.359 19.672 -5.875 1 97.12 155 LYS B N 1
ATOM 2823 C CA . LYS B 1 155 ? 10.508 20.391 -5.348 1 97.12 155 LYS B CA 1
ATOM 2824 C C . LYS B 1 155 ? 11.359 19.5 -4.445 1 97.12 155 LYS B C 1
ATOM 2826 O O . LYS B 1 155 ? 12.547 19.766 -4.254 1 97.12 155 LYS B O 1
ATOM 2831 N N . CYS B 1 156 ? 10.734 18.516 -3.895 1 97.69 156 CYS B N 1
ATOM 2832 C CA . CYS B 1 156 ? 11.438 17.609 -2.988 1 97.69 156 CYS B CA 1
ATOM 2833 C C . CYS B 1 156 ? 11.961 16.391 -3.732 1 97.69 156 CYS B C 1
ATOM 2835 O O . CYS B 1 156 ? 12.32 15.383 -3.113 1 97.69 156 CYS B O 1
ATOM 2837 N N . GLY B 1 157 ? 11.93 16.359 -5.047 1 96.94 157 GLY B N 1
ATOM 2838 C CA . GLY B 1 157 ? 12.586 15.32 -5.836 1 96.94 157 GLY B CA 1
ATOM 2839 C C . GLY B 1 157 ? 11.641 14.211 -6.254 1 96.94 157 GLY B C 1
ATOM 2840 O O . GLY B 1 157 ? 12.078 13.211 -6.844 1 96.94 157 GLY B O 1
ATOM 2841 N N . PHE B 1 158 ? 10.406 14.391 -5.953 1 98.38 158 PHE B N 1
ATOM 2842 C CA . PHE B 1 158 ? 9.445 13.398 -6.41 1 98.38 158 PHE B CA 1
ATOM 2843 C C . PHE B 1 158 ? 9.18 13.547 -7.902 1 98.38 158 PHE B C 1
ATOM 2845 O O . PHE B 1 158 ? 9.141 14.664 -8.422 1 98.38 158 PHE B O 1
ATOM 2852 N N . LYS B 1 159 ? 8.938 12.391 -8.523 1 97.5 159 LYS B N 1
ATOM 2853 C CA . LYS B 1 159 ? 8.641 12.375 -9.953 1 97.5 159 LYS B CA 1
ATOM 2854 C C . LYS B 1 159 ? 7.254 11.797 -10.219 1 97.5 159 LYS B C 1
ATOM 2856 O O . LYS B 1 159 ? 6.84 10.836 -9.57 1 97.5 159 LYS B O 1
ATOM 2861 N N . TYR B 1 160 ? 6.641 12.344 -11.203 1 97.94 160 TYR B N 1
ATOM 2862 C CA . TYR B 1 160 ? 5.32 11.898 -11.633 1 97.94 160 TYR B CA 1
ATOM 2863 C C . TYR B 1 160 ? 5.379 10.492 -12.211 1 97.94 160 TYR B C 1
ATOM 2865 O O . TYR B 1 160 ? 6.27 10.172 -13 1 97.94 160 TYR B O 1
ATOM 2873 N N . GLU B 1 161 ? 4.352 9.648 -11.852 1 97.94 161 GLU B N 1
ATOM 2874 C CA . GLU B 1 161 ? 4.402 8.273 -12.328 1 97.94 161 GLU B CA 1
ATOM 2875 C C . GLU B 1 161 ? 3.082 7.871 -12.984 1 97.94 161 GLU B C 1
ATOM 2877 O O . GLU B 1 161 ? 2.969 6.777 -13.547 1 97.94 161 GLU B O 1
ATOM 2882 N N . GLY B 1 162 ? 2.082 8.703 -12.836 1 97.44 162 GLY B N 1
ATOM 2883 C CA . GLY B 1 162 ? 0.807 8.398 -13.461 1 97.44 162 GLY B CA 1
ATOM 2884 C C . GLY B 1 162 ? -0.387 8.867 -12.656 1 97.44 162 GLY B C 1
ATOM 2885 O O . GLY B 1 162 ? -0.239 9.664 -11.727 1 97.44 162 GLY B O 1
ATOM 2886 N N . VAL B 1 163 ? -1.549 8.422 -13.117 1 97.69 163 VAL B N 1
ATOM 2887 C CA . VAL B 1 163 ? -2.803 8.797 -12.477 1 97.69 163 VAL B CA 1
ATOM 2888 C C . VAL B 1 163 ? -3.531 7.543 -11.992 1 97.69 163 VAL B C 1
ATOM 2890 O O . VAL B 1 163 ? -3.688 6.578 -12.742 1 97.69 163 VAL B O 1
ATOM 2893 N N . ALA B 1 164 ? -3.844 7.523 -10.766 1 97.62 164 ALA B N 1
ATOM 2894 C CA . ALA B 1 164 ? -4.695 6.473 -10.211 1 97.62 164 ALA B CA 1
ATOM 2895 C C . ALA B 1 164 ? -6.156 6.91 -10.172 1 97.62 164 ALA B C 1
ATOM 2897 O O . ALA B 1 164 ? -6.5 7.895 -9.516 1 97.62 164 ALA B O 1
ATOM 2898 N N . GLN B 1 165 ? -6.965 6.18 -10.82 1 95.94 165 GLN B N 1
ATOM 2899 C CA . GLN B 1 165 ? -8.383 6.516 -10.875 1 95.94 165 GLN B CA 1
ATOM 2900 C C . GLN B 1 165 ? -9.102 6.074 -9.602 1 95.94 165 GLN B C 1
ATOM 2902 O O . GLN B 1 165 ? -8.82 5.004 -9.062 1 95.94 165 GLN B O 1
ATOM 2907 N N . ALA B 1 166 ? -10.047 6.98 -9.125 1 95.94 166 ALA B N 1
ATOM 2908 C CA . ALA B 1 166 ? -10.852 6.68 -7.949 1 95.94 166 ALA B CA 1
ATOM 2909 C C . ALA B 1 166 ? -9.992 6.121 -6.82 1 95.94 166 ALA B C 1
ATOM 2911 O O . ALA B 1 166 ? -10.312 5.082 -6.238 1 95.94 166 ALA B O 1
ATOM 2912 N N . TYR B 1 167 ? -8.945 6.805 -6.555 1 96.75 167 TYR B N 1
ATOM 2913 C CA . TYR B 1 167 ? -7.871 6.328 -5.691 1 96.75 167 TYR B CA 1
ATOM 2914 C C . TYR B 1 167 ? -8.273 6.422 -4.223 1 96.75 167 TYR B C 1
ATOM 2916 O O . TYR B 1 167 ? -8.102 5.465 -3.465 1 96.75 167 TYR B O 1
ATOM 2924 N N . LEU B 1 168 ? -8.82 7.539 -3.795 1 95.94 168 LEU B N 1
ATOM 2925 C CA . LEU B 1 168 ? -9.242 7.785 -2.418 1 95.94 168 LEU B CA 1
ATOM 2926 C C . LEU B 1 168 ? -10.578 8.508 -2.375 1 95.94 168 LEU B C 1
ATOM 2928 O O . LEU B 1 168 ? -10.914 9.266 -3.289 1 95.94 168 LEU B O 1
ATOM 2932 N N . GLN B 1 169 ? -11.203 8.25 -1.249 1 93.25 169 GLN B N 1
ATOM 2933 C CA . GLN B 1 169 ? -12.398 9.039 -0.975 1 93.25 169 GLN B CA 1
ATOM 2934 C C . GLN B 1 169 ? -12.039 10.383 -0.342 1 93.25 169 GLN B C 1
ATOM 2936 O O . GLN B 1 169 ? -11.406 10.422 0.716 1 93.25 169 GLN B O 1
ATOM 2941 N N . ILE B 1 170 ? -12.406 11.414 -1.001 1 93.62 170 ILE B N 1
ATOM 2942 C CA . ILE B 1 170 ? -12.219 12.773 -0.504 1 93.62 170 ILE B CA 1
ATOM 2943 C C . ILE B 1 170 ? -13.578 13.445 -0.328 1 93.62 170 ILE B C 1
ATOM 2945 O O . ILE B 1 170 ? -14.297 13.672 -1.305 1 93.62 170 ILE B O 1
ATOM 2949 N N . ASN B 1 171 ? -13.859 13.719 0.939 1 86.56 171 ASN B N 1
ATOM 2950 C CA . ASN B 1 171 ? -15.141 14.344 1.252 1 86.56 171 ASN B CA 1
ATOM 2951 C C . ASN B 1 171 ? -16.312 13.539 0.676 1 86.56 171 ASN B C 1
ATOM 2953 O O . ASN B 1 171 ? -17.188 14.109 0.032 1 86.56 171 ASN B O 1
ATOM 2957 N N . GLY B 1 172 ? -16.172 12.273 0.722 1 83.75 172 GLY B N 1
ATOM 2958 C CA . GLY B 1 172 ? -17.25 11.359 0.369 1 83.75 172 GLY B CA 1
ATOM 2959 C C . GLY B 1 172 ? -17.234 10.961 -1.094 1 83.75 172 GLY B C 1
ATOM 2960 O O . GLY B 1 172 ? -18.062 10.156 -1.529 1 83.75 172 GLY B O 1
ATOM 2961 N N . ARG B 1 173 ? -16.297 11.492 -1.844 1 90.25 173 ARG B N 1
ATOM 2962 C CA . ARG B 1 173 ? -16.234 11.203 -3.271 1 90.25 173 ARG B CA 1
ATOM 2963 C C . ARG B 1 173 ? -14.922 10.508 -3.631 1 90.25 173 ARG B C 1
ATOM 2965 O O . ARG B 1 173 ? -13.859 10.859 -3.115 1 90.25 173 ARG B O 1
ATOM 2972 N N . TRP B 1 174 ? -15.117 9.586 -4.504 1 94 174 TRP B N 1
ATOM 2973 C CA . TRP B 1 174 ? -13.914 8.938 -5.027 1 94 174 TRP B CA 1
ATOM 2974 C C . TRP B 1 174 ? -13.195 9.844 -6.023 1 94 174 TRP B C 1
ATOM 2976 O O . TRP B 1 174 ? -13.789 10.273 -7.016 1 94 174 TRP B O 1
ATOM 2986 N N . ARG B 1 175 ? -11.961 10.086 -5.738 1 95.5 175 ARG B N 1
ATOM 2987 C CA . ARG B 1 175 ? -11.227 11.062 -6.531 1 95.5 175 ARG B CA 1
ATOM 2988 C C . ARG B 1 175 ? -9.953 10.453 -7.113 1 95.5 175 ARG B C 1
ATOM 2990 O O . ARG B 1 175 ? -9.273 9.672 -6.445 1 95.5 175 ARG B O 1
ATOM 2997 N N . ASN B 1 176 ? -9.688 10.867 -8.367 1 96.62 176 ASN B N 1
ATOM 2998 C CA . ASN B 1 176 ? -8.414 10.516 -8.984 1 96.62 176 ASN B CA 1
ATOM 2999 C C . ASN B 1 176 ? -7.242 11.219 -8.297 1 96.62 176 ASN B C 1
ATOM 3001 O O . ASN B 1 176 ? -7.395 12.328 -7.777 1 96.62 176 ASN B O 1
ATOM 3005 N N . HIS B 1 177 ? -6.156 10.562 -8.312 1 97.94 177 HIS B N 1
ATOM 3006 C CA . HIS B 1 177 ? -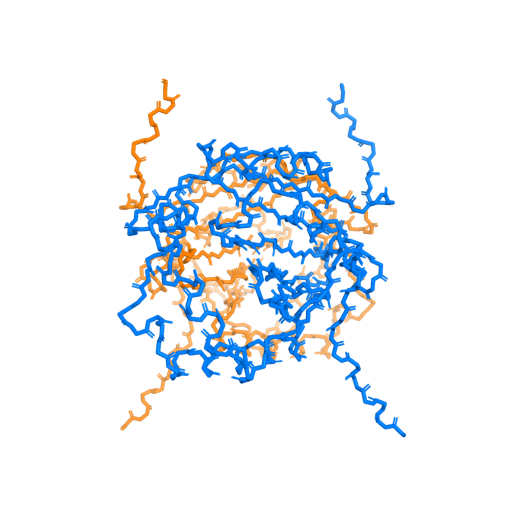4.934 11.148 -7.77 1 97.94 177 HIS B CA 1
ATOM 3007 C C . HIS B 1 177 ? -3.77 10.992 -8.742 1 97.94 177 HIS B C 1
ATOM 3009 O O . HIS B 1 177 ? -3.689 10 -9.469 1 97.94 177 HIS B O 1
ATOM 3015 N N . VAL B 1 178 ? -2.959 12.016 -8.75 1 98.25 178 VAL B N 1
ATOM 3016 C CA . VAL B 1 178 ? -1.677 11.875 -9.438 1 98.25 178 VAL B CA 1
ATOM 3017 C C . VAL B 1 178 ? -0.669 11.195 -8.516 1 98.25 178 VAL B C 1
ATOM 3019 O O . VAL B 1 178 ? -0.64 11.461 -7.309 1 98.25 178 VAL B O 1
ATOM 3022 N N . LEU B 1 179 ? 0.079 10.281 -9.125 1 98.44 179 LEU B N 1
ATOM 3023 C CA . LEU B 1 179 ? 1.032 9.469 -8.383 1 98.44 179 LEU B CA 1
ATOM 3024 C C . LEU B 1 179 ? 2.451 10 -8.547 1 98.44 179 LEU B C 1
ATOM 3026 O O . LEU B 1 179 ? 2.867 10.336 -9.656 1 98.44 179 LEU B O 1
ATOM 3030 N N . TYR B 1 180 ? 3.164 10.094 -7.41 1 98.62 180 TYR B N 1
ATOM 3031 C CA . TYR B 1 180 ? 4.562 10.516 -7.371 1 98.62 180 TYR B CA 1
ATOM 3032 C C . TYR B 1 180 ? 5.41 9.508 -6.598 1 98.62 180 TYR B C 1
ATOM 3034 O O . TYR B 1 180 ? 4.895 8.773 -5.754 1 98.62 180 TYR B O 1
ATOM 3042 N N . SER B 1 181 ? 6.695 9.539 -6.957 1 98.5 181 SER B N 1
ATOM 3043 C CA . SER B 1 181 ? 7.617 8.766 -6.129 1 98.5 181 SER B CA 1
ATOM 3044 C C . SER B 1 181 ? 8.977 9.453 -6.027 1 98.5 181 SER B C 1
ATOM 3046 O O . SER B 1 181 ? 9.32 10.297 -6.863 1 98.5 181 SER B O 1
ATOM 3048 N N . ASN B 1 182 ? 9.617 9.242 -4.957 1 98.31 182 ASN B N 1
ATOM 3049 C CA . ASN B 1 182 ? 11.023 9.547 -4.711 1 98.31 182 ASN B CA 1
ATOM 3050 C C . ASN B 1 182 ? 11.844 8.273 -4.484 1 98.31 182 ASN B C 1
ATOM 3052 O O . ASN B 1 182 ? 11.461 7.426 -3.676 1 98.31 182 ASN B O 1
ATOM 3056 N N . LEU B 1 183 ? 12.961 8.109 -5.207 1 97.5 183 LEU B N 1
ATOM 3057 C CA . LEU B 1 183 ? 13.75 6.887 -5.172 1 97.5 183 LEU B CA 1
ATOM 3058 C C . LEU B 1 183 ? 15.102 7.133 -4.512 1 97.5 183 LEU B C 1
ATOM 3060 O O . LEU B 1 183 ? 15.742 8.164 -4.754 1 97.5 183 LEU B O 1
ATOM 3064 N N . ARG B 1 184 ? 15.453 6.152 -3.73 1 95.81 184 ARG B N 1
ATOM 3065 C CA . ARG B 1 184 ? 16.812 6.195 -3.197 1 95.81 184 ARG B CA 1
ATOM 3066 C C . ARG B 1 184 ? 17.844 6.188 -4.324 1 95.81 184 ARG B C 1
ATOM 3068 O O . ARG B 1 184 ? 17.688 5.461 -5.309 1 95.81 184 ARG B O 1
ATOM 3075 N N . ALA B 1 185 ? 18.844 6.941 -4.18 1 90.31 185 ALA B N 1
ATOM 3076 C CA . ALA B 1 185 ? 19.766 7.273 -5.254 1 90.31 185 ALA B CA 1
ATOM 3077 C C . ALA B 1 185 ? 20.391 6.012 -5.848 1 90.31 185 ALA B C 1
ATOM 3079 O O . ALA B 1 185 ? 20.578 5.918 -7.062 1 90.31 185 ALA B O 1
ATOM 3080 N N . ASP B 1 186 ? 20.719 5.012 -5.145 1 88.19 186 ASP B N 1
ATOM 3081 C CA . ASP B 1 186 ? 21.422 3.836 -5.641 1 88.19 186 ASP B CA 1
ATOM 3082 C C . ASP B 1 186 ? 20.453 2.795 -6.18 1 88.19 186 ASP B C 1
ATOM 3084 O O . ASP B 1 186 ? 20.844 1.665 -6.484 1 88.19 186 ASP B O 1
ATOM 3088 N N . ARG B 1 187 ? 19.203 3.121 -6.207 1 83.5 187 ARG B N 1
ATOM 3089 C CA . ARG B 1 187 ? 18.188 2.186 -6.695 1 83.5 187 ARG B CA 1
ATOM 3090 C C . ARG B 1 187 ? 17.734 2.562 -8.102 1 83.5 187 ARG B C 1
ATOM 3092 O O . ARG B 1 187 ? 16.906 1.867 -8.695 1 83.5 187 ARG B O 1
ATOM 3099 N N . ARG B 1 188 ? 18.312 3.643 -8.594 1 73.75 188 ARG B N 1
ATOM 3100 C CA . ARG B 1 188 ? 17.875 4.227 -9.859 1 73.75 188 ARG B CA 1
ATOM 3101 C C . ARG B 1 188 ? 18.5 3.506 -11.047 1 73.75 188 ARG B C 1
ATOM 3103 O O . ARG B 1 188 ? 19.703 3.24 -11.047 1 73.75 188 ARG B O 1
ATOM 3110 N N . GLY B 1 189 ? 17.984 2.42 -11.57 1 58.5 189 GLY B N 1
ATOM 3111 C CA . GLY B 1 189 ? 18.531 1.776 -12.758 1 58.5 189 GLY B CA 1
ATOM 3112 C C . GLY B 1 189 ? 18.172 2.5 -14.047 1 58.5 189 GLY B C 1
ATOM 3113 O O . GLY B 1 189 ? 17.359 3.422 -14.039 1 58.5 189 GLY B O 1
ATOM 3114 N N . ARG B 1 190 ? 19.031 2.285 -15.273 1 49.22 190 ARG B N 1
ATOM 3115 C CA . ARG B 1 190 ? 18.953 2.941 -16.578 1 49.22 190 ARG B CA 1
ATOM 3116 C C . ARG B 1 190 ? 17.547 2.889 -17.141 1 49.22 190 ARG B C 1
ATOM 3118 O O . ARG B 1 190 ? 16.922 1.825 -17.156 1 49.22 190 ARG B O 1
ATOM 3125 N N . THR B 1 191 ? 16.688 3.971 -16.906 1 43.75 191 THR B N 1
ATOM 3126 C CA . THR B 1 191 ? 15.477 4.055 -17.703 1 43.75 191 THR B CA 1
ATOM 3127 C C . THR B 1 191 ? 15.82 3.998 -19.203 1 43.75 191 THR B C 1
ATOM 3129 O O . THR B 1 191 ? 16.547 4.855 -19.703 1 43.75 191 THR B O 1
ATOM 3132 N N . ASP B 1 192 ? 16.203 2.994 -19.672 1 34.09 192 ASP B N 1
ATOM 3133 C CA . ASP B 1 192 ? 16.422 3.008 -21.125 1 34.09 192 ASP B CA 1
ATOM 3134 C C . ASP B 1 192 ? 15.219 3.58 -21.859 1 34.09 192 ASP B C 1
ATOM 3136 O O . ASP B 1 192 ? 15.164 3.551 -23.094 1 34.09 192 ASP B O 1
ATOM 3140 N N . ALA B 1 193 ? 14.102 3.803 -21.391 1 30.72 193 ALA B N 1
ATOM 3141 C CA . ALA B 1 193 ? 13.109 4.301 -22.344 1 30.72 193 ALA B CA 1
ATOM 3142 C C . ALA B 1 193 ? 13.375 5.762 -22.688 1 30.72 193 ALA B C 1
ATOM 3144 O O . ALA B 1 193 ? 12.492 6.453 -23.188 1 30.72 193 ALA B O 1
ATOM 3145 N N . GLY B 1 194 ? 14.578 6.355 -22.703 1 21.09 194 GLY B N 1
ATOM 3146 C CA . GLY B 1 194 ? 14.719 7.562 -23.5 1 21.09 194 GLY B CA 1
ATOM 3147 C C . GLY B 1 194 ? 14.57 7.309 -25 1 21.09 194 GLY B C 1
ATOM 3148 O O . GLY B 1 194 ? 14.906 6.223 -25.484 1 21.09 194 GLY B O 1
#

Secondary structure (DSSP, 8-state):
-----PPPEEE-SSEEEE---GGGHHHHHHHHHHTHHHHGGGSPPPPTTTTSHHHHHHHHHHHHHHHHHTS-EEEEEEETTT--EEEEEEEEEEE-TTS-EEEEEEEE-GGGTTSSHHHHHHHHHHHIIIIIS--SEEEEEE-TT-HHHHHHHHHTT-EEEEEEEEEEEETTEEEEEEEEEEE-GGG----TT-/-----PPPEEE-SSEEEE---GGGHHHHHHHHHHTHHHHGGGSPPPPTTTTSHHHHHHHHHHHHHHHHHTS-EEEEEEETTT--EEEEEEEEEEE-TTS-EEEEEEEE-GGGTTSSHHHHHHHHHHHIIIIIS--SEEEEEE-TT-HHHHHHHHHTT-EEEEEEEEEEEETTEEEEEEEEEEE-GGG----TT-

Radius of gyration: 22.04 Å; Cα contacts (8 Å, |Δi|>4): 713; chains: 2; bounding box: 44×63×51 Å

InterPro domains:
  IPR000182 GNAT domain [PF13302] (14-159)
  IPR000182 GNAT domain [PS51186] (15-185)
  IPR016181 Acyl-CoA N-acyltransferase [SSF55729] (8-183)
  IPR051531 N-acetyltransferase [PTHR43792] (5-186)

pLDDT: mean 93.59, std 13.44, range [21.09, 98.88]